Protein AF-0000000078756786 (afdb_homodimer)

Foldseek 3Di:
DCPDPLLPQQAPPVRFGDLVSLLVVLCLLVVLLVPDPVPPPPVSVVLVVLSVVLSVLLVVLVVLLVFDWDDDDHDIDGFRPLLVNLQSLLVNLVSLLLSLQQPPLDPDPLNNVLLVLLVVLLVLLVVLVVCVVPVVVCVVCVVVNVVSVVVNVVSLVVLVPRPVNVPDDPVVNVCSNNSVDRDPDDSLVSCVSLLAHSVVSVVSNVVSVCSNVVNPCVPVVDVPPPRVVSSVSSVVSSRVSSLVSLSSSLSSCVRRVSSVVSDDPVRNVSSVVSNNCNSVDD/DCPDPLLPQQAPPVGFGDLVSLLVVLCLLVVLLVPDPVPPPPCSVVLVVLSVVLSVLLVVLVVLLVFDWDDDDHDIDGFRPLLVNLQSLLVNLVSLLLSLQQPPLDPDPLNNVLLVLLVVLLVLLVVLVVCVVPVVVCVVCVVVNVVSVVVNVVSLVVLVPRPVNVPDDPVVNVCSNNSVDRDPDDSLVSCVSLLAHSVVSVVSNVVSVCSNVVNPCVPVVPVPPPRVVSSVSSVVSSRVSSLVSLSSSLSSCVRRVSSVVSDDPVRNVSSVVSNNCNSVDD

pLDDT: mean 86.13, std 14.26, range [22.69, 98.38]

Organism: Turneriella parva (strain ATCC BAA-1111 / DSM 21527 / NCTC 11395 / H) (NCBI:txid869212)

Radius of gyration: 24.13 Å; Cα contacts (8 Å, |Δi|>4): 749; chains: 2; bounding box: 60×67×63 Å

InterPro domains:
  IPR043733 Family of unknown function DUF5677 [PF18928] (83-221)

Sequence (564 aa):
MCETPYLMSILTNDGNYDPEGVFELFKKFDLGLRGLDPGGKFHVEICSQFYVKYLVQFRTLIDFTRGQKIRLENEEYLIYDSYSSLSISRALLENFLNFAYIYTTPKSEPETVFRFNCWHLKGLIEQVSTVEYRPNMRDNHGKSIAATEAKIANLVAELSADPIFKALPEDRKKRILNGKGWQVMKRTEIAQAAGINASVLKTYFIHASAYAHTDSISLLQNYKAGMKRHKDLADHASTFIAMITVKFLWDLIGLFPTAKMHFPDTELAHIRVSAEQLARVRMCETPYLMSILTNDGNYDPEGVFELFKKFDLGLRGLDPGGKFHVEICSQFYVKYLVQFRTLIDFTRGQKIRLENEEYLIYDSYSSLSISRALLENFLNFAYIYTTPKSEPETVFRFNCWHLKGLIEQVSTVEYRPNMRDNHGKSIAATEAKIANLVAELSADPIFKALPEDRKKRILNGKGWQVMKRTEIAQAAGINASVLKTYFIHASAYAHTDSISLLQNYKAGMKRHKDLADHASTFIAMITVKFLWDLIGLFPTAKMHFPDTELAHIRVSAEQLARVR

Nearest PDB structures (foldseek):
  5xg2-assembly1_A  TM=1.770E-01  e=4.420E-01  Pyrococcus yayanosii CH1
  5nnv-assembly1_A  TM=2.010E-01  e=1.389E+00  Bacillus subtilis subsp. subtilis str. 168
  8d9o-assembly1_A  TM=1.644E-01  e=2.357E+00  synthetic construct
  6xj1-assembly1_B  TM=1.525E-01  e=1.976E+00  Schizosaccharomyces pombe 972h-
  5azd-assembly1_A  TM=3.731E-01  e=1.551E-01  Thermus thermophilus JL-18

Secondary structure (DSSP, 8-state):
----TTGGGTB-TTS-B-HHHHHHHHHTHHHHHHT---TT-TTHHHHHHHHHHHHHHHHHHHHHTT-EEEEETTEEEEE--HHHHHHHHHHHHHHHHHHIIIIIS-SSHHHHHHHHHHHHHHHHHHHHHHHHT-HHHHHHHHHHHHHHHHHHHHHHHHHHH-HHHHTS-HHHHHHHHTTS---SS-HHHHHHHTT--HHHHHHHHHHHHHHHHT-HHHHHHHHTTHHHHHHHHHHHHHHHHHHHHHHHHHHHHHH-HHHHTTS-HHHHHHHHHHHHHHTT--/----TTGGGTB-TTS-B-HHHHHHHHHTHHHHHHT---TT-TTHHHHHHHHHHHHHHHHHHHHHTT-EEEEETTEEEEE--HHHHHHHHHHHHHHHHHHIIIIIS-SSHHHHHHHHHHHHHHHHHHHHHHHHT-HHHHHHHHHHHHHHHHHHHHHHHHHHH-HHHHTS-HHHHHHHHTTS---SS-HHHHHHHTT--HHHHHHHHHHHHHHHHT-HHHHHHHHTTHHHHHHHHHHHHHHHHHHHHHHHHHHHHHH-HHHHTTS-HHHHHHHHHHHHHHTT--

Solvent-accessible surface area (backbone atoms only — not comparable to full-atom values): 29287 Å² total; per-residue (Å²): 132,87,78,54,75,72,61,54,48,34,30,38,97,86,70,40,47,26,41,69,36,37,48,59,58,53,55,50,50,55,64,23,54,76,68,46,61,60,62,84,48,82,55,43,67,58,53,49,38,57,49,50,53,43,54,48,46,49,52,51,36,53,51,42,60,70,40,44,78,45,72,55,88,92,42,79,40,83,41,42,53,27,50,51,28,25,28,49,41,39,29,44,51,40,40,51,49,53,48,32,54,32,69,63,55,46,90,45,69,68,51,24,51,51,42,44,48,32,41,43,45,23,24,50,47,53,56,55,54,38,36,71,49,30,60,70,47,35,73,77,38,39,68,63,47,53,54,49,51,50,50,45,53,51,49,50,52,52,46,68,69,30,68,70,55,63,69,47,58,69,68,57,48,50,31,37,76,68,37,76,40,46,73,94,62,53,68,52,55,46,32,43,65,66,40,32,28,35,44,56,48,50,33,48,45,54,56,20,44,26,34,34,58,56,32,37,53,53,42,64,61,46,71,76,50,52,67,64,47,25,41,51,48,19,43,48,35,30,28,54,46,28,52,52,46,40,34,49,46,46,53,48,36,70,75,34,62,70,29,42,76,76,44,56,70,70,55,48,52,49,35,48,53,54,31,59,45,41,42,65,53,126,132,88,78,54,74,72,61,54,49,34,30,38,97,88,71,41,46,27,40,68,38,35,48,60,59,52,56,51,50,55,64,25,55,76,69,45,62,61,60,86,49,84,54,43,67,58,51,49,39,56,48,52,54,43,53,49,46,50,52,50,38,53,52,41,59,72,40,45,80,45,75,54,87,92,42,78,41,83,40,41,52,29,50,52,28,26,28,48,40,39,28,47,51,40,40,51,50,53,47,32,53,31,70,64,54,44,90,44,68,68,52,24,52,52,42,42,48,32,39,44,44,24,24,50,49,53,56,54,53,38,37,70,51,31,60,70,46,36,73,77,38,39,68,63,47,53,52,47,50,49,51,46,53,51,51,50,53,53,45,68,68,30,69,71,54,61,69,47,57,70,69,58,48,51,32,36,76,68,38,76,40,46,72,92,64,53,68,52,54,46,32,42,64,64,37,32,28,35,43,57,49,50,32,49,44,55,56,20,45,25,34,34,60,56,32,38,52,53,42,62,62,47,71,77,52,53,67,65,48,25,41,51,48,18,45,48,35,31,30,54,47,29,52,53,45,39,34,50,45,47,54,47,35,69,75,35,62,72,29,42,76,75,44,53,70,68,54,48,51,48,36,49,54,54,31,60,45,41,43,63,54,128

Structure (mmCIF, N/CA/C/O backbone):
data_AF-0000000078756786-model_v1
#
loop_
_entity.id
_entity.type
_entity.pdbx_description
1 polymer 'Uncharacterized protein'
#
loop_
_atom_site.group_PDB
_atom_site.id
_atom_site.type_symbol
_atom_site.label_atom_id
_atom_site.label_alt_id
_atom_site.label_comp_id
_atom_site.label_asym_id
_atom_site.label_entity_id
_atom_site.label_seq_id
_atom_site.pdbx_PDB_ins_code
_atom_site.Cartn_x
_atom_site.Cartn_y
_atom_site.Cartn_z
_atom_site.occupancy
_atom_site.B_iso_or_equiv
_atom_site.auth_seq_id
_atom_site.auth_comp_id
_atom_site.auth_asym_id
_atom_site.auth_atom_id
_atom_site.pdbx_PDB_model_num
ATOM 1 N N . MET A 1 1 ? 30.594 19.219 23.969 1 23.14 1 MET A N 1
ATOM 2 C CA . MET A 1 1 ? 29.578 18.844 22.984 1 23.14 1 MET A CA 1
ATOM 3 C C . MET A 1 1 ? 28.328 18.281 23.672 1 23.14 1 MET A C 1
ATOM 5 O O . MET A 1 1 ? 28.438 17.328 24.453 1 23.14 1 MET A O 1
ATOM 9 N N . CYS A 1 2 ? 27.406 19.047 24.141 1 26.73 2 CYS A N 1
ATOM 10 C CA . CYS A 1 2 ? 26.312 18.953 25.094 1 26.73 2 CYS A CA 1
ATOM 11 C C . CYS A 1 2 ? 25.391 17.781 24.797 1 26.73 2 CYS A C 1
ATOM 13 O O . CYS A 1 2 ? 24.688 17.781 23.781 1 26.73 2 CYS A O 1
ATOM 15 N N . GLU A 1 3 ? 25.625 16.562 25.125 1 33.56 3 GLU A N 1
ATOM 16 C CA . GLU A 1 3 ? 25.078 15.211 25.109 1 33.56 3 GLU A CA 1
ATOM 17 C C . GLU A 1 3 ? 23.703 15.172 25.781 1 33.56 3 GLU A C 1
ATOM 19 O O . GLU A 1 3 ? 23.609 15.086 27.016 1 33.56 3 GLU A O 1
ATOM 24 N N . THR A 1 4 ? 22.875 16.062 25.578 1 33.09 4 THR A N 1
ATOM 25 C CA . THR A 1 4 ? 21.688 16.312 26.391 1 33.09 4 THR A CA 1
ATOM 26 C C . THR A 1 4 ? 20.828 15.062 26.5 1 33.09 4 THR A C 1
ATOM 28 O O . THR A 1 4 ? 20.531 14.422 25.5 1 33.09 4 THR A O 1
ATOM 31 N N . PRO A 1 5 ? 20.516 14.594 27.609 1 38 5 PRO A N 1
ATOM 32 C CA . PRO A 1 5 ? 19.812 13.367 28 1 38 5 PRO A CA 1
ATOM 33 C C . PRO A 1 5 ? 18.578 13.102 27.125 1 38 5 PRO A C 1
ATOM 35 O O . PRO A 1 5 ? 18.203 11.945 26.938 1 38 5 PRO A O 1
ATOM 38 N N . TYR A 1 6 ? 17.797 14.109 26.812 1 39.94 6 TYR A N 1
ATOM 39 C CA . TYR A 1 6 ? 16.5 14.016 26.141 1 39.94 6 TYR A CA 1
ATOM 40 C C . TYR A 1 6 ? 16.672 13.578 24.703 1 39.94 6 TYR A C 1
ATOM 42 O O . TYR A 1 6 ? 15.727 13.055 24.094 1 39.94 6 TYR A O 1
ATOM 50 N N . LEU A 1 7 ? 17.766 14.031 23.984 1 48.88 7 LEU A N 1
ATOM 51 C CA . LEU A 1 7 ? 18.078 13.586 22.641 1 48.88 7 LEU A CA 1
ATOM 52 C C . LEU A 1 7 ? 18.062 12.062 22.547 1 48.88 7 LEU A C 1
ATOM 54 O O . LEU A 1 7 ? 17.766 11.5 21.484 1 48.88 7 LEU A O 1
ATOM 58 N N . MET A 1 8 ? 18.422 11.469 23.672 1 48.72 8 MET A N 1
ATOM 59 C CA . MET A 1 8 ? 18.734 10.047 23.812 1 48.72 8 MET A CA 1
ATOM 60 C C . MET A 1 8 ? 17.469 9.203 23.609 1 48.72 8 MET A C 1
ATOM 62 O O . MET A 1 8 ? 17.562 8.023 23.281 1 48.72 8 MET A O 1
ATOM 66 N N . SER A 1 9 ? 16.344 9.984 23.625 1 62.44 9 SER A N 1
ATOM 67 C CA . SER A 1 9 ? 15.18 9.109 23.641 1 62.44 9 SER A CA 1
ATOM 68 C C . SER A 1 9 ? 14.695 8.82 22.219 1 62.44 9 SER A C 1
ATOM 70 O O . SER A 1 9 ? 14.055 7.801 21.984 1 62.44 9 SER A O 1
ATOM 72 N N . ILE A 1 10 ? 15.195 9.711 21.203 1 74.62 10 ILE A N 1
ATOM 73 C CA . ILE A 1 10 ? 14.664 9.43 19.875 1 74.62 10 ILE A CA 1
ATOM 74 C C . ILE A 1 10 ? 15.766 8.859 18.984 1 74.62 10 ILE A C 1
ATOM 76 O O . ILE A 1 10 ? 15.5 8.398 17.875 1 74.62 10 ILE A O 1
ATOM 80 N N . LEU A 1 11 ? 17 8.906 19.562 1 73.12 11 LEU A N 1
ATOM 81 C CA . LEU A 1 11 ? 18.109 8.328 18.812 1 73.12 11 LEU A CA 1
ATOM 82 C C . LEU A 1 11 ? 18.672 7.105 19.531 1 73.12 11 LEU A C 1
ATOM 84 O O . LEU A 1 11 ? 18.719 7.07 20.766 1 73.12 11 LEU A O 1
ATOM 88 N N . THR A 1 12 ? 19 6.125 18.75 1 70.88 12 THR A N 1
ATOM 89 C CA . THR A 1 12 ? 19.734 4.992 19.297 1 70.88 12 THR A CA 1
ATOM 90 C C . THR A 1 12 ? 21.188 5.359 19.547 1 70.88 12 THR A C 1
ATOM 92 O O . THR A 1 12 ? 21.641 6.438 19.156 1 70.88 12 THR A O 1
ATOM 95 N N . ASN A 1 13 ? 21.812 4.418 20.219 1 67.56 13 ASN A N 1
ATOM 96 C CA . ASN A 1 13 ? 23.219 4.609 20.531 1 67.56 13 ASN A CA 1
ATOM 97 C C . ASN A 1 13 ? 24.047 4.762 19.25 1 67.56 13 ASN A C 1
ATOM 99 O O . ASN A 1 13 ? 25.094 5.422 19.266 1 67.56 13 ASN A O 1
ATOM 103 N N . ASP A 1 14 ? 23.625 4.234 18.125 1 70.5 14 ASP A N 1
ATOM 104 C CA . ASP A 1 14 ? 24.375 4.266 16.875 1 70.5 14 ASP A CA 1
ATOM 105 C C . ASP A 1 14 ? 24 5.496 16.047 1 70.5 14 ASP A C 1
ATOM 107 O O . ASP A 1 14 ? 24.453 5.645 14.914 1 70.5 14 ASP A O 1
ATOM 111 N N . GLY A 1 15 ? 23.188 6.355 16.672 1 70 15 GLY A N 1
ATOM 112 C CA . GLY A 1 15 ? 22.859 7.609 16 1 70 15 GLY A CA 1
ATOM 113 C C . GLY A 1 15 ? 21.656 7.5 15.086 1 70 15 GLY A C 1
ATOM 114 O O . GLY A 1 15 ? 21.344 8.438 14.352 1 70 15 GLY A O 1
ATOM 115 N N . ASN A 1 16 ? 21.016 6.301 15.148 1 79.38 16 ASN A N 1
ATOM 116 C CA . ASN A 1 16 ? 19.812 6.133 14.352 1 79.38 16 ASN A CA 1
ATOM 117 C C . ASN A 1 16 ? 18.562 6.488 15.148 1 79.38 16 ASN A C 1
ATOM 119 O O . ASN A 1 16 ? 18.578 6.48 16.375 1 79.38 16 ASN A O 1
ATOM 123 N N . TYR A 1 17 ? 17.578 6.855 14.484 1 85.81 17 TYR A N 1
ATOM 124 C CA . TYR A 1 17 ? 16.328 7.133 15.172 1 85.81 17 TYR A CA 1
ATOM 125 C C . TYR A 1 17 ? 15.734 5.863 15.781 1 85.81 17 TYR A C 1
ATOM 127 O O . TYR A 1 17 ? 15.703 4.816 15.133 1 85.81 17 TYR A O 1
ATOM 135 N N . ASP A 1 18 ? 15.391 5.969 17 1 91.62 18 ASP A N 1
ATOM 136 C CA . ASP A 1 18 ? 14.688 4.895 17.688 1 91.62 18 ASP A CA 1
ATOM 137 C C . ASP A 1 18 ? 13.18 4.992 17.469 1 91.62 18 ASP A C 1
ATOM 139 O O . ASP A 1 18 ? 12.516 5.863 18.047 1 91.62 18 ASP A O 1
ATOM 143 N N . PRO A 1 19 ? 12.648 4.066 16.75 1 94.94 19 PRO A N 1
ATOM 144 C CA . PRO A 1 19 ? 11.227 4.164 16.406 1 94.94 19 PRO A CA 1
ATOM 145 C C . PRO A 1 19 ? 10.328 4.234 17.641 1 94.94 19 PRO A C 1
ATOM 147 O O . PRO A 1 19 ? 9.359 4.992 17.656 1 94.94 19 PRO A O 1
ATOM 150 N N . GLU A 1 20 ? 10.633 3.502 18.703 1 93.94 20 GLU A N 1
ATOM 151 C CA . GLU A 1 20 ? 9.82 3.523 19.906 1 93.94 20 GLU A CA 1
ATOM 152 C C . GLU A 1 20 ? 9.883 4.883 20.594 1 93.94 20 GLU A C 1
ATOM 154 O O . GLU A 1 20 ? 8.867 5.418 21.031 1 93.94 20 GLU A O 1
ATOM 159 N N . GLY A 1 21 ? 11.062 5.398 20.688 1 91.81 21 GLY A N 1
ATOM 160 C CA . GLY A 1 21 ? 11.219 6.723 21.281 1 91.81 21 GLY A CA 1
ATOM 161 C C . GLY A 1 21 ? 10.508 7.809 20.5 1 91.81 21 GLY A C 1
ATOM 162 O O . GLY A 1 21 ? 9.867 8.688 21.078 1 91.81 21 GLY A O 1
ATOM 163 N N . VAL A 1 22 ? 10.617 7.723 19.188 1 93.94 22 VAL A N 1
ATOM 164 C CA . VAL A 1 22 ? 9.969 8.695 18.312 1 93.94 22 VAL A CA 1
ATOM 165 C C . VAL A 1 22 ? 8.453 8.57 18.438 1 93.94 22 VAL A C 1
ATOM 167 O O . VAL A 1 22 ? 7.738 9.578 18.406 1 93.94 22 VAL A O 1
ATOM 170 N N . PHE A 1 23 ? 7.961 7.359 18.594 1 94.75 23 PHE A N 1
ATOM 171 C CA . PHE A 1 23 ? 6.527 7.141 18.75 1 94.75 23 PHE A CA 1
ATOM 172 C C . PHE A 1 23 ? 6.016 7.809 20.016 1 94.75 23 PHE A C 1
ATOM 174 O O . PHE A 1 23 ? 4.965 8.453 20 1 94.75 23 PHE A O 1
ATOM 181 N N . GLU A 1 24 ? 6.719 7.695 21.062 1 91.19 24 GLU A N 1
ATOM 182 C CA . GLU A 1 24 ? 6.32 8.297 22.328 1 91.19 24 GLU A CA 1
ATOM 183 C C . GLU A 1 24 ? 6.285 9.82 22.234 1 91.19 24 GLU A C 1
ATOM 185 O O . GLU A 1 24 ? 5.391 10.469 22.781 1 91.19 24 GLU A O 1
ATOM 190 N N . LEU A 1 25 ? 7.23 10.312 21.531 1 90.38 25 LEU A N 1
ATOM 191 C CA . LEU A 1 25 ? 7.27 11.75 21.312 1 90.38 25 LEU A CA 1
ATOM 192 C C . LEU A 1 25 ?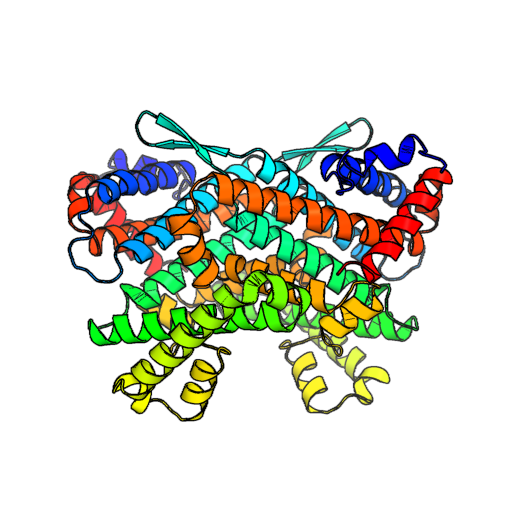 6.105 12.195 20.422 1 90.38 25 LEU A C 1
ATOM 194 O O . LEU A 1 25 ? 5.461 13.211 20.703 1 90.38 25 LEU A O 1
ATOM 198 N N . PHE A 1 26 ? 5.832 11.453 19.391 1 92.81 26 PHE A N 1
ATOM 199 C CA . PHE A 1 26 ? 4.797 11.773 18.406 1 92.81 26 PHE A CA 1
ATOM 200 C C . PHE A 1 26 ? 3.416 11.75 19.062 1 92.81 26 PHE A C 1
ATOM 202 O O . PHE A 1 26 ? 2.576 12.609 18.766 1 92.81 26 PHE A O 1
ATOM 209 N N . LYS A 1 27 ? 3.217 10.836 19.906 1 90.62 27 LYS A N 1
ATOM 210 C CA . LYS A 1 27 ? 1.917 10.656 20.547 1 90.62 27 LYS A CA 1
ATOM 211 C C . LYS A 1 27 ? 1.584 11.836 21.469 1 90.62 27 LYS A C 1
ATOM 213 O O . LYS A 1 27 ? 0.413 12.086 21.75 1 90.62 27 LYS A O 1
ATOM 218 N N . LYS A 1 28 ? 2.547 12.508 21.922 1 87.5 28 LYS A N 1
ATOM 219 C CA . LYS A 1 28 ? 2.318 13.664 22.797 1 87.5 28 LYS A CA 1
ATOM 220 C C . LYS A 1 28 ? 1.489 14.727 22.094 1 87.5 28 LYS A C 1
ATOM 222 O O . LYS A 1 28 ? 0.822 15.539 22.734 1 87.5 28 LYS A O 1
ATOM 227 N N . PHE A 1 29 ? 1.613 14.703 20.797 1 87.56 29 PHE A N 1
ATOM 228 C CA . PHE A 1 29 ? 0.843 15.68 20.031 1 87.56 29 PHE A CA 1
ATOM 229 C C . PHE A 1 29 ? -0.651 15.484 20.25 1 87.56 29 PHE A C 1
ATOM 231 O O . PHE A 1 29 ? -1.431 16.438 20.125 1 87.56 29 PHE A O 1
ATOM 238 N N . ASP A 1 30 ? -1.099 14.297 20.516 1 82.12 30 ASP A N 1
ATOM 239 C CA . ASP A 1 30 ? -2.506 14.016 20.781 1 82.12 30 ASP A CA 1
ATOM 240 C C . ASP A 1 30 ? -3.041 14.914 21.906 1 82.12 30 ASP A C 1
ATOM 242 O O . ASP A 1 30 ? -4.203 15.328 21.875 1 82.12 30 ASP A O 1
ATOM 246 N N . LEU A 1 31 ? -2.227 15.219 22.812 1 70.75 31 LEU A N 1
ATOM 247 C CA . LEU A 1 31 ? -2.596 16.094 23.922 1 70.75 31 LEU A CA 1
ATOM 248 C C . LEU A 1 31 ? -2.936 17.5 23.422 1 70.75 31 LEU A C 1
ATOM 250 O O . LEU A 1 31 ? -3.83 18.156 23.953 1 70.75 31 LEU A O 1
ATOM 254 N N . GLY A 1 32 ? -2.281 17.828 22.469 1 65.06 32 GLY A N 1
ATOM 255 C CA . GLY A 1 32 ? -2.525 19.125 21.891 1 65.06 32 GLY A CA 1
ATOM 256 C C . GLY A 1 32 ? -3.793 19.188 21.062 1 65.06 32 GLY A C 1
ATOM 257 O O . GLY A 1 32 ? -4.406 20.25 20.922 1 65.06 32 GLY A O 1
ATOM 258 N N . LEU A 1 33 ? -4.184 18.047 20.469 1 69.62 33 LEU A N 1
ATOM 259 C CA . LEU A 1 33 ? -5.367 18 19.625 1 69.62 33 LEU A CA 1
ATOM 260 C C . LEU A 1 33 ? -6.641 18.094 20.469 1 69.62 33 LEU A C 1
ATOM 262 O O . LEU A 1 33 ? -7.633 18.672 20.031 1 69.62 33 LEU A O 1
ATOM 266 N N . ARG A 1 34 ? -6.746 17.453 21.609 1 63.47 34 ARG A N 1
ATOM 267 C CA . ARG A 1 34 ? -7.93 17.406 22.453 1 63.47 34 ARG A CA 1
ATOM 268 C C . ARG A 1 34 ? -8.359 18.797 22.875 1 63.47 34 ARG A C 1
ATOM 270 O O . ARG A 1 34 ? -9.547 19.062 23.078 1 63.47 34 ARG A O 1
ATOM 277 N N . GLY A 1 35 ? -7.41 19.578 23.078 1 56.16 35 GLY A N 1
ATOM 278 C CA . GLY A 1 35 ? -7.758 20.922 23.516 1 56.16 35 GLY A CA 1
ATOM 279 C C . GLY A 1 35 ? -7.914 21.891 22.359 1 56.16 35 GLY A C 1
ATOM 280 O O . GLY A 1 35 ? -8.141 23.094 22.562 1 56.16 35 GLY A O 1
ATOM 281 N N . LEU A 1 36 ? -7.629 21.328 21.266 1 56.16 36 LEU A N 1
ATOM 282 C CA . LEU A 1 36 ? -7.613 22.25 20.125 1 56.16 36 LEU A CA 1
ATOM 283 C C . LEU A 1 36 ? -9.031 22.625 19.719 1 56.16 36 LEU A C 1
ATOM 285 O O . LEU A 1 36 ? -9.906 21.766 19.609 1 56.16 36 LEU A O 1
ATOM 289 N N . ASP A 1 37 ? -9.359 23.766 20.203 1 52.41 37 ASP A N 1
ATOM 290 C CA . ASP A 1 37 ? -10.508 24.406 19.578 1 52.41 37 ASP A CA 1
ATOM 291 C C . ASP A 1 37 ? -10.32 24.5 18.062 1 52.41 37 ASP A C 1
ATOM 293 O O . ASP A 1 37 ? -9.336 25.078 17.594 1 52.41 37 ASP A O 1
ATOM 297 N N . PRO A 1 38 ? -10.898 23.422 17.422 1 51.31 38 PRO A N 1
ATOM 298 C CA . PRO A 1 38 ? -10.719 23.594 15.977 1 51.31 38 PRO A CA 1
ATOM 299 C C . PRO A 1 38 ? -10.656 25.062 15.562 1 51.31 38 PRO A C 1
ATOM 301 O O . PRO A 1 38 ? -10.43 25.375 14.391 1 51.31 38 PRO A O 1
ATOM 304 N N . GLY A 1 39 ? -10.336 25.812 16.438 1 44.53 39 GLY A N 1
ATOM 305 C CA . GLY A 1 39 ? -10.242 27.25 16.219 1 44.53 39 GLY A CA 1
ATOM 306 C C . GLY A 1 39 ? -10.125 27.641 14.758 1 44.53 39 GLY A C 1
ATOM 307 O O . GLY A 1 39 ? -9.047 27.531 14.172 1 44.53 39 GLY A O 1
ATOM 308 N N . GLY A 1 40 ? -11.133 27.938 14.172 1 53 40 GLY A N 1
ATOM 309 C CA . GLY A 1 40 ? -11.445 28.609 12.93 1 53 40 GLY A CA 1
ATOM 310 C C . GLY A 1 40 ? -10.625 28.125 11.75 1 53 40 GLY A C 1
ATOM 311 O O . GLY A 1 40 ? -10.805 28.578 10.625 1 53 40 GLY A O 1
ATOM 312 N N . LYS A 1 41 ? -9.383 27.562 12.102 1 55.38 41 LYS A N 1
ATOM 313 C CA . LYS A 1 41 ? -8.664 27.234 10.875 1 55.38 41 LYS A CA 1
ATOM 314 C C . LYS A 1 41 ? -9.352 26.109 10.117 1 55.38 41 LYS A C 1
ATOM 316 O O . LYS A 1 41 ? -9.891 25.188 10.727 1 55.38 41 LYS A O 1
ATOM 321 N N . PHE A 1 42 ? -9.695 26.422 8.992 1 57.34 42 PHE A N 1
ATOM 322 C CA . PHE A 1 42 ? -10.484 25.609 8.07 1 57.34 42 PHE A CA 1
ATOM 323 C C . PHE A 1 42 ? -10.328 24.125 8.383 1 57.34 42 PHE A C 1
ATOM 325 O O . PHE A 1 42 ? -11.328 23.438 8.594 1 57.34 42 PHE A O 1
ATOM 332 N N . HIS A 1 43 ? -9.352 23.484 8.188 1 67.25 43 HIS A N 1
ATOM 333 C CA . HIS A 1 43 ? -9.375 22.031 8.039 1 67.25 43 HIS A CA 1
ATOM 334 C C . HIS A 1 43 ? -8.641 21.344 9.188 1 67.25 43 HIS A C 1
ATOM 336 O O . HIS A 1 43 ? -7.934 20.359 8.969 1 67.25 43 HIS A O 1
ATOM 342 N N . VAL A 1 44 ? -8.859 22.016 10.352 1 71.56 44 VAL A N 1
ATOM 343 C CA . VAL A 1 44 ? -8.188 21.438 11.516 1 71.56 44 VAL A CA 1
ATOM 344 C C . VAL A 1 44 ? -8.625 19.984 11.703 1 71.56 44 VAL A C 1
ATOM 346 O O . VAL A 1 44 ? -7.805 19.109 12 1 71.56 44 VAL A O 1
ATOM 349 N N . GLU A 1 45 ? -9.828 19.828 11.484 1 76.44 45 GLU A N 1
ATOM 350 C CA . GLU A 1 45 ? -10.359 18.484 11.672 1 76.44 45 GLU A CA 1
ATOM 351 C C . GLU A 1 45 ? -9.719 17.5 10.703 1 76.44 45 GLU A C 1
ATOM 353 O O . GLU A 1 45 ? -9.305 16.406 11.102 1 76.44 45 GLU A O 1
ATOM 358 N N . ILE A 1 46 ? -9.578 17.938 9.555 1 82.31 46 ILE A N 1
ATOM 359 C CA . ILE A 1 46 ? -9.023 17.031 8.555 1 82.31 46 ILE A CA 1
ATOM 360 C C . ILE A 1 46 ? -7.531 16.859 8.789 1 82.31 46 ILE A C 1
ATOM 362 O O . ILE A 1 46 ? -7 15.75 8.641 1 82.31 46 ILE A O 1
ATOM 366 N N . CYS A 1 47 ? -6.926 17.891 9.195 1 84.44 47 CYS A N 1
ATOM 367 C CA . CYS A 1 47 ? -5.508 17.812 9.531 1 84.44 47 CYS A CA 1
ATOM 368 C C . CYS A 1 47 ? -5.258 16.797 10.633 1 84.44 47 CYS A C 1
ATOM 370 O O . CYS A 1 47 ? -4.293 16.031 10.562 1 84.44 47 CYS A O 1
ATOM 372 N N . SER A 1 48 ? -6.148 16.781 11.578 1 84.81 48 SER A N 1
ATOM 373 C CA . SER A 1 48 ? -6.012 15.859 12.695 1 84.81 48 SER A CA 1
ATOM 374 C C . SER A 1 48 ? -6.164 14.414 12.234 1 84.81 48 SER A C 1
ATOM 376 O O . SER A 1 48 ? -5.566 13.5 12.82 1 84.81 48 SER A O 1
ATOM 378 N N . GLN A 1 49 ? -6.875 14.242 11.148 1 89.25 49 GLN A N 1
ATOM 379 C CA . GLN A 1 49 ? -7.07 12.883 10.656 1 89.25 49 GLN A CA 1
ATOM 380 C C . GLN A 1 49 ? -5.809 12.352 9.984 1 89.25 49 GLN A C 1
ATOM 382 O O . GLN A 1 49 ? -5.527 11.156 10.039 1 89.25 49 GLN A O 1
ATOM 387 N N . PHE A 1 50 ? -5.039 13.258 9.375 1 93.62 50 PHE A N 1
ATOM 388 C CA . PHE A 1 50 ? -3.732 12.844 8.867 1 93.62 50 PHE A CA 1
ATOM 389 C C . PHE A 1 50 ? -2.857 12.32 10 1 93.62 50 PHE A C 1
ATOM 391 O O . PHE A 1 50 ? -2.178 11.305 9.844 1 93.62 50 PHE A O 1
ATOM 398 N N . TYR A 1 51 ? -2.963 13.031 11.125 1 92.5 51 TYR A N 1
ATOM 399 C CA . TYR A 1 51 ? -2.182 12.656 12.297 1 92.5 51 TYR A CA 1
ATOM 400 C C . TYR A 1 51 ? -2.629 11.305 12.844 1 92.5 51 TYR A C 1
ATOM 402 O O . TYR A 1 51 ? -1.799 10.438 13.117 1 92.5 51 TYR A O 1
ATOM 410 N N . VAL A 1 52 ? -3.881 11.102 12.977 1 90.5 52 VAL A N 1
ATOM 411 C CA . VAL A 1 52 ? -4.414 9.883 13.578 1 90.5 52 VAL A CA 1
ATOM 412 C C . VAL A 1 52 ? -4.047 8.68 12.711 1 90.5 52 VAL A C 1
ATOM 414 O O . VAL A 1 52 ? -3.568 7.664 13.227 1 90.5 52 VAL A O 1
ATOM 417 N N . LYS A 1 53 ? -4.266 8.789 11.438 1 93.81 53 LYS A N 1
ATOM 418 C CA . LYS A 1 53 ? -3.891 7.707 10.539 1 93.81 53 LYS A CA 1
ATOM 419 C C . LYS A 1 53 ? -2.406 7.375 10.656 1 93.81 53 LYS A C 1
ATOM 421 O O . LYS A 1 53 ? -2.031 6.203 10.742 1 93.81 53 LYS A O 1
ATOM 426 N N . TYR A 1 54 ? -1.646 8.445 10.664 1 96.81 54 TYR A N 1
ATOM 427 C CA . TYR A 1 54 ? -0.201 8.266 10.742 1 96.81 54 TYR A CA 1
ATOM 428 C C . TYR A 1 54 ? 0.193 7.586 12.047 1 96.81 54 TYR A C 1
ATOM 430 O O . TYR A 1 54 ? 1.008 6.66 12.047 1 96.81 54 TYR A O 1
ATOM 438 N N . LEU A 1 55 ? -0.394 8.039 13.109 1 95.06 55 LEU A N 1
ATOM 439 C CA . LEU A 1 55 ? -0.082 7.512 14.438 1 95.06 55 LEU A CA 1
ATOM 440 C C . LEU A 1 55 ? -0.37 6.02 14.516 1 95.06 55 LEU A C 1
ATOM 442 O O . LEU A 1 55 ? 0.469 5.242 14.977 1 95.06 55 LEU A O 1
ATOM 446 N N . VAL A 1 56 ? -1.475 5.656 14.023 1 94.19 56 VAL A N 1
ATOM 447 C CA . VAL A 1 56 ? -1.914 4.266 14.109 1 94.19 56 VAL A CA 1
ATOM 448 C C . VAL A 1 56 ? -1.026 3.391 13.227 1 94.19 56 VAL A C 1
ATOM 450 O O . VAL A 1 56 ? -0.549 2.34 13.664 1 94.19 56 VAL A O 1
ATOM 453 N N . GLN A 1 57 ? -0.75 3.801 12.062 1 97.38 57 GLN A N 1
ATOM 454 C CA . GLN A 1 57 ? 0.054 3.008 11.133 1 97.38 57 GLN A CA 1
ATOM 455 C C . GLN A 1 57 ? 1.512 2.955 11.578 1 97.38 57 GLN A C 1
ATOM 457 O O . GLN A 1 57 ? 2.195 1.95 11.367 1 97.38 57 GLN A O 1
ATOM 462 N N . PHE A 1 58 ? 1.956 4.066 12.156 1 97.88 58 PHE A N 1
ATOM 463 C CA . PHE A 1 58 ? 3.328 4.059 12.648 1 97.88 58 PHE A CA 1
ATOM 464 C C . PHE A 1 58 ? 3.492 3.045 13.781 1 97.88 58 PHE A C 1
ATOM 466 O O . PHE A 1 58 ? 4.492 2.328 13.836 1 97.88 58 PHE A O 1
ATOM 473 N N . ARG A 1 59 ? 2.547 2.943 14.633 1 96.19 59 ARG A N 1
ATOM 474 C CA . ARG A 1 59 ? 2.568 1.926 15.68 1 96.19 59 ARG A CA 1
ATOM 475 C C . ARG A 1 59 ? 2.625 0.525 15.078 1 96.19 59 ARG A C 1
ATOM 477 O O . ARG A 1 59 ? 3.408 -0.316 15.531 1 96.19 59 ARG A O 1
ATOM 484 N N . THR A 1 60 ? 1.83 0.36 14.109 1 96.88 60 THR A N 1
ATOM 485 C CA . THR A 1 60 ? 1.81 -0.916 13.398 1 96.88 60 THR A CA 1
ATOM 486 C C . THR A 1 60 ? 3.186 -1.237 12.828 1 96.88 60 THR A C 1
ATOM 488 O O . THR A 1 60 ? 3.676 -2.361 12.961 1 96.88 60 THR A O 1
ATOM 491 N N . LEU A 1 61 ? 3.771 -0.307 12.195 1 97.75 61 LEU A N 1
ATOM 492 C CA . LEU A 1 61 ? 5.082 -0.497 11.578 1 97.75 61 LEU A CA 1
ATOM 493 C C . LEU A 1 61 ? 6.117 -0.903 12.625 1 97.75 61 LEU A C 1
ATOM 495 O O . LEU A 1 61 ? 6.938 -1.79 12.375 1 97.75 61 LEU A O 1
ATOM 499 N N . ILE A 1 62 ? 6.09 -0.262 13.773 1 96.56 62 ILE A N 1
ATOM 500 C CA . ILE A 1 62 ? 7.012 -0.583 14.859 1 96.56 62 ILE A CA 1
ATOM 501 C C . ILE A 1 62 ? 6.777 -2.016 15.328 1 96.56 62 ILE A C 1
ATOM 503 O O . ILE A 1 62 ? 7.73 -2.764 15.57 1 96.56 62 ILE A O 1
ATOM 507 N N . ASP A 1 63 ? 5.566 -2.426 15.367 1 94.75 63 ASP A N 1
ATOM 508 C CA . ASP A 1 63 ? 5.23 -3.771 15.82 1 94.75 63 ASP A CA 1
ATOM 509 C C . ASP A 1 63 ? 5.77 -4.828 14.867 1 94.75 63 ASP A C 1
ATOM 511 O O . ASP A 1 63 ? 6.137 -5.926 15.289 1 94.75 63 ASP A O 1
ATOM 515 N N . PHE A 1 64 ? 5.855 -4.484 13.625 1 95.69 64 PHE A N 1
ATOM 516 C CA . PHE A 1 64 ? 6.367 -5.422 12.633 1 95.69 64 PHE A CA 1
ATOM 517 C C . PHE A 1 64 ? 7.809 -5.805 12.938 1 95.69 64 PHE A C 1
ATOM 519 O O . PHE A 1 64 ? 8.258 -6.895 12.578 1 95.69 64 PHE A O 1
ATOM 526 N N . THR A 1 65 ? 8.562 -4.953 13.578 1 95.56 65 THR A N 1
ATOM 527 C CA . THR A 1 65 ? 9.969 -5.219 13.852 1 95.56 65 THR A CA 1
ATOM 528 C C . THR A 1 65 ? 10.117 -6.312 14.906 1 95.56 65 THR A C 1
ATOM 530 O O . THR A 1 65 ? 11.203 -6.867 15.078 1 95.56 65 THR A O 1
ATOM 533 N N . ARG A 1 66 ? 9.039 -6.645 15.555 1 93.69 66 ARG A N 1
ATOM 534 C CA . ARG A 1 66 ? 9.078 -7.66 16.594 1 93.69 66 ARG A CA 1
ATOM 535 C C . ARG A 1 66 ? 8.859 -9.055 16.016 1 93.69 66 ARG A C 1
ATOM 537 O O . ARG A 1 66 ? 9.094 -10.055 16.688 1 93.69 66 ARG A O 1
ATOM 544 N N . GLY A 1 67 ? 8.438 -9.125 14.797 1 92.81 67 GLY A N 1
ATOM 545 C CA . GLY A 1 67 ? 8.156 -10.406 14.164 1 92.81 67 GLY A CA 1
ATOM 546 C C . GLY A 1 67 ? 6.828 -11 14.586 1 92.81 67 GLY A C 1
ATOM 547 O O . GLY A 1 67 ? 6.156 -10.469 15.469 1 92.81 67 GLY A O 1
ATOM 548 N N . GLN A 1 68 ? 6.414 -11.922 13.898 1 90.44 68 GLN A N 1
ATOM 549 C CA . GLN A 1 68 ? 5.199 -12.672 14.195 1 90.44 68 GLN A CA 1
ATOM 550 C C . GLN A 1 68 ? 5.465 -14.18 14.156 1 90.44 68 GLN A C 1
ATOM 552 O O . GLN A 1 68 ? 6.297 -14.648 13.383 1 90.44 68 GLN A O 1
ATOM 557 N N . LYS A 1 69 ? 4.742 -14.836 14.984 1 89.06 69 LYS A N 1
ATOM 558 C CA . LYS A 1 69 ? 4.902 -16.281 15.031 1 89.06 69 LYS A CA 1
ATOM 559 C C . LYS A 1 69 ? 3.914 -16.984 14.094 1 89.06 69 LYS A C 1
ATOM 561 O O . LYS A 1 69 ? 2.738 -16.609 14.047 1 89.06 69 LYS A O 1
ATOM 566 N N . ILE A 1 70 ? 4.441 -17.859 13.305 1 87.56 70 ILE A N 1
ATOM 567 C CA . ILE A 1 70 ? 3.613 -18.703 12.461 1 87.56 70 ILE A CA 1
ATOM 568 C C . ILE A 1 70 ? 3.936 -20.172 12.727 1 87.56 70 ILE A C 1
ATOM 570 O O . ILE A 1 70 ? 5.105 -20.547 12.836 1 87.56 70 ILE A O 1
ATOM 574 N N . ARG A 1 71 ? 2.953 -20.922 12.906 1 85.25 71 ARG A N 1
ATOM 575 C CA . ARG A 1 71 ? 3.133 -22.359 13.094 1 85.25 71 ARG A CA 1
ATOM 576 C C . ARG A 1 71 ? 2.977 -23.109 11.773 1 85.25 71 ARG A C 1
ATOM 578 O O . ARG A 1 71 ? 1.94 -23 11.117 1 85.25 71 ARG A O 1
ATOM 585 N N . LEU A 1 72 ? 3.988 -23.656 11.352 1 79.62 72 LEU A N 1
ATOM 586 C CA . LEU A 1 72 ? 3.979 -24.547 10.195 1 79.62 72 LEU A CA 1
ATOM 587 C C . LEU A 1 72 ? 4.242 -25.984 10.609 1 79.62 72 LEU A C 1
ATOM 589 O O . LEU A 1 72 ? 5.305 -26.297 11.148 1 79.62 72 LEU A O 1
ATOM 593 N N . GLU A 1 73 ? 3.229 -26.766 10.398 1 77.38 73 GLU A N 1
ATOM 594 C CA . GLU A 1 73 ? 3.271 -28.141 10.875 1 77.38 73 GLU A CA 1
ATOM 595 C C . GLU A 1 73 ? 3.539 -28.203 12.375 1 77.38 73 GLU A C 1
ATOM 597 O O . GLU A 1 73 ? 2.809 -27.594 13.164 1 77.38 73 GLU A O 1
ATOM 602 N N . ASN A 1 74 ? 4.609 -28.672 12.711 1 77.38 74 ASN A N 1
ATOM 603 C CA . ASN A 1 74 ? 4.836 -28.844 14.141 1 77.38 74 ASN A CA 1
ATOM 604 C C . ASN A 1 74 ? 5.934 -27.922 14.664 1 77.38 74 ASN A C 1
ATOM 606 O O . ASN A 1 74 ? 6.461 -28.141 15.758 1 77.38 74 ASN A O 1
ATOM 610 N N . GLU A 1 75 ? 6.215 -26.953 13.859 1 85.88 75 GLU A N 1
ATOM 611 C CA . GLU A 1 75 ? 7.262 -26.016 14.273 1 85.88 75 GLU A CA 1
ATOM 612 C C . GLU A 1 75 ? 6.777 -24.578 14.203 1 85.88 75 GLU A C 1
ATOM 614 O O . GLU A 1 75 ? 6 -24.219 13.312 1 85.88 75 GLU A O 1
ATOM 619 N N . GLU A 1 76 ? 7.184 -23.844 15.211 1 89.06 76 GLU A N 1
ATOM 620 C CA . GLU A 1 76 ? 6.855 -22.422 15.25 1 89.06 76 GLU A CA 1
ATOM 621 C C . GLU A 1 76 ? 8.016 -21.578 14.742 1 89.06 76 GLU A C 1
ATOM 623 O O . GLU A 1 76 ? 9.156 -21.75 15.172 1 89.06 76 GLU A O 1
ATOM 628 N N . TYR A 1 77 ? 7.73 -20.734 13.781 1 86.94 77 TYR A N 1
ATOM 629 C CA . TYR A 1 77 ? 8.742 -19.875 13.195 1 86.94 77 TYR A CA 1
ATOM 630 C C . TYR A 1 77 ? 8.453 -18.406 13.508 1 86.94 77 TYR A C 1
ATOM 632 O O . TYR A 1 77 ? 7.293 -17.984 13.516 1 86.94 77 TYR A O 1
ATOM 640 N N . LEU A 1 78 ? 9.547 -17.734 13.859 1 91.31 78 LEU A N 1
ATOM 641 C CA . LEU A 1 78 ? 9.461 -16.281 13.945 1 91.31 78 LEU A CA 1
ATOM 642 C C . LEU A 1 78 ? 9.734 -15.648 12.586 1 91.31 78 LEU A C 1
ATOM 644 O O . LEU A 1 78 ? 10.828 -15.789 12.039 1 91.31 78 LEU A O 1
ATOM 648 N N . ILE A 1 79 ? 8.711 -15.008 12.078 1 91.56 79 ILE A N 1
ATOM 649 C CA . ILE A 1 79 ? 8.844 -14.43 10.742 1 91.56 79 ILE A CA 1
ATOM 650 C C . ILE A 1 79 ? 8.688 -12.906 10.828 1 91.56 79 ILE A C 1
ATOM 652 O O . ILE A 1 79 ? 7.961 -12.398 11.68 1 91.56 79 ILE A O 1
ATOM 656 N N . TYR A 1 80 ? 9.477 -12.258 9.977 1 94.38 80 TYR A N 1
ATOM 657 C CA . TYR A 1 80 ? 9.352 -10.812 9.836 1 94.38 80 TYR A CA 1
ATOM 658 C C . TYR A 1 80 ? 8.688 -10.445 8.516 1 94.38 80 TYR A C 1
ATOM 660 O O . TYR A 1 80 ? 9.18 -10.797 7.441 1 94.38 80 TYR A O 1
ATOM 668 N N . ASP A 1 81 ? 7.566 -9.82 8.617 1 95.31 81 ASP A N 1
ATOM 669 C CA . ASP A 1 81 ? 6.801 -9.438 7.438 1 95.31 81 ASP A CA 1
ATOM 670 C C . ASP A 1 81 ? 7.336 -8.141 6.832 1 95.31 81 ASP A C 1
ATOM 672 O O . ASP A 1 81 ? 6.68 -7.102 6.895 1 95.31 81 ASP A O 1
ATOM 676 N N . SER A 1 82 ? 8.438 -8.312 6.148 1 95.5 82 SER A N 1
ATOM 677 C CA . SER A 1 82 ? 9.062 -7.156 5.516 1 95.5 82 SER A CA 1
ATOM 678 C C . SER A 1 82 ? 8.203 -6.617 4.375 1 95.5 82 SER A C 1
ATOM 680 O O . SER A 1 82 ? 8.258 -5.43 4.055 1 95.5 82 SER A O 1
ATOM 682 N N . TYR A 1 83 ? 7.352 -7.461 3.793 1 95.88 83 TYR A N 1
ATOM 683 C CA . TYR A 1 83 ? 6.48 -7.047 2.699 1 95.88 83 TYR A CA 1
ATOM 684 C C . TYR A 1 83 ? 5.473 -6.004 3.17 1 95.88 83 TYR A C 1
ATOM 686 O O . TYR A 1 83 ? 5.328 -4.949 2.549 1 95.88 83 TYR A O 1
ATOM 694 N N . SER A 1 84 ? 4.859 -6.277 4.246 1 97.69 84 SER A N 1
ATOM 695 C CA . SER A 1 84 ? 3.887 -5.355 4.82 1 97.69 84 SER A CA 1
ATOM 696 C C . SER A 1 84 ? 4.57 -4.125 5.41 1 97.69 84 SER A C 1
ATOM 698 O O . SER A 1 84 ? 4.039 -3.016 5.332 1 97.69 84 SER A O 1
ATOM 700 N N . SER A 1 85 ? 5.758 -4.371 6.004 1 97.81 85 SER A N 1
ATOM 701 C CA . SER A 1 85 ? 6.488 -3.256 6.594 1 97.81 85 SER A CA 1
ATOM 702 C C . SER A 1 85 ? 6.781 -2.176 5.555 1 97.81 85 SER A C 1
ATOM 704 O O . SER A 1 85 ? 6.52 -0.994 5.793 1 97.81 85 SER A O 1
ATOM 706 N N . LEU A 1 86 ? 7.273 -2.619 4.441 1 97.62 86 LEU A N 1
ATOM 707 C CA . LEU A 1 86 ? 7.629 -1.665 3.396 1 97.62 86 LEU A CA 1
ATOM 708 C C . LEU A 1 86 ? 6.379 -1.065 2.758 1 97.62 86 LEU A C 1
ATOM 710 O O . LEU A 1 86 ? 6.359 0.12 2.418 1 97.62 86 LEU A O 1
ATOM 714 N N . SER A 1 87 ? 5.344 -1.83 2.627 1 98 87 SER A N 1
ATOM 715 C CA . SER A 1 87 ? 4.086 -1.321 2.092 1 98 87 SER A CA 1
ATOM 716 C C . SER A 1 87 ? 3.502 -0.235 2.988 1 98 87 SER A C 1
ATOM 718 O O . SER A 1 87 ? 3.086 0.819 2.504 1 98 87 SER A O 1
ATOM 720 N N . ILE A 1 88 ? 3.467 -0.479 4.266 1 98.31 88 ILE A N 1
ATOM 721 C CA . ILE A 1 88 ? 2.906 0.468 5.223 1 98.31 88 ILE A CA 1
ATOM 722 C C . ILE A 1 88 ? 3.809 1.696 5.32 1 98.31 88 ILE A C 1
ATOM 724 O O . ILE A 1 88 ? 3.32 2.822 5.453 1 98.31 88 ILE A O 1
ATOM 728 N N . SER A 1 89 ? 5.109 1.453 5.281 1 98.38 89 SER A N 1
ATOM 729 C CA . SER A 1 89 ? 6.035 2.582 5.312 1 98.38 89 SER A CA 1
ATOM 730 C C . SER A 1 89 ? 5.797 3.521 4.133 1 98.38 89 SER A C 1
ATOM 732 O O . SER A 1 89 ? 5.887 4.742 4.277 1 98.38 89 SER A O 1
ATOM 734 N N . ARG A 1 90 ? 5.555 2.943 2.99 1 97.81 90 ARG A N 1
ATOM 735 C CA . ARG A 1 90 ? 5.219 3.752 1.824 1 97.81 90 ARG A CA 1
ATOM 736 C C . ARG A 1 90 ? 3.959 4.574 2.07 1 97.81 90 ARG A C 1
ATOM 738 O O . ARG A 1 90 ? 3.898 5.75 1.712 1 97.81 90 ARG A O 1
ATOM 745 N N . ALA A 1 91 ? 2.936 3.936 2.629 1 98 91 ALA A N 1
ATOM 746 C CA . ALA A 1 91 ? 1.677 4.613 2.926 1 98 91 ALA A CA 1
ATOM 747 C C . ALA A 1 91 ? 1.891 5.762 3.906 1 98 91 ALA A C 1
ATOM 749 O O . ALA A 1 91 ? 1.289 6.832 3.764 1 98 91 ALA A O 1
ATOM 750 N N . LEU A 1 92 ? 2.74 5.562 4.883 1 98.31 92 LEU A N 1
ATOM 751 C CA . LEU A 1 92 ? 3.07 6.594 5.859 1 98.31 92 LEU A CA 1
ATOM 752 C C . LEU A 1 92 ? 3.779 7.77 5.191 1 98.31 92 LEU A C 1
ATOM 754 O O . LEU A 1 92 ? 3.465 8.93 5.469 1 98.31 92 LEU A O 1
ATOM 758 N N . LEU A 1 93 ? 4.691 7.422 4.348 1 97.06 93 LEU A N 1
ATOM 759 C CA . LEU A 1 93 ? 5.41 8.461 3.619 1 97.06 93 LEU A CA 1
ATOM 760 C C . LEU A 1 93 ? 4.457 9.281 2.756 1 97.06 93 LEU A C 1
ATOM 762 O O . LEU A 1 93 ? 4.551 10.508 2.715 1 97.06 93 LEU A O 1
ATOM 766 N N . GLU A 1 94 ? 3.566 8.578 2.133 1 96.94 94 GLU A N 1
ATOM 767 C CA . GLU A 1 94 ? 2.588 9.258 1.288 1 96.94 94 GLU A CA 1
ATOM 768 C C . GLU A 1 94 ? 1.643 10.117 2.121 1 96.94 94 GLU A C 1
ATOM 770 O O . GLU A 1 94 ? 1.253 11.211 1.698 1 96.94 94 GLU A O 1
ATOM 775 N N . ASN A 1 95 ? 1.219 9.602 3.197 1 97.75 95 ASN A N 1
ATOM 776 C CA . ASN A 1 95 ? 0.403 10.391 4.117 1 97.75 95 ASN A CA 1
ATOM 777 C C . ASN A 1 95 ? 1.081 11.703 4.484 1 97.75 95 ASN A C 1
ATOM 779 O O . ASN A 1 95 ? 0.468 12.766 4.395 1 97.75 95 ASN A O 1
ATOM 783 N N . PHE A 1 96 ? 2.354 11.625 4.867 1 97.44 96 PHE A N 1
ATOM 784 C CA . PHE A 1 96 ? 3.117 12.812 5.227 1 97.44 96 PHE A CA 1
ATOM 785 C C . PHE A 1 96 ? 3.213 13.773 4.047 1 97.44 96 PHE A C 1
ATOM 787 O O . PHE A 1 96 ? 2.998 14.977 4.199 1 97.44 96 PHE A O 1
ATOM 794 N N . LEU A 1 97 ? 3.494 13.242 2.873 1 97.25 97 LEU A N 1
ATOM 795 C CA . LEU A 1 97 ? 3.676 14.094 1.699 1 97.25 97 LEU A CA 1
ATOM 796 C C . LEU A 1 97 ? 2.365 14.773 1.312 1 97.25 97 LEU A C 1
ATOM 798 O O . LEU A 1 97 ? 2.359 15.938 0.912 1 97.25 97 LEU A O 1
ATOM 802 N N . ASN A 1 98 ? 1.287 14.008 1.406 1 96.94 98 ASN A N 1
ATOM 803 C CA . ASN A 1 98 ? -0.014 14.609 1.143 1 96.94 98 ASN A CA 1
ATOM 804 C C . ASN A 1 98 ? -0.331 15.719 2.143 1 96.94 98 ASN A C 1
ATOM 806 O O . ASN A 1 98 ? -0.824 16.781 1.76 1 96.94 98 ASN A O 1
ATOM 810 N N . PHE A 1 99 ? -0.035 15.453 3.385 1 96.31 99 PHE A N 1
ATOM 811 C CA . PHE A 1 99 ? -0.21 16.469 4.422 1 96.31 99 PHE A CA 1
ATOM 812 C C . PHE A 1 99 ? 0.626 17.703 4.117 1 96.31 99 PHE A C 1
ATOM 814 O O . PHE A 1 99 ? 0.121 18.828 4.156 1 96.31 99 PHE A O 1
ATOM 821 N N . ALA A 1 100 ? 1.877 17.469 3.824 1 95.94 100 ALA A N 1
ATOM 822 C CA . ALA A 1 100 ? 2.787 18.578 3.539 1 95.94 100 ALA A CA 1
ATOM 823 C C . ALA A 1 100 ? 2.316 19.375 2.326 1 95.94 100 ALA A C 1
ATOM 825 O O . ALA A 1 100 ? 2.352 20.594 2.336 1 95.94 100 ALA A O 1
ATOM 826 N N . TYR A 1 101 ? 1.861 18.719 1.353 1 97.19 101 TYR A N 1
ATOM 827 C CA . TYR A 1 101 ? 1.385 19.359 0.133 1 97.19 101 TYR A CA 1
ATOM 828 C C . TYR A 1 101 ? 0.199 20.266 0.425 1 97.19 101 TYR A C 1
ATOM 830 O O . TYR A 1 101 ? 0.123 21.375 -0.096 1 97.19 101 TYR A O 1
ATOM 838 N N . ILE A 1 102 ? -0.655 19.844 1.248 1 96.06 102 ILE A N 1
ATOM 839 C CA . ILE A 1 102 ? -1.915 20.547 1.464 1 96.06 102 ILE A CA 1
ATOM 840 C C . ILE A 1 102 ? -1.725 21.641 2.516 1 96.06 102 ILE A C 1
ATOM 842 O O . ILE A 1 102 ? -2.26 22.75 2.381 1 96.06 102 ILE A O 1
ATOM 846 N N . TYR A 1 103 ? -0.886 21.406 3.465 1 93.5 103 TYR A N 1
ATOM 847 C CA . TYR A 1 103 ? -1.029 22.266 4.641 1 93.5 103 TYR A CA 1
ATOM 848 C C . TYR A 1 103 ? 0.263 23.016 4.926 1 93.5 103 TYR A C 1
ATOM 850 O O . TYR A 1 103 ? 0.243 24.078 5.555 1 93.5 103 TYR A O 1
ATOM 858 N N . THR A 1 104 ? 1.371 22.469 4.527 1 93.5 104 THR A N 1
ATOM 859 C CA . THR A 1 104 ? 2.566 23.109 5.062 1 93.5 104 THR A CA 1
ATOM 860 C C . THR A 1 104 ? 3.379 23.766 3.947 1 93.5 104 THR A C 1
ATOM 862 O O . THR A 1 104 ? 4.145 24.688 4.195 1 93.5 104 THR A O 1
ATOM 865 N N . THR A 1 105 ? 3.215 23.328 2.742 1 94.88 105 THR A N 1
ATOM 866 C CA . THR A 1 105 ? 4.078 23.844 1.686 1 94.88 105 THR A CA 1
ATOM 867 C C . THR A 1 105 ? 3.385 24.969 0.915 1 94.88 105 THR A C 1
ATOM 869 O O . THR A 1 105 ? 4.031 25.719 0.193 1 94.88 105 THR A O 1
ATOM 872 N N . PRO A 1 106 ? 2.031 25.094 1.026 1 94.75 106 PRO A N 1
ATOM 873 C CA . PRO A 1 106 ? 1.403 26.234 0.356 1 94.75 106 PRO A CA 1
ATOM 874 C C . PRO A 1 106 ? 1.912 27.578 0.875 1 94.75 106 PRO A C 1
ATOM 876 O O . PRO A 1 106 ? 2.256 27.688 2.055 1 94.75 106 PRO A O 1
ATOM 879 N N . LYS A 1 107 ? 1.823 28.562 0.009 1 93.19 107 LYS A N 1
ATOM 880 C CA . LYS A 1 107 ? 2.334 29.891 0.347 1 93.19 107 LYS A CA 1
ATOM 881 C C . LYS A 1 107 ? 1.213 30.797 0.84 1 93.19 107 LYS A C 1
ATOM 883 O O . LYS A 1 107 ? 1.475 31.875 1.379 1 93.19 107 LYS A O 1
ATOM 888 N N . SER A 1 108 ? -0.005 30.453 0.641 1 93.19 108 SER A N 1
ATOM 889 C CA . SER A 1 108 ? -1.152 31.266 1.029 1 93.19 108 SER A CA 1
ATOM 890 C C . SER A 1 108 ? -2.348 30.406 1.396 1 93.19 108 SER A C 1
ATOM 892 O O . SER A 1 108 ? -2.396 29.219 1.04 1 93.19 108 SER A O 1
ATOM 894 N N . GLU A 1 109 ? -3.27 30.953 2.08 1 90.75 109 GLU A N 1
ATOM 895 C CA . GLU A 1 109 ? -4.477 30.25 2.486 1 90.75 109 GLU A CA 1
ATOM 896 C C . GLU A 1 109 ? -5.312 29.844 1.276 1 90.75 109 GLU A C 1
ATOM 898 O O . GLU A 1 109 ? -5.797 28.703 1.201 1 90.75 109 GLU A O 1
ATOM 903 N N . PRO A 1 110 ? -5.441 30.719 0.283 1 93.75 110 PRO A N 1
ATOM 904 C CA . PRO A 1 110 ? -6.184 30.297 -0.909 1 93.75 110 PRO A CA 1
ATOM 905 C C . PRO A 1 110 ? -5.566 29.078 -1.594 1 93.75 110 PRO A C 1
ATOM 907 O O . PRO A 1 110 ? -6.285 28.219 -2.092 1 93.75 110 PRO A O 1
ATOM 910 N N . GLU A 1 111 ? -4.27 29.031 -1.581 1 95.69 111 GLU A N 1
ATOM 911 C CA . GLU A 1 111 ? -3.602 27.875 -2.168 1 95.69 111 GLU A CA 1
ATOM 912 C C . GLU A 1 111 ? -3.896 26.609 -1.375 1 95.69 111 GLU A C 1
ATOM 914 O O . GLU A 1 111 ? -4.086 25.531 -1.957 1 95.69 111 GLU A O 1
ATOM 919 N N . THR A 1 112 ? -3.9 26.719 -0.099 1 94.31 112 THR A N 1
ATOM 920 C CA . THR A 1 112 ? -4.246 25.594 0.757 1 94.31 112 THR A CA 1
ATOM 921 C C . THR A 1 112 ? -5.645 25.078 0.437 1 94.31 112 THR A C 1
ATOM 923 O O . THR A 1 112 ? -5.848 23.875 0.279 1 94.31 112 THR A O 1
ATOM 926 N N . VAL A 1 113 ? -6.57 25.969 0.312 1 93.81 113 VAL A N 1
ATOM 927 C CA . VAL A 1 113 ? -7.961 25.625 0.028 1 93.81 113 VAL A CA 1
ATOM 928 C C . VAL A 1 113 ? -8.055 24.969 -1.349 1 93.81 113 VAL A C 1
ATOM 930 O O . VAL A 1 113 ? -8.742 23.969 -1.517 1 93.81 113 VAL A O 1
ATOM 933 N N . PHE A 1 114 ? -7.395 25.5 -2.283 1 96.69 114 PHE A N 1
ATOM 934 C CA . PHE A 1 114 ? -7.371 24.953 -3.635 1 96.69 114 PHE A CA 1
ATOM 935 C C . PHE A 1 114 ? -6.859 23.516 -3.631 1 96.69 114 PHE A C 1
ATOM 937 O O . PHE A 1 114 ? -7.496 22.625 -4.188 1 96.69 114 PHE A O 1
ATOM 944 N N . ARG A 1 115 ? -5.672 23.328 -2.969 1 96.31 115 ARG A N 1
ATOM 945 C CA . ARG A 1 115 ? -5.055 22.016 -2.936 1 96.31 115 ARG A CA 1
ATOM 946 C C . ARG A 1 115 ? -5.941 21.016 -2.199 1 96.31 115 ARG A C 1
ATOM 948 O O . ARG A 1 115 ? -6.094 19.875 -2.637 1 96.31 115 ARG A O 1
ATOM 955 N N . PHE A 1 116 ? -6.562 21.438 -1.172 1 95.56 116 PHE A N 1
ATOM 956 C CA . PHE A 1 116 ? -7.492 20.609 -0.426 1 95.56 116 PHE A CA 1
ATOM 957 C C . PHE A 1 116 ? -8.68 20.203 -1.293 1 95.56 116 PHE A C 1
ATOM 959 O O . PHE A 1 116 ? -9.078 19.047 -1.31 1 95.56 116 PHE A O 1
ATOM 966 N N . ASN A 1 117 ? -9.188 21.172 -1.977 1 95.75 117 ASN A N 1
ATOM 967 C CA . ASN A 1 117 ? -10.367 20.922 -2.801 1 95.75 117 ASN A CA 1
ATOM 968 C C . ASN A 1 117 ? -10.07 19.922 -3.916 1 95.75 117 ASN A C 1
ATOM 970 O O . ASN A 1 117 ? -10.906 19.078 -4.234 1 95.75 117 ASN A O 1
ATOM 974 N N . CYS A 1 118 ? -8.93 20.016 -4.504 1 97.56 118 CYS A N 1
ATOM 975 C CA . CYS A 1 118 ? -8.531 19.062 -5.527 1 97.56 118 CYS A CA 1
ATOM 976 C C . CYS A 1 118 ? -8.438 17.656 -4.949 1 97.56 118 CYS A C 1
ATOM 978 O O . CYS A 1 118 ? -8.93 16.688 -5.551 1 97.56 118 CYS A O 1
ATOM 980 N N . TRP A 1 119 ? -7.832 17.562 -3.797 1 96.81 119 TRP A N 1
ATOM 981 C CA . TRP A 1 119 ? -7.672 16.281 -3.1 1 96.81 119 TRP A CA 1
ATOM 982 C C . TRP A 1 119 ? -9.031 15.695 -2.734 1 96.81 119 TRP A C 1
ATOM 984 O O . TRP A 1 119 ? -9.266 14.5 -2.938 1 96.81 119 TRP A O 1
ATOM 994 N N . HIS A 1 120 ? -9.883 16.516 -2.23 1 94.88 120 HIS A N 1
ATOM 995 C CA . HIS A 1 120 ? -11.211 16.109 -1.816 1 94.88 120 HIS A CA 1
ATOM 996 C C . HIS A 1 120 ? -12.055 15.672 -3.014 1 94.88 120 HIS A C 1
ATOM 998 O O . HIS A 1 120 ? -12.758 14.664 -2.949 1 94.88 120 HIS A O 1
ATOM 1004 N N . LEU A 1 121 ? -11.961 16.391 -4.109 1 96.69 121 LEU A N 1
ATOM 1005 C CA . LEU A 1 121 ? -12.703 16.062 -5.324 1 96.69 121 LEU A CA 1
ATOM 1006 C C . LEU A 1 121 ? -12.328 14.68 -5.84 1 96.69 121 LEU A C 1
ATOM 1008 O O . LEU A 1 121 ? -13.203 13.883 -6.184 1 96.69 121 LEU A O 1
ATOM 1012 N N . LYS A 1 122 ? -11.086 14.43 -5.902 1 96.75 122 LYS A N 1
ATOM 1013 C CA . LYS A 1 122 ? -10.641 13.117 -6.371 1 96.75 122 LYS A CA 1
ATOM 1014 C C . LYS A 1 122 ? -11.273 12 -5.547 1 96.75 122 LYS A C 1
ATOM 1016 O O . LYS A 1 122 ? -11.742 11 -6.098 1 96.75 122 LYS A O 1
ATOM 1021 N N . GLY A 1 123 ? -11.219 12.188 -4.227 1 93.75 123 GLY A N 1
ATOM 1022 C CA . GLY A 1 123 ? -11.805 11.18 -3.348 1 93.75 123 GLY A CA 1
ATOM 1023 C C . GLY A 1 123 ? -13.281 10.961 -3.598 1 93.75 123 GLY A C 1
ATOM 1024 O O . GLY A 1 123 ? -13.75 9.82 -3.607 1 93.75 123 GLY A O 1
ATOM 1025 N N . LEU A 1 124 ? -14 11.984 -3.824 1 93.31 124 LEU A N 1
ATOM 1026 C CA . LEU A 1 124 ? -15.43 11.891 -4.055 1 93.31 124 LEU A CA 1
ATOM 1027 C C . LEU A 1 124 ? -15.727 11.195 -5.383 1 93.31 124 LEU A C 1
ATOM 1029 O O . LEU A 1 124 ? -16.656 10.391 -5.477 1 93.31 124 LEU A O 1
ATOM 1033 N N . ILE A 1 125 ? -14.984 11.531 -6.379 1 94.25 125 ILE A N 1
ATOM 1034 C CA . ILE A 1 125 ? -15.156 10.906 -7.688 1 94.25 125 ILE A CA 1
ATOM 1035 C C . ILE A 1 125 ? -14.906 9.406 -7.582 1 94.25 125 ILE A C 1
ATOM 1037 O O . ILE A 1 125 ? -15.672 8.602 -8.133 1 94.25 125 ILE A O 1
ATOM 1041 N N . GLU A 1 126 ? -13.891 9.062 -6.895 1 90.56 126 GLU A N 1
ATOM 1042 C CA . GLU A 1 126 ? -13.594 7.648 -6.688 1 90.56 126 GLU A CA 1
ATOM 1043 C C . GLU A 1 126 ? -14.727 6.953 -5.934 1 90.56 126 GLU A C 1
ATOM 1045 O O . GLU A 1 126 ? -15.07 5.809 -6.242 1 90.56 126 GLU A O 1
ATOM 1050 N N . GLN A 1 127 ? -15.266 7.598 -4.98 1 88.12 127 GLN A N 1
ATOM 1051 C CA . GLN A 1 127 ? -16.359 7.027 -4.203 1 88.12 127 GLN A CA 1
ATOM 1052 C C . GLN A 1 127 ? -17.562 6.719 -5.098 1 88.12 127 GLN A C 1
ATOM 1054 O O . GLN A 1 127 ? -18.156 5.641 -5 1 88.12 127 GLN A O 1
ATOM 1059 N N . VAL A 1 128 ? -17.875 7.621 -5.945 1 88.56 128 VAL A N 1
ATOM 1060 C CA . VAL A 1 128 ? -19.016 7.445 -6.836 1 88.56 128 VAL A CA 1
ATOM 1061 C C . VAL A 1 128 ? -18.719 6.344 -7.852 1 88.56 128 VAL A C 1
ATOM 1063 O O . VAL A 1 128 ? -19.609 5.586 -8.242 1 88.56 128 VAL A O 1
ATOM 1066 N N . SER A 1 129 ? -17.5 6.273 -8.25 1 85.56 129 SER A N 1
ATOM 1067 C CA . SER A 1 129 ? -17.125 5.281 -9.25 1 85.56 129 SER A CA 1
ATOM 1068 C C . SER A 1 129 ? -17.281 3.863 -8.711 1 85.56 129 SER A C 1
ATOM 1070 O O . SER A 1 129 ? -17.484 2.922 -9.484 1 85.56 129 SER A O 1
ATOM 1072 N N . THR A 1 130 ? -17.188 3.646 -7.406 1 81.75 130 THR A N 1
ATOM 1073 C CA . THR A 1 130 ? -17.344 2.322 -6.812 1 81.75 130 THR A CA 1
ATOM 1074 C C . THR A 1 130 ? -18.781 1.833 -6.922 1 81.75 130 THR A C 1
ATOM 1076 O O . THR A 1 130 ? -19.031 0.627 -6.965 1 81.75 130 THR A O 1
ATOM 1079 N N . VAL A 1 131 ? -19.688 2.686 -6.941 1 72.75 131 VAL A N 1
ATOM 1080 C CA . VAL A 1 131 ? -21.094 2.334 -7 1 72.75 131 VAL A CA 1
ATOM 1081 C C . VAL A 1 131 ? -21.5 2.021 -8.438 1 72.75 131 VAL A C 1
ATOM 1083 O O . VAL A 1 131 ? -22.422 1.251 -8.68 1 72.75 131 VAL A O 1
ATOM 1086 N N . GLU A 1 132 ? -20.844 2.652 -9.273 1 67.38 132 GLU A N 1
ATOM 1087 C CA . GLU A 1 132 ? -21.141 2.402 -10.68 1 67.38 132 GLU A CA 1
ATOM 1088 C C . GLU A 1 132 ? -20.844 0.955 -11.055 1 67.38 132 GLU A C 1
ATOM 1090 O O . GLU A 1 132 ? -21.484 0.39 -11.945 1 67.38 132 GLU A O 1
ATOM 1095 N N . TYR A 1 133 ? -20.062 0.405 -10.258 1 62.44 133 TYR A N 1
ATOM 1096 C CA . TYR A 1 133 ? -19.641 -0.946 -10.594 1 62.44 133 TYR A CA 1
ATOM 1097 C C . TYR A 1 133 ? -20.453 -1.986 -9.852 1 62.44 133 TYR A C 1
ATOM 1099 O O . TYR A 1 133 ? -20.359 -3.186 -10.117 1 62.44 133 TYR A O 1
ATOM 1107 N N . ARG A 1 134 ? -21.203 -1.482 -8.953 1 64.44 134 ARG A N 1
ATOM 1108 C CA . ARG A 1 134 ? -22.109 -2.373 -8.234 1 64.44 134 ARG A CA 1
ATOM 1109 C C . ARG A 1 134 ? -23.547 -1.834 -8.242 1 64.44 134 ARG A C 1
ATOM 1111 O O . ARG A 1 134 ? -23.984 -1.235 -7.262 1 64.44 134 ARG A O 1
ATOM 1118 N N . PRO A 1 135 ? -24.156 -2.096 -9.297 1 57.8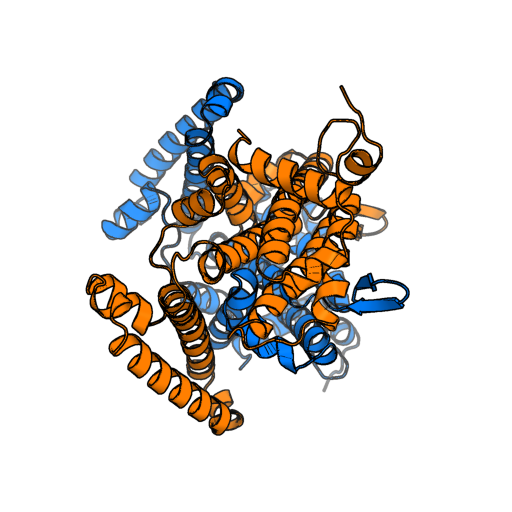1 135 PRO A N 1
ATOM 1119 C CA . PRO A 1 135 ? -25.484 -1.51 -9.461 1 57.81 135 PRO A CA 1
ATOM 1120 C C . PRO A 1 135 ? -26.422 -1.812 -8.281 1 57.81 135 PRO A C 1
ATOM 1122 O O . PRO A 1 135 ? -27.234 -0.973 -7.906 1 57.81 135 PRO A O 1
ATOM 1125 N N . ASN A 1 136 ? -26.156 -2.869 -7.754 1 58 136 ASN A N 1
ATOM 1126 C CA . ASN A 1 136 ? -27.031 -3.203 -6.629 1 58 136 ASN A CA 1
ATOM 1127 C C . ASN A 1 136 ? -26.797 -2.264 -5.449 1 58 136 ASN A C 1
ATOM 1129 O O . ASN A 1 136 ? -27.703 -2.055 -4.637 1 58 136 ASN A O 1
ATOM 1133 N N . MET A 1 137 ? -25.688 -1.771 -5.441 1 59.81 137 MET A N 1
ATOM 1134 C CA . MET A 1 137 ? -25.391 -0.844 -4.355 1 59.81 137 MET A CA 1
ATOM 1135 C C . MET A 1 137 ? -26.109 0.491 -4.57 1 59.81 137 MET A C 1
ATOM 1137 O O . MET A 1 137 ? -26.438 1.185 -3.605 1 59.81 137 MET A O 1
ATOM 1141 N N . ARG A 1 138 ? -26.266 0.781 -5.773 1 57.16 138 ARG A N 1
ATOM 1142 C CA . ARG A 1 138 ? -26.953 2.029 -6.059 1 57.16 138 ARG A CA 1
ATOM 1143 C C . ARG A 1 138 ? -28.391 1.981 -5.543 1 57.16 138 ARG A C 1
ATOM 1145 O O . ARG A 1 138 ? -28.922 2.98 -5.039 1 57.16 138 ARG A O 1
ATOM 1152 N N . ASP A 1 139 ? -28.844 0.913 -5.715 1 58.44 139 ASP A N 1
ATOM 1153 C CA . ASP A 1 139 ? -30.234 0.776 -5.285 1 58.44 139 ASP A CA 1
ATOM 1154 C C . ASP A 1 139 ? -30.359 0.95 -3.773 1 58.44 139 ASP A C 1
ATOM 1156 O O . ASP A 1 139 ? -31.297 1.595 -3.293 1 58.44 139 ASP A O 1
ATOM 1160 N N . ASN A 1 140 ? -29.359 0.507 -3.133 1 59.84 140 ASN A N 1
ATOM 1161 C CA . ASN A 1 140 ? -29.438 0.516 -1.677 1 59.84 140 ASN A CA 1
ATOM 1162 C C . ASN A 1 140 ? -28.812 1.782 -1.09 1 59.84 140 ASN A C 1
ATOM 1164 O O . ASN A 1 140 ? -29.156 2.184 0.025 1 59.84 140 ASN A O 1
ATOM 1168 N N . HIS A 1 141 ? -28 2.387 -1.979 1 66.69 141 HIS A N 1
ATOM 1169 C CA . HIS A 1 141 ? -27.281 3.539 -1.451 1 66.69 141 HIS A CA 1
ATOM 1170 C C . HIS A 1 141 ? -27.516 4.773 -2.316 1 66.69 141 HIS A C 1
ATOM 1172 O O . HIS A 1 141 ? -26.656 5.664 -2.373 1 66.69 141 HIS A O 1
ATOM 1178 N N . GLY A 1 142 ? -28.625 4.715 -2.951 1 66.38 142 GLY A N 1
ATOM 1179 C CA . GLY A 1 142 ? -28.953 5.758 -3.914 1 66.38 142 GLY A CA 1
ATOM 1180 C C . GLY A 1 142 ? -28.859 7.156 -3.334 1 66.38 142 GLY A C 1
ATOM 1181 O O . GLY A 1 142 ? -28.266 8.047 -3.945 1 66.38 142 GLY A O 1
ATOM 1182 N N . LYS A 1 143 ? -29.406 7.34 -2.227 1 70.94 143 LYS A N 1
ATOM 1183 C CA . LYS A 1 143 ? -29.406 8.664 -1.607 1 70.94 143 LYS A CA 1
ATOM 1184 C C . LYS A 1 143 ? -27.984 9.109 -1.292 1 70.94 143 LYS A C 1
ATOM 1186 O O . LYS A 1 143 ? -27.625 10.273 -1.51 1 70.94 143 LYS A O 1
ATOM 1191 N N . SER A 1 144 ? -27.234 8.258 -0.803 1 79.88 144 SER A N 1
ATOM 1192 C CA . SER A 1 144 ? -25.844 8.578 -0.471 1 79.88 144 SER A CA 1
ATOM 1193 C C . SER A 1 144 ? -25.047 8.922 -1.721 1 79.88 144 SER A C 1
ATOM 1195 O O . SER A 1 144 ? -24.234 9.852 -1.706 1 79.88 144 SER A O 1
ATOM 1197 N N . ILE A 1 145 ? -25.406 8.352 -2.756 1 84.69 145 ILE A N 1
ATOM 1198 C CA . ILE A 1 145 ? -24.703 8.602 -4.012 1 84.69 145 ILE A CA 1
ATOM 1199 C C . ILE A 1 145 ? -25.109 9.961 -4.566 1 84.69 145 ILE A C 1
ATOM 1201 O O . ILE A 1 145 ? -24.25 10.727 -5.035 1 84.69 145 ILE A O 1
ATOM 1205 N N . ALA A 1 146 ? -26.359 10.188 -4.492 1 86.88 146 ALA A N 1
ATOM 1206 C CA . ALA A 1 146 ? -26.859 11.477 -4.961 1 86.88 146 ALA A CA 1
ATOM 1207 C C . ALA A 1 146 ? -26.234 12.625 -4.172 1 86.88 146 ALA A C 1
ATOM 1209 O O . ALA A 1 146 ? -25.891 13.672 -4.738 1 86.88 146 ALA A O 1
ATOM 1210 N N . ALA A 1 147 ? -26.109 12.445 -2.951 1 89.88 147 ALA A N 1
ATOM 1211 C CA . ALA A 1 147 ? -25.484 13.461 -2.109 1 89.88 147 ALA A CA 1
ATOM 1212 C C . ALA A 1 147 ? -24.016 13.68 -2.488 1 89.88 147 ALA A C 1
ATOM 1214 O O . ALA A 1 147 ? -23.531 14.812 -2.506 1 89.88 147 ALA A O 1
ATOM 1215 N N . THR A 1 148 ? -23.344 12.594 -2.758 1 90.94 148 THR A N 1
ATOM 1216 C CA . THR A 1 148 ? -21.953 12.68 -3.16 1 90.94 148 THR A CA 1
ATOM 1217 C C . THR A 1 148 ? -21.812 13.375 -4.516 1 90.94 148 THR A C 1
ATOM 1219 O O . THR A 1 148 ? -20.906 14.18 -4.723 1 90.94 148 THR A O 1
ATOM 1222 N N . GLU A 1 149 ? -22.719 13.086 -5.34 1 92.5 149 GLU A N 1
ATOM 1223 C CA . GLU A 1 149 ? -22.703 13.711 -6.66 1 92.5 149 GLU A CA 1
ATOM 1224 C C . GLU A 1 149 ? -22.953 15.211 -6.559 1 92.5 149 GLU A C 1
ATOM 1226 O O . GLU A 1 149 ? -22.359 16 -7.297 1 92.5 149 GLU A O 1
ATOM 1231 N N . ALA A 1 150 ? -23.797 15.562 -5.699 1 95.19 150 ALA A N 1
ATOM 1232 C CA . ALA A 1 150 ? -24.047 16.984 -5.473 1 95.19 150 ALA A CA 1
ATOM 1233 C C . ALA A 1 150 ? -22.797 17.672 -4.93 1 95.19 150 ALA A C 1
ATOM 1235 O O . ALA A 1 150 ? -22.484 18.812 -5.316 1 95.19 150 ALA A O 1
ATOM 1236 N N . LYS A 1 151 ? -22.125 17.016 -4.008 1 94.12 151 LYS A N 1
ATOM 1237 C CA . LYS A 1 151 ? -20.875 17.562 -3.477 1 94.12 151 LYS A CA 1
ATOM 1238 C C . LYS A 1 151 ? -19.828 17.734 -4.578 1 94.12 151 LYS A C 1
ATOM 1240 O O . LYS A 1 151 ? -19.094 18.719 -4.598 1 94.12 151 LYS A O 1
ATOM 1245 N N . ILE A 1 152 ? -19.766 16.781 -5.438 1 96.5 152 ILE A N 1
ATOM 1246 C CA . ILE A 1 152 ? -18.844 16.828 -6.566 1 96.5 152 ILE A CA 1
ATOM 1247 C C . ILE A 1 152 ? -19.156 18.047 -7.438 1 96.5 152 ILE A C 1
ATOM 1249 O O . ILE A 1 152 ? -18.266 18.828 -7.785 1 96.5 152 ILE A O 1
ATOM 1253 N N . ALA A 1 153 ? -20.453 18.172 -7.746 1 96.88 153 ALA A N 1
ATOM 1254 C CA . ALA A 1 153 ? -20.875 19.297 -8.586 1 96.88 153 ALA A CA 1
ATOM 1255 C C . ALA A 1 153 ? -20.5 20.625 -7.953 1 96.88 153 ALA A C 1
ATOM 1257 O O . ALA A 1 153 ? -20.031 21.531 -8.641 1 96.88 153 ALA A O 1
ATOM 1258 N N . ASN A 1 154 ? -20.719 20.719 -6.711 1 97.06 154 ASN A N 1
ATOM 1259 C CA . ASN A 1 154 ? -20.391 21.953 -5.992 1 97.06 154 ASN A CA 1
ATOM 1260 C C . ASN A 1 154 ? -18.891 22.219 -6.008 1 97.06 154 ASN A C 1
ATOM 1262 O O . ASN A 1 154 ? -18.453 23.359 -6.219 1 97.06 154 ASN A O 1
ATOM 1266 N N . LEU A 1 155 ? -18.078 21.203 -5.754 1 96.69 155 LEU A N 1
ATOM 1267 C CA . LEU A 1 155 ? -16.641 21.359 -5.719 1 96.69 155 LEU A CA 1
ATOM 1268 C C . LEU A 1 155 ? -16.094 21.703 -7.098 1 96.69 155 LEU A C 1
ATOM 1270 O O . LEU A 1 155 ? -15.141 22.484 -7.215 1 96.69 155 LEU A O 1
ATOM 1274 N N . VAL A 1 156 ? -16.688 21.109 -8.078 1 97.56 156 VAL A N 1
ATOM 1275 C CA . VAL A 1 156 ? -16.281 21.406 -9.445 1 97.56 156 VAL A CA 1
ATOM 1276 C C . VAL A 1 156 ? -16.562 22.875 -9.758 1 97.56 156 VAL A C 1
ATOM 1278 O O . VAL A 1 156 ? -15.734 23.562 -10.367 1 97.56 156 VAL A O 1
ATOM 1281 N N . ALA A 1 157 ? -17.719 23.344 -9.328 1 97.25 157 ALA A N 1
ATOM 1282 C CA . ALA A 1 157 ? -18.078 24.75 -9.523 1 97.25 157 ALA A CA 1
ATOM 1283 C C . ALA A 1 157 ? -17.109 25.656 -8.789 1 97.25 157 ALA A C 1
ATOM 1285 O O . ALA A 1 157 ? -16.656 26.672 -9.328 1 97.25 157 ALA A O 1
ATOM 1286 N N . GLU A 1 158 ? -16.781 25.312 -7.617 1 97.06 158 GLU A N 1
ATOM 1287 C CA . GLU A 1 158 ? -15.852 26.109 -6.816 1 97.06 158 GLU A CA 1
ATOM 1288 C C . GLU A 1 158 ? -14.469 26.141 -7.457 1 97.06 158 GLU A C 1
ATOM 1290 O O . GLU A 1 158 ? -13.852 27.203 -7.539 1 97.06 158 GLU A O 1
ATOM 1295 N N . LEU A 1 159 ? -13.984 25 -7.895 1 97.38 159 LEU A N 1
ATOM 1296 C CA . LEU A 1 159 ? -12.672 24.922 -8.523 1 97.38 159 LEU A CA 1
ATOM 1297 C C . LEU A 1 159 ? -12.648 25.703 -9.836 1 97.38 159 LEU A C 1
ATOM 1299 O O . LEU A 1 159 ? -11.672 26.391 -10.133 1 97.38 159 LEU A O 1
ATOM 1303 N N . SER A 1 160 ? -13.766 25.625 -10.531 1 96.44 160 SER A N 1
ATOM 1304 C CA . SER A 1 160 ? -13.828 26.297 -11.82 1 96.44 160 SER A CA 1
ATOM 1305 C C . SER A 1 160 ? -13.773 27.812 -11.656 1 96.44 160 SER A C 1
ATOM 1307 O O . SER A 1 160 ? -13.367 28.531 -12.57 1 96.44 160 SER A O 1
ATOM 1309 N N . ALA A 1 161 ? -14.172 28.266 -10.508 1 96.94 161 ALA A N 1
ATOM 1310 C CA . ALA A 1 161 ? -14.156 29.703 -10.219 1 96.94 161 ALA A CA 1
ATOM 1311 C C . ALA A 1 161 ? -12.844 30.109 -9.555 1 96.94 161 ALA A C 1
ATOM 1313 O O . ALA A 1 161 ? -12.555 31.297 -9.43 1 96.94 161 ALA A O 1
ATOM 1314 N N . ASP A 1 162 ? -12.016 29.172 -9.18 1 97.31 162 ASP A N 1
ATOM 1315 C CA . ASP A 1 162 ? -10.773 29.422 -8.461 1 97.31 162 ASP A CA 1
ATOM 1316 C C . ASP A 1 162 ? -9.695 29.969 -9.398 1 97.31 162 ASP A C 1
ATOM 1318 O O . ASP A 1 162 ? -9.383 29.344 -10.414 1 97.31 162 ASP A O 1
ATOM 1322 N N . PRO A 1 163 ? -9.133 31.109 -9.062 1 97.44 163 PRO A N 1
ATOM 1323 C CA . PRO A 1 163 ? -8.117 31.703 -9.938 1 97.44 163 PRO A CA 1
ATOM 1324 C C . PRO A 1 163 ? -6.906 30.797 -10.148 1 97.44 163 PRO A C 1
ATOM 1326 O O . PRO A 1 163 ? -6.301 30.812 -11.219 1 97.44 163 PRO A O 1
ATOM 1329 N N . ILE A 1 164 ? -6.504 30.078 -9.164 1 97.62 164 ILE A N 1
ATOM 1330 C CA . ILE A 1 164 ? -5.367 29.172 -9.289 1 97.62 164 ILE A CA 1
ATOM 1331 C C . ILE A 1 164 ? -5.684 28.078 -10.312 1 97.62 164 ILE A C 1
ATOM 1333 O O . ILE A 1 164 ? -4.859 27.766 -11.18 1 97.62 164 ILE A O 1
ATOM 1337 N N . PHE A 1 165 ? -6.828 27.531 -10.234 1 97.88 165 PHE A N 1
ATOM 1338 C CA . PHE A 1 165 ? -7.277 26.5 -11.164 1 97.88 165 PHE A CA 1
ATOM 1339 C C . PHE A 1 165 ? -7.344 27.047 -12.586 1 97.88 165 PHE A C 1
ATOM 1341 O O . PHE A 1 165 ? -6.898 26.391 -13.523 1 97.88 165 PHE A O 1
ATOM 1348 N N . LYS A 1 166 ? -7.875 28.188 -12.703 1 97.56 166 LYS A N 1
ATOM 1349 C CA . LYS A 1 166 ? -8.031 28.812 -14.016 1 97.56 166 LYS A CA 1
ATOM 1350 C C . LYS A 1 166 ? -6.68 29.016 -14.688 1 97.56 166 LYS A C 1
ATOM 1352 O O . LYS A 1 166 ? -6.582 28.984 -15.922 1 97.56 166 LYS A O 1
ATOM 1357 N N . ALA A 1 167 ? -5.707 29.172 -13.945 1 97.31 167 ALA A N 1
ATOM 1358 C CA . ALA A 1 167 ? -4.383 29.484 -14.477 1 97.31 167 ALA A CA 1
ATOM 1359 C C . ALA A 1 167 ? -3.646 28.203 -14.891 1 97.31 167 ALA A C 1
ATOM 1361 O O . ALA A 1 167 ? -2.613 28.266 -15.555 1 97.31 167 ALA A O 1
ATOM 1362 N N . LEU A 1 168 ? -4.145 27.047 -14.555 1 97.19 168 LEU A N 1
ATOM 1363 C CA . LEU A 1 168 ? -3.484 25.797 -14.875 1 97.19 168 LEU A CA 1
ATOM 1364 C C . LEU A 1 168 ? -3.621 25.469 -16.359 1 97.19 168 LEU A C 1
ATOM 1366 O O . LEU A 1 168 ? -4.574 25.891 -17 1 97.19 168 LEU A O 1
ATOM 1370 N N . PRO A 1 169 ? -2.662 24.688 -16.828 1 96.88 169 PRO A N 1
ATOM 1371 C CA . PRO A 1 169 ? -2.83 24.156 -18.188 1 96.88 169 PRO A CA 1
ATOM 1372 C C . PRO A 1 169 ? -4.074 23.281 -18.328 1 96.88 169 PRO A C 1
ATOM 1374 O O . PRO A 1 169 ? -4.461 22.594 -17.375 1 96.88 169 PRO A O 1
ATOM 1377 N N . GLU A 1 170 ? -4.664 23.172 -19.547 1 96.81 170 GLU A N 1
ATOM 1378 C CA . GLU A 1 170 ? -5.93 22.5 -19.812 1 96.81 170 GLU A CA 1
ATOM 1379 C C . GLU A 1 170 ? -5.844 21.016 -19.469 1 96.81 170 GLU A C 1
ATOM 1381 O O . GLU A 1 170 ? -6.809 20.438 -18.969 1 96.81 170 GLU A O 1
ATOM 1386 N N . ASP A 1 171 ? -4.773 20.422 -19.766 1 95.06 171 ASP A N 1
ATOM 1387 C CA . ASP A 1 171 ? -4.609 19 -19.484 1 95.06 171 ASP A CA 1
ATOM 1388 C C . ASP A 1 171 ? -4.664 18.734 -17.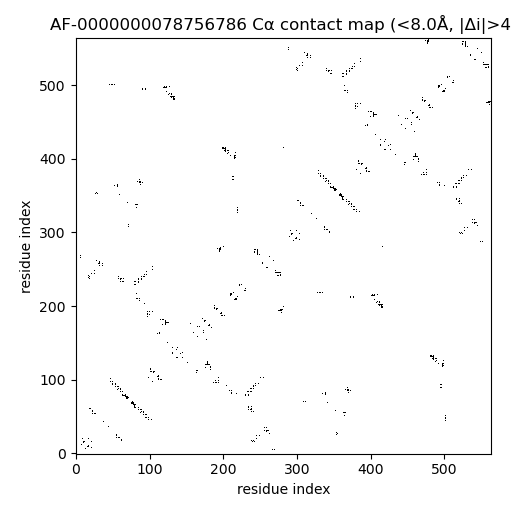984 1 95.06 171 ASP A C 1
ATOM 1390 O O . ASP A 1 171 ? -5.234 17.734 -17.547 1 95.06 171 ASP A O 1
ATOM 1394 N N . ARG A 1 172 ? -4.102 19.578 -17.219 1 95.94 172 ARG A N 1
ATOM 1395 C CA . ARG A 1 172 ? -4.121 19.438 -15.766 1 95.94 172 ARG A CA 1
ATOM 1396 C C . ARG A 1 172 ? -5.523 19.672 -15.219 1 95.94 172 ARG A C 1
ATOM 1398 O O . ARG A 1 172 ? -5.953 18.969 -14.297 1 95.94 172 ARG A O 1
ATOM 1405 N N . LYS A 1 173 ? -6.184 20.625 -15.781 1 97.38 173 LYS A N 1
ATOM 1406 C CA . LYS A 1 173 ? -7.562 20.891 -15.375 1 97.38 173 LYS A CA 1
ATOM 1407 C C . LYS A 1 173 ? -8.438 19.656 -15.602 1 97.38 173 LYS A C 1
ATOM 1409 O O . LYS A 1 173 ? -9.195 19.266 -14.719 1 97.38 173 LYS A O 1
ATOM 1414 N N . LYS A 1 174 ? -8.273 19.109 -16.719 1 96.56 174 LYS A N 1
ATOM 1415 C CA . LYS A 1 174 ? -9.062 17.938 -17.062 1 96.56 174 LYS A CA 1
ATOM 1416 C C . LYS A 1 174 ? -8.758 16.766 -16.125 1 96.56 174 LYS A C 1
ATOM 1418 O O . LYS A 1 174 ? -9.664 16.062 -15.695 1 96.56 174 LYS A O 1
ATOM 1423 N N . ARG A 1 175 ? -7.539 16.578 -15.828 1 96.25 175 ARG A N 1
ATOM 1424 C CA . ARG A 1 175 ? -7.109 15.492 -14.938 1 96.25 175 ARG A CA 1
ATOM 1425 C C . ARG A 1 175 ? -7.707 15.664 -13.547 1 96.25 175 ARG A C 1
ATOM 1427 O O . ARG A 1 175 ? -8.141 14.688 -12.93 1 96.25 175 ARG A O 1
ATOM 1434 N N . ILE A 1 176 ? -7.707 16.859 -13.094 1 97.5 176 ILE A N 1
ATOM 1435 C CA . ILE A 1 176 ? -8.25 17.156 -11.773 1 97.5 176 ILE A CA 1
ATOM 1436 C C . ILE A 1 176 ? -9.766 16.953 -11.773 1 97.5 176 ILE A C 1
ATOM 1438 O O . ILE A 1 176 ? -10.312 16.281 -10.891 1 97.5 176 ILE A O 1
ATOM 1442 N N . LEU A 1 177 ? -10.438 17.422 -12.805 1 96.88 177 LEU A N 1
ATOM 1443 C CA . LEU A 1 177 ? -11.898 17.391 -12.859 1 96.88 177 LEU A CA 1
ATOM 1444 C C . LEU A 1 177 ? -12.414 15.977 -13.078 1 96.88 177 LEU A C 1
ATOM 1446 O O . LEU A 1 177 ? -13.531 15.656 -12.68 1 96.88 177 LEU A O 1
ATOM 1450 N N . ASN A 1 178 ? -11.562 15.164 -13.633 1 93.31 178 ASN A N 1
ATOM 1451 C CA . ASN A 1 178 ? -11.992 13.789 -13.867 1 93.31 178 ASN A CA 1
ATOM 1452 C C . ASN A 1 178 ? -11.492 12.852 -12.773 1 93.31 178 ASN A C 1
ATOM 1454 O O . ASN A 1 178 ? -11.688 11.641 -12.852 1 93.31 178 ASN A O 1
ATOM 1458 N N . GLY A 1 179 ? -10.836 13.32 -11.844 1 92.62 179 GLY A N 1
ATOM 1459 C CA . GLY A 1 179 ? -10.398 12.523 -10.711 1 92.62 179 GLY A CA 1
ATOM 1460 C C . GLY A 1 179 ? -9.18 11.672 -11.016 1 92.62 179 GLY A C 1
ATOM 1461 O O . GLY A 1 179 ? -8.906 10.695 -10.312 1 92.62 179 GLY A O 1
ATOM 1462 N N . LYS A 1 180 ? -8.461 11.914 -12 1 92 180 LYS A N 1
ATOM 1463 C CA . LYS A 1 180 ? -7.301 11.125 -12.398 1 92 180 LYS A CA 1
ATOM 1464 C C . LYS A 1 180 ? -6.023 11.656 -11.75 1 92 180 LYS A C 1
ATOM 1466 O O . LYS A 1 180 ? -4.965 11.031 -11.844 1 92 180 LYS A O 1
ATOM 1471 N N . GLY A 1 181 ? -6.133 12.75 -11.102 1 93.31 181 GLY A N 1
ATOM 1472 C CA . GLY A 1 181 ? -5.047 13.391 -10.383 1 93.31 181 GLY A CA 1
ATOM 1473 C C . GLY A 1 181 ? -5.492 14.617 -9.602 1 93.31 181 GLY A C 1
ATOM 1474 O O . GLY A 1 181 ? -6.566 15.164 -9.859 1 93.31 181 GLY A O 1
ATOM 1475 N N . TRP A 1 182 ? -4.676 15.055 -8.664 1 96.5 182 TRP A N 1
ATOM 1476 C CA . TRP A 1 182 ? -5.109 16.203 -7.875 1 96.5 182 TRP A CA 1
ATOM 1477 C C . TRP A 1 182 ? -3.92 17.078 -7.484 1 96.5 182 TRP A C 1
ATOM 1479 O O . TRP A 1 182 ? -4.09 18.234 -7.098 1 96.5 182 TRP A O 1
ATOM 1489 N N . GLN A 1 183 ? -2.76 16.578 -7.605 1 95.62 183 GLN A N 1
ATOM 1490 C CA . GLN A 1 183 ? -1.564 17.359 -7.281 1 95.62 183 GLN A CA 1
ATOM 1491 C C . GLN A 1 183 ? -1.035 18.094 -8.508 1 95.62 183 GLN A C 1
ATOM 1493 O O . GLN A 1 183 ? -1.039 17.547 -9.609 1 95.62 183 GLN A O 1
ATOM 1498 N N . VAL A 1 184 ? -0.608 19.328 -8.281 1 93.88 184 VAL A N 1
ATOM 1499 C CA . VAL A 1 184 ? -0.062 20.109 -9.391 1 93.88 184 VAL A CA 1
ATOM 1500 C C . VAL A 1 184 ? 1.46 20.172 -9.281 1 93.88 184 VAL A C 1
ATOM 1502 O O . VAL A 1 184 ? 2.119 20.859 -10.062 1 93.88 184 VAL A O 1
ATOM 1505 N N . MET A 1 185 ? 2.037 19.531 -8.289 1 93.38 185 MET A N 1
ATOM 1506 C CA . MET A 1 185 ? 3.473 19.375 -8.078 1 93.38 185 MET A CA 1
ATOM 1507 C C . MET A 1 185 ? 3.869 17.906 -8.102 1 93.38 185 MET A C 1
ATOM 1509 O O . MET A 1 185 ? 3.082 17.031 -7.719 1 93.38 185 MET A O 1
ATOM 1513 N N . LYS A 1 186 ? 5.102 17.734 -8.531 1 92.75 186 LYS A N 1
ATOM 1514 C CA . LYS A 1 186 ? 5.625 16.375 -8.461 1 92.75 186 LYS A CA 1
ATOM 1515 C C . LYS A 1 186 ? 5.984 16 -7.027 1 92.75 186 LYS A C 1
ATOM 1517 O O . LYS A 1 186 ? 6.258 16.875 -6.203 1 92.75 186 LYS A O 1
ATOM 1522 N N . ARG A 1 187 ? 5.949 14.75 -6.785 1 92.81 187 ARG A N 1
ATOM 1523 C CA . ARG A 1 187 ? 6.242 14.234 -5.457 1 92.81 187 ARG A CA 1
ATOM 1524 C C . ARG A 1 187 ? 7.617 14.695 -4.977 1 92.81 187 ARG A C 1
ATOM 1526 O O . ARG A 1 187 ? 7.785 15.039 -3.807 1 92.81 187 ARG A O 1
ATOM 1533 N N . THR A 1 188 ? 8.602 14.656 -5.863 1 91.62 188 THR A N 1
ATOM 1534 C CA . THR A 1 188 ? 9.961 15.062 -5.496 1 91.62 188 THR A CA 1
ATOM 1535 C C . THR A 1 188 ? 10.008 16.547 -5.156 1 91.62 188 THR A C 1
ATOM 1537 O O . THR A 1 188 ? 10.75 16.969 -4.27 1 91.62 188 THR A O 1
ATOM 1540 N N . GLU A 1 189 ? 9.195 17.312 -5.801 1 94.94 189 GLU A N 1
ATOM 1541 C CA . GLU A 1 189 ? 9.102 18.734 -5.492 1 94.94 189 GLU A CA 1
ATOM 1542 C C . GLU A 1 189 ? 8.445 18.969 -4.137 1 94.94 189 GLU A C 1
ATOM 1544 O O . GLU A 1 189 ? 8.875 19.828 -3.373 1 94.94 189 GLU A O 1
ATOM 1549 N N . ILE A 1 190 ? 7.418 18.203 -3.896 1 95.94 190 ILE A N 1
ATOM 1550 C CA . ILE A 1 190 ? 6.742 18.281 -2.607 1 95.94 190 ILE A CA 1
ATOM 1551 C C . ILE A 1 190 ? 7.715 17.922 -1.487 1 95.94 190 ILE A C 1
ATOM 1553 O O . ILE A 1 190 ? 7.773 18.609 -0.464 1 95.94 190 ILE A O 1
ATOM 1557 N N . ALA A 1 191 ? 8.477 16.859 -1.725 1 93.69 191 ALA A N 1
ATOM 1558 C CA . ALA A 1 191 ? 9.461 16.422 -0.736 1 93.69 191 ALA A CA 1
ATOM 1559 C C . ALA A 1 191 ? 10.477 17.516 -0.45 1 93.69 191 ALA A C 1
ATOM 1561 O O . ALA A 1 191 ? 10.75 17.844 0.71 1 93.69 191 ALA A O 1
ATOM 1562 N N . GLN A 1 192 ? 10.953 18.078 -1.488 1 92.5 192 GLN A N 1
ATOM 1563 C CA . GLN A 1 192 ? 11.93 19.156 -1.338 1 92.5 192 GLN A CA 1
ATOM 1564 C C . GLN A 1 192 ? 11.336 20.344 -0.59 1 92.5 192 GLN A C 1
ATOM 1566 O O . GLN A 1 192 ? 11.977 20.906 0.298 1 92.5 192 GLN A O 1
ATOM 1571 N N . ALA A 1 193 ? 10.164 20.688 -0.958 1 94.31 193 ALA A N 1
ATOM 1572 C CA . ALA A 1 193 ? 9.492 21.812 -0.3 1 94.31 193 ALA A CA 1
ATOM 1573 C C . ALA A 1 193 ? 9.234 21.5 1.173 1 94.31 193 ALA A C 1
ATOM 1575 O O . ALA A 1 193 ? 9.219 22.406 2.006 1 94.31 193 ALA A O 1
ATOM 1576 N N . ALA A 1 194 ? 9.023 20.25 1.456 1 94.06 194 ALA A N 1
ATOM 1577 C CA . ALA A 1 194 ? 8.75 19.812 2.826 1 94.06 194 ALA A CA 1
ATOM 1578 C C . ALA A 1 194 ? 10.047 19.656 3.619 1 94.06 194 ALA A C 1
ATOM 1580 O O . ALA A 1 194 ? 10.016 19.312 4.805 1 94.06 194 ALA A O 1
ATOM 1581 N N . GLY A 1 195 ? 11.156 19.844 2.943 1 90.81 195 GLY A N 1
ATOM 1582 C CA . GLY A 1 195 ? 12.43 19.797 3.641 1 90.81 195 GLY A CA 1
ATOM 1583 C C . GLY A 1 195 ? 13.047 18.406 3.686 1 90.81 195 GLY A C 1
ATOM 1584 O O . GLY A 1 195 ? 13.789 18.078 4.613 1 90.81 195 GLY A O 1
ATOM 1585 N N . ILE A 1 196 ? 12.641 17.562 2.824 1 91 196 ILE A N 1
ATOM 1586 C CA . ILE A 1 196 ? 13.211 16.234 2.721 1 91 196 ILE A CA 1
ATOM 1587 C C . ILE A 1 196 ? 14.039 16.125 1.445 1 91 196 ILE A C 1
ATOM 1589 O O . ILE A 1 196 ? 13.664 16.656 0.399 1 91 196 ILE A O 1
ATOM 1593 N N . ASN A 1 197 ? 15.164 15.484 1.566 1 88.44 197 ASN A N 1
ATOM 1594 C CA . ASN A 1 197 ? 15.977 15.234 0.378 1 88.44 197 ASN A CA 1
ATOM 1595 C C . ASN A 1 197 ? 15.195 14.461 -0.681 1 88.44 197 ASN A C 1
ATOM 1597 O O . ASN A 1 197 ? 14.781 13.328 -0.444 1 88.44 197 ASN A O 1
ATOM 1601 N N . ALA A 1 198 ? 15.141 14.984 -1.811 1 87.69 198 ALA A N 1
ATOM 1602 C CA . ALA A 1 198 ? 14.281 14.445 -2.863 1 87.69 198 ALA A CA 1
ATOM 1603 C C . ALA A 1 198 ? 14.805 13.102 -3.365 1 87.69 198 ALA A C 1
ATOM 1605 O O . ALA A 1 198 ? 14.016 12.195 -3.643 1 87.69 198 ALA A O 1
ATOM 1606 N N . SER A 1 199 ? 16.078 12.961 -3.465 1 85.5 199 SER A N 1
ATOM 1607 C CA . SER A 1 199 ? 16.672 11.734 -3.984 1 85.5 199 SER A CA 1
ATOM 1608 C C . SER A 1 199 ? 16.469 10.57 -3.023 1 85.5 199 SER A C 1
ATOM 1610 O O . SER A 1 199 ? 16.172 9.453 -3.451 1 85.5 199 SER A O 1
ATOM 1612 N N . VAL A 1 200 ? 16.594 10.852 -1.767 1 85.88 200 VAL A N 1
ATOM 1613 C CA . VAL A 1 200 ? 16.391 9.828 -0.747 1 85.88 200 VAL A CA 1
ATOM 1614 C C . VAL A 1 200 ? 14.938 9.383 -0.734 1 85.88 200 VAL A C 1
ATOM 1616 O O . VAL A 1 200 ? 14.648 8.18 -0.69 1 85.88 200 VAL A O 1
ATOM 1619 N N . LEU A 1 201 ? 14.133 10.352 -0.823 1 90.06 201 LEU A N 1
ATOM 1620 C CA . LEU A 1 201 ? 12.711 10.047 -0.811 1 90.06 201 LEU A CA 1
ATOM 1621 C C . LEU A 1 201 ? 12.32 9.234 -2.041 1 90.06 201 LEU A C 1
ATOM 1623 O O . LEU A 1 201 ? 11.586 8.25 -1.933 1 90.06 201 LEU A O 1
ATOM 1627 N N . LYS A 1 202 ? 12.805 9.664 -3.121 1 91.12 202 LYS A N 1
ATOM 1628 C CA . LYS A 1 202 ? 12.477 8.984 -4.371 1 91.12 202 LYS A CA 1
ATOM 1629 C C . LYS A 1 202 ? 12.945 7.535 -4.352 1 91.12 202 LYS A C 1
ATOM 1631 O O . LYS A 1 202 ? 12.195 6.629 -4.715 1 91.12 202 LYS A O 1
ATOM 1636 N N . THR A 1 203 ? 14.148 7.309 -3.928 1 90.69 203 THR A N 1
ATOM 1637 C CA . THR A 1 203 ? 14.719 5.969 -3.875 1 90.69 203 THR A CA 1
ATOM 1638 C C . THR A 1 203 ? 13.945 5.086 -2.9 1 90.69 203 THR A C 1
ATOM 1640 O O . THR A 1 203 ? 13.633 3.934 -3.211 1 90.69 203 THR A O 1
ATOM 1643 N N . TYR A 1 204 ? 13.672 5.637 -1.807 1 92.81 204 TYR A N 1
ATOM 1644 C CA . TYR A 1 204 ? 12.922 4.867 -0.819 1 92.81 204 TYR A CA 1
ATOM 1645 C C . TYR A 1 204 ? 11.523 4.535 -1.331 1 92.81 204 TYR A C 1
ATOM 1647 O O . TYR A 1 204 ? 11.039 3.412 -1.153 1 92.81 204 TYR A O 1
ATOM 1655 N N . PHE A 1 205 ? 10.961 5.496 -1.956 1 93.75 205 PHE A N 1
ATOM 1656 C CA . PHE A 1 205 ? 9.594 5.32 -2.432 1 93.75 205 PHE A CA 1
ATOM 1657 C C . PHE A 1 205 ? 9.531 4.242 -3.506 1 93.75 205 PHE A C 1
ATOM 1659 O O . PHE A 1 205 ? 8.609 3.418 -3.51 1 93.75 205 PHE A O 1
ATOM 1666 N N . ILE A 1 206 ? 10.469 4.238 -4.379 1 92.94 206 ILE A N 1
ATOM 1667 C CA . ILE A 1 206 ? 10.531 3.213 -5.418 1 92.94 206 ILE A CA 1
ATOM 1668 C C . ILE A 1 206 ? 10.68 1.836 -4.773 1 92.94 206 ILE A C 1
ATOM 1670 O O . ILE A 1 206 ? 9.945 0.903 -5.117 1 92.94 206 ILE A O 1
ATOM 1674 N N . HIS A 1 207 ? 11.555 1.763 -3.848 1 93.19 207 HIS A N 1
ATOM 1675 C CA . HIS A 1 207 ? 11.805 0.5 -3.164 1 93.19 207 HIS A CA 1
ATOM 1676 C C . HIS A 1 207 ? 10.562 0.013 -2.424 1 93.19 207 HIS A C 1
ATOM 1678 O O . HIS A 1 207 ? 10.148 -1.136 -2.59 1 93.19 207 HIS A O 1
ATOM 1684 N N . ALA A 1 208 ? 9.984 0.849 -1.621 1 95.94 208 ALA A N 1
ATOM 1685 C CA . ALA A 1 208 ? 8.805 0.482 -0.84 1 95.94 208 ALA A CA 1
ATOM 1686 C C . ALA A 1 208 ? 7.621 0.169 -1.749 1 95.94 208 ALA A C 1
ATOM 1688 O O . ALA A 1 208 ? 6.816 -0.715 -1.448 1 95.94 208 ALA A O 1
ATOM 1689 N N . SER A 1 209 ? 7.516 0.861 -2.877 1 96.06 209 SER A N 1
ATOM 1690 C CA . SER A 1 209 ? 6.438 0.621 -3.832 1 96.06 209 SER A CA 1
ATOM 1691 C C . SER A 1 209 ? 6.555 -0.765 -4.457 1 96.06 209 SER A C 1
ATOM 1693 O O . SER A 1 209 ? 5.543 -1.403 -4.754 1 96.06 209 SER A O 1
ATOM 1695 N N . ALA A 1 210 ? 7.777 -1.217 -4.645 1 94.19 210 ALA A N 1
ATOM 1696 C CA . ALA A 1 210 ? 7.988 -2.551 -5.203 1 94.19 210 ALA A CA 1
ATOM 1697 C C . ALA A 1 210 ? 7.383 -3.623 -4.301 1 94.19 210 ALA A C 1
ATOM 1699 O O . ALA A 1 210 ? 6.867 -4.633 -4.789 1 94.19 210 ALA A O 1
ATOM 1700 N N . TYR A 1 211 ? 7.414 -3.391 -3.072 1 94.44 211 TYR A N 1
ATOM 1701 C CA . TYR A 1 211 ? 6.848 -4.336 -2.115 1 94.44 211 TYR A CA 1
ATOM 1702 C C . TYR A 1 211 ? 5.332 -4.211 -2.053 1 94.44 211 TYR A C 1
ATOM 1704 O O . TYR A 1 211 ? 4.625 -5.211 -1.911 1 94.44 211 TYR A O 1
ATOM 1712 N N . ALA A 1 212 ? 4.852 -2.99 -2.197 1 95.5 212 ALA A N 1
ATOM 1713 C CA . ALA A 1 212 ? 3.41 -2.76 -2.166 1 95.5 212 ALA A CA 1
ATOM 1714 C C . ALA A 1 212 ? 2.736 -3.332 -3.41 1 95.5 212 ALA A C 1
ATOM 1716 O O . ALA A 1 212 ? 1.605 -3.816 -3.342 1 95.5 212 ALA A O 1
ATOM 1717 N N . HIS A 1 213 ? 3.428 -3.307 -4.531 1 94.5 213 HIS A N 1
ATOM 1718 C CA . HIS A 1 213 ? 2.834 -3.699 -5.805 1 94.5 213 HIS A CA 1
ATOM 1719 C C . HIS A 1 213 ? 3.291 -5.094 -6.219 1 94.5 213 HIS A C 1
ATOM 1721 O O . HIS A 1 213 ? 2.895 -5.594 -7.273 1 94.5 213 HIS A O 1
ATOM 1727 N N . THR A 1 214 ? 4.039 -5.75 -5.504 1 94.38 214 THR A N 1
ATOM 1728 C CA . THR A 1 214 ? 4.578 -7.074 -5.781 1 94.38 214 THR A CA 1
ATOM 1729 C C . THR A 1 214 ? 5.383 -7.07 -7.082 1 94.38 214 THR A C 1
ATOM 1731 O O . THR A 1 214 ? 5.188 -7.93 -7.941 1 94.38 214 THR A O 1
ATOM 1734 N N . ASP A 1 215 ? 6.246 -6.137 -7.137 1 93.12 215 ASP A N 1
ATOM 1735 C CA . ASP A 1 215 ? 7.195 -6.133 -8.25 1 93.12 215 ASP A CA 1
ATOM 1736 C C . ASP A 1 215 ? 8.273 -7.199 -8.055 1 93.12 215 ASP A C 1
ATOM 1738 O O . ASP A 1 215 ? 8.453 -7.707 -6.945 1 93.12 215 ASP A O 1
ATOM 1742 N N . SER A 1 216 ? 8.961 -7.512 -9.102 1 91.38 216 SER A N 1
ATOM 1743 C CA . SER A 1 216 ? 9.867 -8.656 -9.086 1 91.38 216 SER A CA 1
ATOM 1744 C C . SER A 1 216 ? 10.984 -8.477 -8.07 1 91.38 216 SER A C 1
ATOM 1746 O O . SER A 1 216 ? 11.43 -9.445 -7.453 1 91.38 216 SER A O 1
ATOM 1748 N N . ILE A 1 217 ? 11.367 -7.316 -7.883 1 85.88 217 ILE A N 1
ATOM 1749 C CA . ILE A 1 217 ? 12.477 -7.074 -6.969 1 85.88 217 ILE A CA 1
ATOM 1750 C C . ILE A 1 217 ? 12.062 -7.449 -5.547 1 85.88 217 ILE A C 1
ATOM 1752 O O . ILE A 1 217 ? 12.883 -7.922 -4.758 1 85.88 217 ILE A O 1
ATOM 1756 N N . SER A 1 218 ? 10.844 -7.215 -5.164 1 89.94 218 SER A N 1
ATOM 1757 C CA . SER A 1 218 ? 10.367 -7.523 -3.82 1 89.94 218 SER A CA 1
ATOM 1758 C C . SER A 1 218 ? 10.359 -9.023 -3.568 1 89.94 218 SER A C 1
ATOM 1760 O O . SER A 1 218 ? 10.391 -9.469 -2.418 1 89.94 218 SER A O 1
ATOM 1762 N N . LEU A 1 219 ? 10.258 -9.797 -4.625 1 88.62 219 LEU A N 1
ATOM 1763 C CA . LEU A 1 219 ? 10.203 -11.242 -4.461 1 88.62 219 LEU A CA 1
ATOM 1764 C C . LEU A 1 219 ? 11.57 -11.875 -4.707 1 88.62 219 LEU A C 1
ATOM 1766 O O . LEU A 1 219 ? 12.016 -12.719 -3.922 1 88.62 219 LEU A O 1
ATOM 1770 N N . LEU A 1 220 ? 12.195 -11.477 -5.715 1 80.62 220 LEU A N 1
ATOM 1771 C CA . LEU A 1 220 ? 13.398 -12.172 -6.172 1 80.62 220 LEU A CA 1
ATOM 1772 C C . LEU A 1 220 ? 14.586 -11.852 -5.273 1 80.62 220 LEU A C 1
ATOM 1774 O O . LEU A 1 220 ? 15.453 -12.703 -5.062 1 80.62 220 LEU A O 1
ATOM 1778 N N . GLN A 1 221 ? 14.656 -10.734 -4.727 1 74.62 221 GLN A N 1
ATOM 1779 C CA . GLN A 1 221 ? 15.758 -10.375 -3.846 1 74.62 221 GLN A CA 1
ATOM 1780 C C . GLN A 1 221 ? 15.617 -11.047 -2.482 1 74.62 221 GLN A C 1
ATOM 1782 O O . GLN A 1 221 ? 16.609 -11.281 -1.791 1 74.62 221 GLN A O 1
ATOM 1787 N N . ASN A 1 222 ? 14.414 -11.344 -2.098 1 73.81 222 ASN A N 1
ATOM 1788 C CA . ASN A 1 222 ? 14.148 -11.914 -0.78 1 73.81 222 ASN A CA 1
ATOM 1789 C C . ASN A 1 222 ? 14.32 -13.43 -0.781 1 73.81 222 ASN A C 1
ATOM 1791 O O . ASN A 1 222 ? 14.586 -14.031 0.262 1 73.81 222 ASN A O 1
ATOM 1795 N N . TYR A 1 223 ? 14.078 -14.008 -1.814 1 67.69 223 TYR A N 1
ATOM 1796 C CA . TYR A 1 223 ? 14.141 -15.453 -1.954 1 67.69 223 TYR A CA 1
ATOM 1797 C C . TYR A 1 223 ? 15.484 -15.992 -1.462 1 67.69 223 TYR A C 1
ATOM 1799 O O . TYR A 1 223 ? 15.531 -16.953 -0.701 1 67.69 223 TYR A O 1
ATOM 1807 N N . LYS A 1 224 ? 16.516 -15.32 -1.591 1 65.25 224 LYS A N 1
ATOM 1808 C CA . LYS A 1 224 ? 17.844 -15.852 -1.296 1 65.25 224 LYS A CA 1
ATOM 1809 C C . LYS A 1 224 ? 18.344 -15.352 0.056 1 65.25 224 LYS A C 1
ATOM 1811 O O . LYS A 1 224 ? 19.234 -15.969 0.662 1 65.25 224 LYS A O 1
ATOM 1816 N N . ALA A 1 225 ? 17.75 -14.461 0.552 1 68.88 225 ALA A N 1
ATOM 1817 C CA . ALA A 1 225 ? 18.391 -13.727 1.64 1 68.88 225 ALA A CA 1
ATOM 1818 C C . ALA A 1 225 ? 17.938 -14.258 2.998 1 68.88 225 ALA A C 1
ATOM 1820 O O . ALA A 1 225 ? 18.609 -14.031 4.012 1 68.88 225 ALA A O 1
ATOM 1821 N N . GLY A 1 226 ? 16.953 -15.039 3.129 1 75.44 226 GLY A N 1
ATOM 1822 C CA . GLY A 1 226 ? 16.547 -15.648 4.387 1 75.44 226 GLY A CA 1
ATOM 1823 C C . GLY A 1 226 ? 15.844 -14.68 5.316 1 75.44 226 GLY A C 1
ATOM 1824 O O . GLY A 1 226 ? 15.492 -13.57 4.91 1 75.44 226 GLY A O 1
ATOM 1825 N N . MET A 1 227 ? 15.734 -15.031 6.613 1 82.81 227 MET A N 1
ATOM 1826 C CA . MET A 1 227 ? 14.914 -14.32 7.586 1 82.81 227 MET A CA 1
ATOM 1827 C C . MET A 1 227 ? 15.625 -13.078 8.094 1 82.81 227 MET A C 1
ATOM 1829 O O . MET A 1 227 ? 14.984 -12.078 8.422 1 82.81 227 MET A O 1
ATOM 1833 N N . LYS A 1 228 ? 16.906 -13.125 8.141 1 86.19 228 LYS A N 1
ATOM 1834 C CA . LYS A 1 228 ? 17.656 -11.969 8.602 1 86.19 228 LYS A CA 1
ATOM 1835 C C . LYS A 1 228 ? 17.422 -10.758 7.703 1 86.19 228 LYS A C 1
ATOM 1837 O O . LYS A 1 228 ? 17.281 -9.633 8.188 1 86.19 228 LYS A O 1
ATOM 1842 N N . ARG A 1 229 ? 17.391 -10.977 6.457 1 89.62 229 ARG A N 1
ATOM 1843 C CA . ARG A 1 229 ? 17.156 -9.891 5.512 1 89.62 229 ARG A CA 1
ATOM 1844 C C . ARG A 1 229 ? 15.781 -9.266 5.734 1 89.62 229 ARG A C 1
ATOM 1846 O O . ARG A 1 229 ? 15.633 -8.047 5.684 1 89.62 229 ARG A O 1
ATOM 1853 N N . HIS A 1 230 ? 14.844 -10.102 6.016 1 93.06 230 HIS A N 1
ATOM 1854 C CA . HIS A 1 230 ? 13.492 -9.602 6.258 1 93.06 230 HIS A CA 1
ATOM 1855 C C . HIS A 1 230 ? 13.438 -8.75 7.523 1 93.06 230 HIS A C 1
ATOM 1857 O O . HIS A 1 230 ? 12.75 -7.73 7.559 1 93.06 230 HIS A O 1
ATOM 1863 N N . LYS A 1 231 ? 14.141 -9.203 8.508 1 94.12 231 LYS A N 1
ATOM 1864 C CA . LYS A 1 231 ? 14.211 -8.398 9.727 1 94.12 231 LYS A CA 1
ATOM 1865 C C . LYS A 1 231 ? 14.883 -7.051 9.461 1 94.12 231 LYS A C 1
ATOM 1867 O O . LYS A 1 231 ? 14.398 -6.012 9.914 1 94.12 231 LYS A O 1
ATOM 1872 N N . ASP A 1 232 ? 15.977 -7.102 8.727 1 93.38 232 ASP A N 1
ATOM 1873 C CA . ASP A 1 232 ? 16.719 -5.883 8.406 1 93.38 232 ASP A CA 1
ATOM 1874 C C . ASP A 1 232 ? 15.828 -4.895 7.648 1 93.38 232 ASP A C 1
ATOM 1876 O O . ASP A 1 232 ? 15.883 -3.688 7.906 1 93.38 232 ASP A O 1
ATOM 1880 N N . LEU A 1 233 ? 15.078 -5.402 6.766 1 94.19 233 LEU A N 1
ATOM 1881 C CA . LEU A 1 233 ? 14.188 -4.562 5.969 1 94.19 233 LEU A CA 1
ATOM 1882 C C . LEU A 1 233 ? 13.109 -3.928 6.84 1 94.19 233 LEU A C 1
ATOM 1884 O O . LEU A 1 233 ? 12.805 -2.742 6.699 1 94.19 233 LEU A O 1
ATOM 1888 N N . ALA A 1 234 ? 12.547 -4.719 7.727 1 96.12 234 ALA A N 1
ATOM 1889 C CA . ALA A 1 234 ? 11.531 -4.195 8.641 1 96.12 234 ALA A CA 1
ATOM 1890 C C . ALA A 1 234 ? 12.109 -3.107 9.539 1 96.12 234 ALA A C 1
ATOM 1892 O O . ALA A 1 234 ? 11.492 -2.061 9.734 1 96.12 234 ALA A O 1
ATOM 1893 N N . ASP A 1 235 ? 13.289 -3.357 10 1 95.25 235 ASP A N 1
ATOM 1894 C CA . ASP A 1 235 ? 13.961 -2.383 10.852 1 95.25 235 ASP A CA 1
ATOM 1895 C C . ASP A 1 235 ? 14.273 -1.102 10.078 1 95.25 235 ASP A C 1
ATOM 1897 O O . ASP A 1 235 ? 14.102 0.001 10.602 1 95.25 235 ASP A O 1
ATOM 1901 N N . HIS A 1 236 ? 14.727 -1.306 8.922 1 94.06 236 HIS A N 1
ATOM 1902 C CA . HIS A 1 236 ? 15.055 -0.159 8.078 1 94.06 236 HIS A CA 1
ATOM 1903 C C . HIS A 1 236 ? 13.82 0.698 7.812 1 94.06 236 HIS A C 1
ATOM 1905 O O . HIS A 1 236 ? 13.883 1.927 7.895 1 94.06 236 HIS A O 1
ATOM 1911 N N . ALA A 1 237 ? 12.742 0.078 7.5 1 96.81 237 ALA A N 1
ATOM 1912 C CA . ALA A 1 237 ? 11.5 0.793 7.246 1 96.81 237 ALA A CA 1
ATOM 1913 C C . ALA A 1 237 ? 11.07 1.599 8.469 1 96.81 237 ALA A C 1
ATOM 1915 O O . ALA A 1 237 ? 10.727 2.779 8.352 1 96.81 237 ALA A O 1
ATOM 1916 N N . SER A 1 238 ? 11.133 0.988 9.617 1 97.19 238 SER A N 1
ATOM 1917 C CA . SER A 1 238 ? 10.703 1.637 10.852 1 97.19 238 SER A CA 1
ATOM 1918 C C . SER A 1 238 ? 11.609 2.814 11.195 1 97.19 238 SER A C 1
ATOM 1920 O O . SER A 1 238 ? 11.125 3.869 11.617 1 97.19 238 SER A O 1
ATOM 1922 N N . THR A 1 239 ? 12.875 2.615 10.977 1 94.5 239 THR A N 1
ATOM 1923 C CA . THR A 1 239 ? 13.836 3.664 11.297 1 94.5 239 THR A CA 1
ATOM 1924 C C . THR A 1 239 ? 13.68 4.852 10.352 1 94.5 239 THR A C 1
ATOM 1926 O O . THR A 1 239 ? 13.711 6.004 10.781 1 94.5 239 THR A O 1
ATOM 1929 N N . PHE A 1 240 ? 13.539 4.543 9.109 1 93.56 240 PHE A N 1
ATOM 1930 C CA . PHE A 1 240 ? 13.359 5.609 8.133 1 93.56 240 PHE A CA 1
ATOM 1931 C C . PHE A 1 240 ? 12.102 6.41 8.43 1 93.56 240 PHE A C 1
ATOM 1933 O O . PHE A 1 240 ? 12.117 7.641 8.422 1 93.56 240 PHE A O 1
ATOM 1940 N N . ILE A 1 241 ? 11.008 5.75 8.711 1 97.06 241 ILE A N 1
ATOM 1941 C CA . ILE A 1 241 ? 9.742 6.418 8.969 1 97.06 241 ILE A CA 1
ATOM 1942 C C . ILE A 1 241 ? 9.812 7.18 10.289 1 97.06 241 ILE A C 1
ATOM 1944 O O . ILE A 1 241 ? 9.188 8.227 10.438 1 97.06 241 ILE A O 1
ATOM 1948 N N . ALA A 1 242 ? 10.586 6.641 11.227 1 95.62 242 ALA A N 1
ATOM 1949 C CA . ALA A 1 242 ? 10.805 7.391 12.461 1 95.62 242 ALA A CA 1
ATOM 1950 C C . ALA A 1 242 ? 11.406 8.766 12.172 1 95.62 242 ALA A C 1
ATOM 1952 O O . ALA A 1 242 ? 10.992 9.766 12.758 1 95.62 242 ALA A O 1
ATOM 1953 N N . MET A 1 243 ? 12.281 8.766 11.281 1 92.69 243 MET A N 1
ATOM 1954 C CA . MET A 1 243 ? 12.883 10.031 10.883 1 92.69 243 MET A CA 1
ATOM 1955 C C . MET A 1 243 ? 11.844 10.961 10.266 1 92.69 243 MET A C 1
ATOM 1957 O O . MET A 1 243 ? 11.781 12.141 10.617 1 92.69 243 MET A O 1
ATOM 1961 N N . ILE A 1 244 ? 11.047 10.461 9.391 1 95.12 244 ILE A N 1
ATOM 1962 C CA . ILE A 1 244 ? 9.984 11.234 8.75 1 95.12 244 ILE A CA 1
ATOM 1963 C C . ILE A 1 244 ? 8.984 11.719 9.805 1 95.12 244 ILE A C 1
ATOM 1965 O O . ILE A 1 244 ? 8.445 12.82 9.695 1 95.12 244 ILE A O 1
ATOM 1969 N N . THR A 1 245 ? 8.766 10.875 10.797 1 96.25 245 THR A N 1
ATOM 1970 C CA . THR A 1 245 ? 7.805 11.172 11.852 1 96.25 245 THR A CA 1
ATOM 1971 C C . THR A 1 245 ? 8.227 12.406 12.641 1 96.25 245 THR A C 1
ATOM 1973 O O . THR A 1 245 ? 7.383 13.227 13.016 1 96.25 245 THR A O 1
ATOM 1976 N N . VAL A 1 246 ? 9.469 12.539 12.867 1 93.25 246 VAL A N 1
ATOM 1977 C CA . VAL A 1 246 ? 9.953 13.711 13.586 1 93.25 246 VAL A CA 1
ATOM 1978 C C . VAL A 1 246 ? 9.664 14.969 12.773 1 93.25 246 VAL A C 1
ATOM 1980 O O . VAL A 1 246 ? 9.219 15.984 13.32 1 93.25 246 VAL A O 1
ATOM 1983 N N . LYS A 1 247 ? 9.938 14.891 11.531 1 93.94 247 LYS A N 1
ATOM 1984 C CA . LYS A 1 247 ? 9.625 16.016 10.648 1 93.94 247 LYS A CA 1
ATOM 1985 C C . LYS A 1 247 ? 8.133 16.312 10.648 1 93.94 247 LYS A C 1
ATOM 1987 O O . LYS A 1 247 ? 7.727 17.484 10.68 1 93.94 247 LYS A O 1
ATOM 1992 N N . PHE A 1 248 ? 7.328 15.297 10.578 1 95.69 248 PHE A N 1
ATOM 1993 C CA . PHE A 1 248 ? 5.879 15.453 10.602 1 95.69 248 PHE A CA 1
ATOM 1994 C C . PHE A 1 248 ? 5.434 16.125 11.891 1 95.69 248 PHE A C 1
ATOM 1996 O O . PHE A 1 248 ? 4.602 17.047 11.867 1 95.69 248 PHE A O 1
ATOM 2003 N N . LEU A 1 249 ? 6.012 15.703 12.953 1 93.25 249 LEU A N 1
ATOM 2004 C CA . LEU A 1 249 ? 5.688 16.281 14.258 1 93.25 249 LEU A CA 1
ATOM 2005 C C . LEU A 1 249 ? 6.027 17.766 14.281 1 93.25 249 LEU A C 1
ATOM 2007 O O . LEU A 1 249 ? 5.238 18.578 14.773 1 93.25 249 LEU A O 1
ATOM 2011 N N . TRP A 1 250 ? 7.16 18.078 13.766 1 92.31 250 TRP A N 1
ATOM 2012 C CA . TRP A 1 250 ? 7.574 19.469 13.695 1 92.31 250 TRP A CA 1
ATOM 2013 C C . TRP A 1 250 ? 6.562 20.312 12.914 1 92.31 250 TRP A C 1
ATOM 2015 O O . TRP A 1 250 ? 6.188 21.406 13.336 1 92.31 250 TRP A O 1
ATOM 2025 N N . ASP A 1 251 ? 6.137 19.812 11.797 1 91.88 251 ASP A N 1
ATOM 2026 C CA . ASP A 1 251 ? 5.164 20.5 10.953 1 91.88 251 ASP A CA 1
ATOM 2027 C C . ASP A 1 251 ? 3.826 20.656 11.672 1 91.88 251 ASP A C 1
ATOM 2029 O O . ASP A 1 251 ? 3.18 21.703 11.578 1 91.88 251 ASP A O 1
ATOM 2033 N N . LEU A 1 252 ? 3.428 19.609 12.352 1 91 252 LEU A N 1
ATOM 2034 C CA . LEU A 1 252 ? 2.166 19.625 13.086 1 91 252 LEU A CA 1
ATOM 2035 C C . LEU A 1 252 ? 2.195 20.688 14.188 1 91 252 LEU A C 1
ATOM 2037 O O . LEU A 1 252 ? 1.24 21.453 14.352 1 91 252 LEU A O 1
ATOM 2041 N N . ILE A 1 253 ? 3.236 20.688 14.898 1 88.5 253 ILE A N 1
ATOM 2042 C CA . ILE A 1 253 ? 3.375 21.656 15.984 1 88.5 253 ILE A CA 1
ATOM 2043 C C . ILE A 1 253 ? 3.322 23.078 15.422 1 88.5 253 ILE A C 1
ATOM 2045 O O . ILE A 1 253 ? 2.75 23.969 16.047 1 88.5 253 ILE A O 1
ATOM 2049 N N . GLY A 1 254 ? 3.914 23.25 14.25 1 86.38 254 GLY A N 1
ATOM 2050 C CA . GLY A 1 254 ? 3.867 24.547 13.602 1 86.38 254 GLY A CA 1
ATOM 2051 C C . GLY A 1 254 ? 2.463 24.969 13.203 1 86.38 254 GLY A C 1
ATOM 2052 O O . GLY A 1 254 ? 2.133 26.156 13.234 1 86.38 254 GLY A O 1
ATOM 2053 N N . LEU A 1 255 ? 1.663 24.047 12.906 1 85.25 255 LEU A N 1
ATOM 2054 C CA . LEU A 1 255 ? 0.303 24.328 12.453 1 85.25 255 LEU A CA 1
ATOM 2055 C C . LEU A 1 255 ? -0.641 24.484 13.641 1 85.25 255 LEU A C 1
ATOM 2057 O O . LEU A 1 255 ? -1.674 25.156 13.531 1 85.25 255 LEU A O 1
ATOM 2061 N N . PHE A 1 256 ? -0.262 23.844 14.695 1 83.06 256 PHE A N 1
ATOM 2062 C CA . PHE A 1 256 ? -1.091 23.891 15.898 1 83.06 256 PHE A CA 1
ATOM 2063 C C . PHE A 1 256 ? -0.307 24.438 17.078 1 83.06 256 PHE A C 1
ATOM 2065 O O . PHE A 1 256 ? 0.123 23.688 17.953 1 83.06 256 PHE A O 1
ATOM 2072 N N . PRO A 1 257 ? -0.309 25.703 17.188 1 75.62 257 PRO A N 1
ATOM 2073 C CA . PRO A 1 257 ? 0.539 26.312 18.203 1 75.62 257 PRO A CA 1
ATOM 2074 C C . PRO A 1 257 ? 0.14 25.922 19.625 1 75.62 257 PRO A C 1
ATOM 2076 O O . PRO A 1 257 ? 0.983 25.906 20.516 1 75.62 257 PRO A O 1
ATOM 2079 N N . THR A 1 258 ? -1.092 25.516 19.781 1 76.25 258 THR A N 1
ATOM 2080 C CA . THR A 1 258 ? -1.536 25.109 21.109 1 76.25 258 THR A CA 1
ATOM 2081 C C . THR A 1 258 ? -0.864 23.797 21.516 1 76.25 258 THR A C 1
ATOM 2083 O O . THR A 1 258 ? -0.759 23.5 22.703 1 76.25 258 THR A O 1
ATOM 2086 N N . ALA A 1 259 ? -0.436 23.125 20.531 1 80.31 259 ALA A N 1
ATOM 2087 C CA . ALA A 1 259 ? 0.243 21.859 20.812 1 80.31 259 ALA A CA 1
ATOM 2088 C C . ALA A 1 259 ? 1.644 22.109 21.375 1 80.31 259 ALA A C 1
ATOM 2090 O O . ALA A 1 259 ? 2.191 21.266 22.078 1 80.31 259 ALA A O 1
ATOM 2091 N N . LYS A 1 260 ? 2.143 23.266 21.109 1 81.44 260 LYS A N 1
ATOM 2092 C CA . LYS A 1 260 ? 3.504 23.609 21.516 1 81.44 260 LYS A CA 1
ATOM 2093 C C . LYS A 1 260 ? 3.648 23.562 23.031 1 81.44 260 LYS A C 1
ATOM 2095 O O . LYS A 1 260 ? 4.723 23.25 23.547 1 81.44 260 LYS A O 1
ATOM 2100 N N . MET A 1 261 ? 2.605 23.844 23.625 1 81.19 261 MET A N 1
ATOM 2101 C CA . MET A 1 261 ? 2.635 23.953 25.078 1 81.19 261 MET A CA 1
ATOM 2102 C C . MET A 1 261 ? 2.898 22.609 25.734 1 81.19 261 MET A C 1
ATOM 2104 O O . MET A 1 261 ? 3.334 22.531 26.875 1 81.19 261 MET A O 1
ATOM 2108 N N . HIS A 1 262 ? 2.738 21.609 24.984 1 82.12 262 HIS A N 1
ATOM 2109 C CA 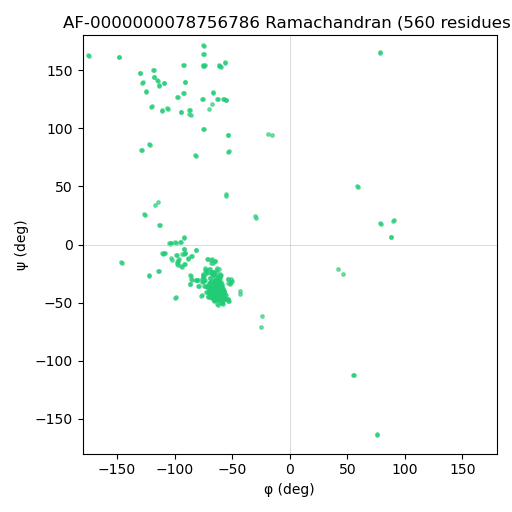. HIS A 1 262 ? 2.885 20.266 25.562 1 82.12 262 HIS A CA 1
ATOM 2110 C C . HIS A 1 262 ? 4.297 19.734 25.344 1 82.12 262 HIS A C 1
ATOM 2112 O O . HIS A 1 262 ? 4.613 18.625 25.781 1 82.12 262 HIS A O 1
ATOM 2118 N N . PHE A 1 263 ? 5.102 20.578 24.734 1 86.88 263 PHE A N 1
ATOM 2119 C CA . PHE A 1 263 ? 6.488 20.203 24.5 1 86.88 263 PHE A CA 1
ATOM 2120 C C . PHE A 1 263 ? 7.445 21.172 25.172 1 86.88 263 PHE A C 1
ATOM 2122 O O . PHE A 1 263 ? 7.438 22.359 24.875 1 86.88 263 PHE A O 1
ATOM 2129 N N . PRO A 1 264 ? 8.227 20.578 26.109 1 86.81 264 PRO A N 1
ATOM 2130 C CA . PRO A 1 264 ? 9.273 21.438 26.688 1 86.81 264 PRO A CA 1
ATOM 2131 C C . PRO A 1 264 ? 10.195 22.031 25.625 1 86.81 264 PRO A C 1
ATOM 2133 O O . PRO A 1 264 ? 10.398 21.422 24.562 1 86.81 264 PRO A O 1
ATOM 2136 N N . ASP A 1 265 ? 10.828 23.125 25.953 1 87.44 265 ASP A N 1
ATOM 2137 C CA . ASP A 1 265 ? 11.68 23.828 25.016 1 87.44 265 ASP A CA 1
ATOM 2138 C C . ASP A 1 265 ? 12.828 22.953 24.531 1 87.44 265 ASP A C 1
ATOM 2140 O O . ASP A 1 265 ? 13.219 23.016 23.359 1 87.44 265 ASP A O 1
ATOM 2144 N N . THR A 1 266 ? 13.273 22.172 25.391 1 84 266 THR A N 1
ATOM 2145 C CA . THR A 1 266 ? 14.383 21.297 25.031 1 84 266 THR A CA 1
ATOM 2146 C C . THR A 1 266 ? 13.938 20.266 23.984 1 84 266 THR A C 1
ATOM 2148 O O . THR A 1 266 ? 14.68 19.984 23.047 1 84 266 THR A O 1
ATOM 2151 N N . GLU A 1 267 ? 12.75 19.781 24.156 1 85.62 267 GLU A N 1
ATOM 2152 C CA . GLU A 1 267 ? 12.195 18.812 23.203 1 85.62 267 GLU A CA 1
ATOM 2153 C C . GLU A 1 267 ? 11.922 19.469 21.859 1 85.62 267 GLU A C 1
ATOM 2155 O O . GLU A 1 267 ? 12.219 18.891 20.812 1 85.62 267 GLU A O 1
ATOM 2160 N N . LEU A 1 268 ? 11.469 20.625 21.953 1 87.62 268 LEU A N 1
ATOM 2161 C CA . LEU A 1 268 ? 11.172 21.359 20.734 1 87.62 268 LEU A CA 1
ATOM 2162 C C . LEU A 1 268 ? 12.445 21.625 19.938 1 87.62 268 LEU A C 1
ATOM 2164 O O . LEU A 1 268 ? 12.445 21.531 18.703 1 87.62 268 LEU A O 1
ATOM 2168 N N . ALA A 1 269 ? 13.469 21.969 20.641 1 86.75 269 ALA A N 1
ATOM 2169 C CA . ALA A 1 269 ? 14.75 22.234 19.984 1 86.75 269 ALA A CA 1
ATOM 2170 C C . ALA A 1 269 ? 15.273 20.969 19.297 1 86.75 269 ALA A C 1
ATOM 2172 O O . ALA A 1 269 ? 15.797 21.047 18.188 1 86.75 269 ALA A O 1
ATOM 2173 N N . HIS A 1 270 ? 15.055 19.891 19.906 1 83.25 270 HIS A N 1
ATOM 2174 C CA . HIS A 1 270 ? 15.508 18.625 19.328 1 83.25 270 HIS A CA 1
ATOM 2175 C C . HIS A 1 270 ? 14.688 18.25 18.109 1 83.25 270 HIS A C 1
ATOM 2177 O O . HIS A 1 270 ? 15.234 17.75 17.109 1 83.25 270 HIS A O 1
ATOM 2183 N N . ILE A 1 271 ? 13.422 18.422 18.266 1 87.62 271 ILE A N 1
ATOM 2184 C CA . ILE A 1 271 ? 12.531 18.141 17.156 1 87.62 271 ILE A CA 1
ATOM 2185 C C . ILE A 1 271 ? 12.922 19 15.953 1 87.62 271 ILE A C 1
ATOM 2187 O O . ILE A 1 271 ? 13.039 18.5 14.828 1 87.62 271 ILE A O 1
ATOM 2191 N N . ARG A 1 272 ? 13.242 20.219 16.266 1 87.44 272 ARG A N 1
ATOM 2192 C CA . ARG A 1 272 ? 13.617 21.156 15.203 1 87.44 272 ARG A CA 1
ATOM 2193 C C . ARG A 1 272 ? 14.914 20.734 14.523 1 87.44 272 ARG A C 1
ATOM 2195 O O . ARG A 1 272 ? 14.977 20.656 13.297 1 87.44 272 ARG A O 1
ATOM 2202 N N . VAL A 1 273 ? 15.883 20.422 15.266 1 84.56 273 VAL A N 1
ATOM 2203 C CA . VAL A 1 273 ? 17.188 20.062 14.734 1 84.56 273 VAL A CA 1
ATOM 2204 C C . VAL A 1 273 ? 17.078 18.781 13.914 1 84.56 273 VAL A C 1
ATOM 2206 O O . VAL A 1 273 ? 17.656 18.688 12.828 1 84.56 273 VAL A O 1
ATOM 2209 N N . SER A 1 274 ? 16.344 17.875 14.422 1 82.06 274 SER A N 1
ATOM 2210 C CA . SER A 1 274 ? 16.141 16.609 13.727 1 82.06 274 SER A CA 1
ATOM 2211 C C . SER A 1 274 ? 15.414 16.797 12.406 1 82.06 274 SER A C 1
ATOM 2213 O O . SER A 1 274 ? 15.766 16.188 11.391 1 82.06 274 SER A O 1
ATOM 2215 N N . ALA A 1 275 ? 14.414 17.609 12.43 1 84.06 275 ALA A N 1
ATOM 2216 C CA . ALA A 1 275 ? 13.641 17.906 11.227 1 84.06 275 ALA A CA 1
ATOM 2217 C C . ALA A 1 275 ? 14.508 18.578 10.164 1 84.06 275 ALA A C 1
ATOM 2219 O O . ALA A 1 275 ? 14.383 18.281 8.977 1 84.06 275 ALA A O 1
ATOM 2220 N N . GLU A 1 276 ? 15.406 19.406 10.617 1 83 276 GLU A N 1
ATOM 2221 C CA . GLU A 1 276 ? 16.266 20.125 9.688 1 83 276 GLU A CA 1
ATOM 2222 C C . GLU A 1 276 ? 17.328 19.219 9.094 1 83 276 GLU A C 1
ATOM 2224 O O . GLU A 1 276 ? 17.797 19.453 7.977 1 83 276 GLU A O 1
ATOM 2229 N N . GLN A 1 277 ? 17.688 18.219 9.812 1 78.75 277 GLN A N 1
ATOM 2230 C CA . GLN A 1 277 ? 18.703 17.297 9.359 1 78.75 277 GLN A CA 1
ATOM 2231 C C . GLN A 1 277 ? 18.188 16.406 8.234 1 78.75 277 GLN A C 1
ATOM 2233 O O . GLN A 1 277 ? 18.969 15.875 7.438 1 78.75 277 GLN A O 1
ATOM 2238 N N . LEU A 1 278 ? 16.922 16.234 8.195 1 77.38 278 LEU A N 1
ATOM 2239 C CA . LEU A 1 278 ? 16.328 15.375 7.18 1 77.38 278 LEU A CA 1
ATOM 2240 C C . LEU A 1 278 ? 16.625 15.891 5.781 1 77.38 278 LEU A C 1
ATOM 2242 O O . LEU A 1 278 ? 16.812 15.109 4.852 1 77.38 278 LEU A O 1
ATOM 2246 N N . ALA A 1 279 ? 16.672 17.172 5.668 1 72.38 279 ALA A N 1
ATOM 2247 C CA . ALA A 1 279 ? 16.984 17.781 4.379 1 72.38 279 ALA A CA 1
ATOM 2248 C C . ALA A 1 279 ? 18.406 17.453 3.945 1 72.38 279 ALA A C 1
ATOM 2250 O O . ALA A 1 279 ? 18.75 17.562 2.764 1 72.38 279 ALA A O 1
ATOM 2251 N N . ARG A 1 280 ? 19.203 16.938 4.91 1 71.62 280 ARG A N 1
ATOM 2252 C CA . ARG A 1 280 ? 20.625 16.734 4.637 1 71.62 280 ARG A CA 1
ATOM 2253 C C . ARG A 1 280 ? 20.953 15.242 4.523 1 71.62 280 ARG A C 1
ATOM 2255 O O . ARG A 1 280 ? 22.078 14.867 4.188 1 71.62 280 ARG A O 1
ATOM 2262 N N . VAL A 1 281 ? 19.922 14.5 4.844 1 68.38 281 VAL A N 1
ATOM 2263 C CA . VAL A 1 281 ? 20.156 13.062 4.754 1 68.38 281 VAL A CA 1
ATOM 2264 C C . VAL A 1 281 ? 20.469 12.68 3.312 1 68.38 281 VAL A C 1
ATOM 2266 O O . VAL A 1 281 ? 19.828 13.156 2.377 1 68.38 281 VAL A O 1
ATOM 2269 N N . ARG A 1 282 ? 21.766 11.945 3.154 1 63.88 282 ARG A N 1
ATOM 2270 C CA . ARG A 1 282 ? 22.188 11.461 1.845 1 63.88 282 ARG A CA 1
ATOM 2271 C C . ARG A 1 282 ? 22.125 9.945 1.766 1 63.88 282 ARG A C 1
ATOM 2273 O O . ARG A 1 282 ? 22.328 9.25 2.768 1 63.88 282 ARG A O 1
ATOM 2280 N N . MET B 1 1 ? -29.125 -31.812 2.262 1 22.69 1 MET B N 1
ATOM 2281 C CA . MET B 1 1 ? -28.188 -30.75 1.935 1 22.69 1 MET B CA 1
ATOM 2282 C C . MET B 1 1 ? -26.875 -30.922 2.711 1 22.69 1 MET B C 1
ATOM 2284 O O . MET B 1 1 ? -26.891 -31 3.941 1 22.69 1 MET B O 1
ATOM 2288 N N . CYS B 1 2 ? -25.969 -31.75 2.342 1 26.69 2 CYS B N 1
ATOM 2289 C CA . CYS B 1 2 ? -24.828 -32.438 2.938 1 26.69 2 CYS B CA 1
ATOM 2290 C C . CYS B 1 2 ? -23.875 -31.453 3.602 1 26.69 2 CYS B C 1
ATOM 2292 O O . CYS B 1 2 ? -23.219 -30.672 2.918 1 26.69 2 CYS B O 1
ATOM 2294 N N . GLU B 1 3 ? -24.078 -30.953 4.766 1 34.19 3 GLU B N 1
ATOM 2295 C CA . GLU B 1 3 ? -23.453 -30.078 5.746 1 34.19 3 GLU B CA 1
ATOM 2296 C C . GLU B 1 3 ? -22.047 -30.562 6.113 1 34.19 3 GLU B C 1
ATOM 2298 O O . GLU B 1 3 ? -21.906 -31.453 6.938 1 34.19 3 GLU B O 1
ATOM 2303 N N . THR B 1 4 ? -21.281 -30.938 5.234 1 33.91 4 THR B N 1
ATOM 2304 C CA . THR B 1 4 ? -20.062 -31.688 5.496 1 33.91 4 THR B CA 1
ATOM 2305 C C . THR B 1 4 ? -19.172 -30.953 6.48 1 33.91 4 THR B C 1
ATOM 2307 O O . THR B 1 4 ? -18.938 -29.75 6.324 1 33.91 4 THR B O 1
ATOM 2310 N N . PRO B 1 5 ? -18.781 -31.5 7.543 1 38.75 5 PRO B N 1
ATOM 2311 C CA . PRO B 1 5 ? -18.031 -30.984 8.688 1 38.75 5 PRO B CA 1
ATOM 2312 C C . PRO B 1 5 ? -16.859 -30.094 8.273 1 38.75 5 PRO B C 1
ATOM 2314 O O . PRO B 1 5 ? -16.469 -29.188 9.016 1 38.75 5 PRO B O 1
ATOM 2317 N N . TYR B 1 6 ? -16.141 -30.453 7.234 1 40.12 6 TYR B N 1
ATOM 2318 C CA . TYR B 1 6 ? -14.898 -29.844 6.801 1 40.12 6 TYR B CA 1
ATOM 2319 C C . TYR B 1 6 ? -15.141 -28.453 6.234 1 40.12 6 TYR B C 1
ATOM 2321 O O . TYR B 1 6 ? -14.242 -27.609 6.234 1 40.12 6 TYR B O 1
ATOM 2329 N N . LEU B 1 7 ? -16.328 -28.234 5.5 1 49.06 7 LEU B N 1
ATOM 2330 C CA . LEU B 1 7 ? -16.688 -26.906 5.02 1 49.06 7 LEU B CA 1
ATOM 2331 C C . LEU B 1 7 ? -16.625 -25.875 6.145 1 49.06 7 LEU B C 1
ATOM 2333 O O . LEU B 1 7 ? -16.312 -24.703 5.906 1 49.06 7 LEU B O 1
ATOM 2337 N N . MET B 1 8 ? -16.891 -26.391 7.348 1 49.47 8 MET B N 1
ATOM 2338 C CA . MET B 1 8 ? -17.125 -25.609 8.555 1 49.47 8 MET B CA 1
ATOM 2339 C C . MET B 1 8 ? -15.859 -24.906 9.008 1 49.47 8 MET B C 1
ATOM 2341 O O . MET B 1 8 ? -15.922 -23.875 9.695 1 49.47 8 MET B O 1
ATOM 2345 N N . SER B 1 9 ? -14.766 -25.406 8.359 1 63.12 9 SER B N 1
ATOM 2346 C CA . SER B 1 9 ? -13.57 -24.828 8.961 1 63.12 9 SER B CA 1
ATOM 2347 C C . SER B 1 9 ? -13.156 -23.547 8.242 1 63.12 9 SER B C 1
ATOM 2349 O O . SER B 1 9 ? -12.484 -22.688 8.82 1 63.12 9 SER B O 1
ATOM 2351 N N . ILE B 1 10 ? -13.742 -23.344 6.941 1 75.31 10 ILE B N 1
ATOM 2352 C CA . ILE B 1 10 ? -13.281 -22.125 6.266 1 75.31 10 ILE B CA 1
ATOM 2353 C C . ILE B 1 10 ? -14.414 -21.109 6.191 1 75.31 10 ILE B C 1
ATOM 2355 O O . ILE B 1 10 ? -14.211 -19.969 5.797 1 75.31 10 ILE B O 1
ATOM 2359 N N . LEU B 1 11 ? -15.617 -21.609 6.609 1 73.94 11 LEU B N 1
ATOM 2360 C CA . LEU B 1 11 ? -16.75 -20.688 6.625 1 73.94 11 LEU B CA 1
ATOM 2361 C C . LEU B 1 11 ? -17.234 -20.469 8.055 1 73.94 11 LEU B C 1
ATOM 2363 O O . LEU B 1 11 ? -17.203 -21.375 8.875 1 73.94 11 LEU B O 1
ATOM 2367 N N . THR B 1 12 ? -17.594 -19.266 8.312 1 71.62 12 THR B N 1
ATOM 2368 C CA . THR B 1 12 ? -18.266 -18.969 9.57 1 71.62 12 THR B CA 1
ATOM 2369 C C . THR B 1 12 ? -19.719 -19.438 9.539 1 71.62 12 THR B C 1
ATOM 2371 O O . THR B 1 12 ? -20.219 -19.844 8.484 1 71.62 12 THR B O 1
ATOM 2374 N N . ASN B 1 13 ? -20.281 -19.344 10.727 1 68.62 13 ASN B N 1
ATOM 2375 C CA . ASN B 1 13 ? -21.688 -19.75 10.859 1 68.62 13 ASN B CA 1
ATOM 2376 C C . ASN B 1 13 ? -22.594 -18.906 9.969 1 68.62 13 ASN B C 1
ATOM 2378 O O . ASN B 1 13 ? -23.641 -19.375 9.531 1 68.62 13 ASN B O 1
ATOM 2382 N N . ASP B 1 14 ? -22.219 -17.688 9.617 1 71.19 14 ASP B N 1
ATOM 2383 C CA . ASP B 1 14 ? -23.047 -16.781 8.82 1 71.19 14 ASP B CA 1
ATOM 2384 C C . ASP B 1 14 ? -22.75 -16.938 7.332 1 71.19 14 ASP B C 1
ATOM 2386 O O . ASP B 1 14 ? -23.25 -16.172 6.508 1 71.19 14 ASP B O 1
ATOM 2390 N N . GLY B 1 15 ? -21.906 -17.938 7.027 1 70.44 15 GLY B N 1
ATOM 2391 C CA . GLY B 1 15 ? -21.641 -18.219 5.629 1 70.44 15 GLY B CA 1
ATOM 2392 C C . GLY B 1 15 ? -20.5 -17.422 5.051 1 70.44 15 GLY B C 1
ATOM 2393 O O . GLY B 1 15 ? -20.25 -17.453 3.844 1 70.44 15 GLY B O 1
ATOM 2394 N N . ASN B 1 16 ? -19.828 -16.672 5.965 1 80.06 16 ASN B N 1
ATOM 2395 C CA . ASN B 1 16 ? -18.672 -15.914 5.516 1 80.06 16 ASN B CA 1
ATOM 2396 C C . ASN B 1 16 ? -17.375 -16.719 5.68 1 80.06 16 ASN B C 1
ATOM 2398 O O . ASN B 1 16 ? -17.328 -17.656 6.477 1 80.06 16 ASN B O 1
ATOM 2402 N N . TYR B 1 17 ? -16.453 -16.422 4.922 1 86.19 17 TYR B N 1
ATOM 2403 C CA . TYR B 1 17 ? -15.172 -17.094 5.082 1 86.19 17 TYR B CA 1
ATOM 2404 C C . TYR B 1 17 ? -14.516 -16.703 6.406 1 86.19 17 TYR B C 1
ATOM 2406 O O . TYR B 1 17 ? -14.5 -15.531 6.781 1 86.19 17 TYR B O 1
ATOM 2414 N N . ASP B 1 18 ? -14.094 -17.703 7.082 1 91.69 18 ASP B N 1
ATOM 2415 C CA . ASP B 1 18 ? -13.32 -17.5 8.305 1 91.69 18 ASP B CA 1
ATOM 2416 C C . ASP B 1 18 ? -11.836 -17.359 8 1 91.69 18 ASP B C 1
ATOM 2418 O O . ASP B 1 18 ? -11.164 -18.344 7.668 1 91.69 18 ASP B O 1
ATOM 2422 N N . PRO B 1 19 ? -11.328 -16.188 8.211 1 95 19 PRO B N 1
ATOM 2423 C CA . PRO B 1 19 ? -9.93 -15.961 7.832 1 95 19 PRO B CA 1
ATOM 2424 C C . PRO B 1 19 ? -8.961 -16.922 8.516 1 95 19 PRO B C 1
ATOM 2426 O O . PRO B 1 19 ? -8.008 -17.391 7.895 1 95 19 PRO B O 1
ATOM 2429 N N . GLU B 1 20 ? -9.18 -17.25 9.766 1 93.94 20 GLU B N 1
ATOM 2430 C CA . GLU B 1 20 ? -8.297 -18.172 10.484 1 93.94 20 GLU B CA 1
ATOM 2431 C C . GLU B 1 20 ? -8.359 -19.578 9.898 1 93.94 20 GLU B C 1
ATOM 2433 O O . GLU B 1 20 ? -7.332 -20.219 9.711 1 93.94 20 GLU B O 1
ATOM 2438 N N . GLY B 1 21 ? -9.539 -20.016 9.641 1 91.75 21 GLY B N 1
ATOM 2439 C CA . GLY B 1 21 ? -9.703 -21.312 9.016 1 91.75 21 GLY B CA 1
ATOM 2440 C C . GLY B 1 21 ? -9.07 -21.406 7.645 1 91.75 21 GLY B C 1
ATOM 2441 O O . GLY B 1 21 ? -8.422 -22.406 7.312 1 91.75 21 GLY B O 1
ATOM 2442 N N . VAL B 1 22 ? -9.25 -20.359 6.871 1 93.88 22 VAL B N 1
ATOM 2443 C CA . VAL B 1 22 ? -8.688 -20.312 5.527 1 93.88 22 VAL B CA 1
ATOM 2444 C C . VAL B 1 22 ? -7.16 -20.281 5.605 1 93.88 22 VAL B C 1
ATOM 2446 O O . VAL B 1 22 ? -6.477 -20.891 4.785 1 93.88 22 VAL B O 1
ATOM 2449 N N . PHE B 1 23 ? -6.629 -19.594 6.602 1 94.56 23 PHE B N 1
ATOM 2450 C CA . PHE B 1 23 ? -5.184 -19.547 6.785 1 94.56 23 PHE B CA 1
ATOM 2451 C C . PHE B 1 23 ? -4.613 -20.922 7.062 1 94.56 23 PHE B C 1
ATOM 2453 O O . PHE B 1 23 ? -3.582 -21.297 6.5 1 94.56 23 PHE B O 1
ATOM 2460 N N . GLU B 1 24 ? -5.254 -21.672 7.863 1 91.12 24 GLU B N 1
ATOM 2461 C CA . GLU B 1 24 ? -4.801 -23.016 8.195 1 91.12 24 GLU B CA 1
ATOM 2462 C C . GLU B 1 24 ? -4.812 -23.922 6.961 1 91.12 24 GLU B C 1
ATOM 2464 O O . GLU B 1 24 ? -3.9 -24.734 6.77 1 91.12 24 GLU B O 1
ATOM 2469 N N . LEU B 1 25 ? -5.809 -23.719 6.203 1 90.19 25 LEU B N 1
ATOM 2470 C CA . LEU B 1 25 ? -5.902 -24.484 4.961 1 90.19 25 LEU B CA 1
ATOM 2471 C C . LEU B 1 25 ? -4.805 -24.062 3.984 1 90.19 25 LEU B C 1
ATOM 2473 O O . LEU B 1 25 ? -4.172 -24.922 3.354 1 90.19 25 LEU B O 1
ATOM 2477 N N . PHE B 1 26 ? -4.57 -22.797 3.865 1 92.62 26 PHE B N 1
ATOM 2478 C CA . PHE B 1 26 ? -3.604 -22.234 2.934 1 92.62 26 PHE B CA 1
ATOM 2479 C C . PHE B 1 26 ? -2.189 -22.672 3.285 1 92.62 26 PHE B C 1
ATOM 2481 O O . PHE B 1 26 ? -1.391 -22.984 2.398 1 92.62 26 PHE B O 1
ATOM 2488 N N . LYS B 1 27 ? -1.905 -22.719 4.527 1 90.38 27 LYS B N 1
ATOM 2489 C CA . LYS B 1 27 ? -0.568 -23.062 5.004 1 90.38 27 LYS B CA 1
ATOM 2490 C C . LYS B 1 27 ? -0.22 -24.516 4.664 1 90.38 27 LYS B C 1
ATOM 2492 O O . LYS B 1 27 ? 0.957 -24.875 4.59 1 90.38 27 LYS B O 1
ATOM 2497 N N . LYS B 1 28 ? -1.188 -25.328 4.492 1 87.12 28 LYS B N 1
ATOM 2498 C CA . LYS B 1 28 ? -0.945 -26.719 4.156 1 87.12 28 LYS B CA 1
ATOM 2499 C C . LYS B 1 28 ? -0.19 -26.844 2.834 1 87.12 28 LYS B C 1
ATOM 2501 O O . LYS B 1 28 ? 0.49 -27.844 2.594 1 87.12 28 LYS B O 1
ATOM 2506 N N . PHE B 1 29 ? -0.392 -25.859 2.029 1 87.12 29 PHE B N 1
ATOM 2507 C CA . PHE B 1 29 ? 0.308 -25.875 0.751 1 87.12 29 PHE B CA 1
ATOM 2508 C C . PHE B 1 29 ? 1.817 -25.891 0.959 1 87.12 29 PHE B C 1
ATOM 2510 O O . PHE B 1 29 ? 2.564 -26.375 0.114 1 87.12 29 PHE B O 1
ATOM 2517 N N . ASP B 1 30 ? 2.314 -25.281 1.99 1 81.5 30 ASP B N 1
ATOM 2518 C CA . ASP B 1 30 ? 3.742 -25.266 2.295 1 81.5 30 ASP B CA 1
ATOM 2519 C C . ASP B 1 30 ? 4.316 -26.672 2.311 1 81.5 30 ASP B C 1
ATOM 2521 O O . ASP B 1 30 ? 5.457 -26.891 1.901 1 81.5 30 ASP B O 1
ATOM 2525 N N . LEU B 1 31 ? 3.549 -27.594 2.729 1 70.12 31 LEU B N 1
ATOM 2526 C CA . LEU B 1 31 ? 3.959 -29 2.77 1 70.12 31 LEU B CA 1
ATOM 2527 C C . LEU B 1 31 ? 4.223 -29.531 1.365 1 70.12 31 LEU B C 1
ATOM 2529 O O . LEU B 1 31 ? 5.133 -30.328 1.162 1 70.12 31 LEU B O 1
ATOM 2533 N N . GLY B 1 32 ? 3.496 -29.047 0.545 1 64.94 32 GLY B N 1
ATOM 2534 C CA . GLY B 1 32 ? 3.66 -29.469 -0.84 1 64.94 32 GLY B CA 1
ATOM 2535 C C . GLY B 1 32 ? 4.871 -28.844 -1.51 1 64.94 32 GLY B C 1
ATOM 2536 O O . GLY B 1 32 ? 5.453 -29.438 -2.422 1 64.94 32 GLY B O 1
ATOM 2537 N N . LEU B 1 33 ? 5.246 -27.641 -1.087 1 69.31 33 LEU B N 1
ATOM 2538 C CA . LEU B 1 33 ? 6.371 -26.938 -1.687 1 69.31 33 LEU B CA 1
ATOM 2539 C C . LEU B 1 33 ? 7.691 -27.594 -1.301 1 69.31 33 LEU B C 1
ATOM 2541 O O . LEU B 1 33 ? 8.633 -27.625 -2.1 1 69.31 33 LEU B O 1
ATOM 2545 N N . ARG B 1 34 ? 7.891 -28.031 -0.08 1 63.22 34 ARG B N 1
ATOM 2546 C CA . ARG B 1 34 ? 9.133 -28.594 0.429 1 63.22 34 ARG B CA 1
ATOM 2547 C C . ARG B 1 34 ? 9.539 -29.828 -0.378 1 63.22 34 ARG B C 1
ATOM 2549 O O . ARG B 1 34 ? 10.727 -30.109 -0.527 1 63.22 34 ARG B O 1
ATOM 2556 N N . GLY B 1 35 ? 8.578 -30.5 -0.782 1 56.34 35 GLY B N 1
ATOM 2557 C CA . GLY B 1 35 ? 8.906 -31.688 -1.555 1 56.34 35 GLY B CA 1
ATOM 2558 C C . GLY B 1 35 ? 8.969 -31.422 -3.049 1 56.34 35 GLY B C 1
ATOM 2559 O O . GLY B 1 35 ? 9.172 -32.344 -3.836 1 56.34 35 GLY B O 1
ATOM 2560 N N . LEU B 1 36 ? 8.641 -30.219 -3.297 1 56.19 36 LEU B N 1
ATOM 2561 C CA . LEU B 1 36 ? 8.547 -29.953 -4.727 1 56.19 36 LEU B CA 1
ATOM 2562 C C . LEU B 1 36 ? 9.93 -29.828 -5.352 1 56.19 36 LEU B C 1
ATOM 2564 O O . LEU B 1 36 ? 10.812 -29.172 -4.805 1 56.19 36 LEU B O 1
ATOM 2568 N N . ASP B 1 37 ? 10.266 -30.922 -5.934 1 52.16 37 ASP B N 1
ATOM 2569 C CA . ASP B 1 37 ? 11.367 -30.812 -6.891 1 52.16 37 ASP B CA 1
ATOM 2570 C C . ASP B 1 37 ? 11.086 -29.719 -7.922 1 52.16 37 ASP B C 1
ATOM 2572 O O . ASP B 1 37 ? 10.055 -29.75 -8.602 1 52.16 37 ASP B O 1
ATOM 2576 N N . PRO B 1 38 ? 11.648 -28.5 -7.559 1 51.12 38 PRO B N 1
ATOM 2577 C CA . PRO B 1 38 ? 11.367 -27.516 -8.594 1 51.12 38 PRO B CA 1
ATOM 2578 C C . PRO B 1 38 ? 11.25 -28.125 -9.984 1 51.12 38 PRO B C 1
ATOM 2580 O O . PRO B 1 38 ? 10.906 -27.438 -10.945 1 51.12 38 PRO B O 1
ATOM 2583 N N . GLY B 1 39 ? 10.945 -29.297 -9.984 1 45.06 39 GLY B N 1
ATOM 2584 C CA . GLY B 1 39 ? 10.789 -30.047 -11.227 1 45.06 39 GLY B CA 1
ATOM 2585 C C . GLY B 1 39 ? 10.68 -29.141 -12.445 1 45.06 39 GLY B C 1
ATOM 2586 O O . GLY B 1 39 ? 9.664 -28.469 -12.633 1 45.06 39 GLY B O 1
ATOM 2587 N N . GLY B 1 40 ? 11.68 -28.906 -13.047 1 53.25 40 GLY B N 1
ATOM 2588 C CA . GLY B 1 40 ? 11.969 -28.344 -14.367 1 53.25 40 GLY B CA 1
ATOM 2589 C C . GLY B 1 40 ? 11.094 -27.156 -14.719 1 53.25 40 GLY B C 1
ATOM 2590 O O . GLY B 1 40 ? 11.242 -26.562 -15.789 1 53.25 40 GLY B O 1
ATOM 2591 N N . LYS B 1 41 ? 9.914 -27.078 -13.992 1 55.56 41 LYS B N 1
ATOM 2592 C CA . LYS B 1 41 ? 9.125 -25.969 -14.492 1 55.56 41 LYS B CA 1
ATOM 2593 C C . LYS B 1 41 ? 9.773 -24.625 -14.125 1 55.56 41 LYS B C 1
ATOM 2595 O O . LYS B 1 41 ? 10.312 -24.469 -13.031 1 55.56 41 LYS B O 1
ATOM 2600 N N . PHE B 1 42 ? 10.133 -23.953 -15.094 1 56.53 42 PHE B N 1
ATOM 2601 C CA . PHE B 1 42 ? 10.891 -22.719 -15.102 1 56.53 42 PHE B CA 1
ATOM 2602 C C . PHE B 1 42 ? 10.742 -21.969 -13.781 1 56.53 42 PHE B C 1
ATOM 2604 O O . PHE B 1 42 ? 11.734 -21.625 -13.141 1 56.53 42 PHE B O 1
ATOM 2611 N N . HIS B 1 43 ? 9.672 -21.578 -13.391 1 66.62 43 HIS B N 1
ATOM 2612 C CA . HIS B 1 43 ? 9.617 -20.5 -12.422 1 66.62 43 HIS B CA 1
ATOM 2613 C C . HIS B 1 43 ? 8.977 -20.969 -11.117 1 66.62 43 HIS B C 1
ATOM 2615 O O . HIS B 1 43 ? 8.258 -20.203 -10.469 1 66.62 43 HIS B O 1
ATOM 2621 N N . VAL B 1 44 ? 9.297 -22.25 -10.875 1 71.5 44 VAL B N 1
ATOM 2622 C CA . VAL B 1 44 ? 8.703 -22.797 -9.656 1 71.5 44 VAL B CA 1
ATOM 2623 C C . VAL B 1 44 ? 9.188 -22 -8.445 1 71.5 44 VAL B C 1
ATOM 2625 O O . VAL B 1 44 ? 8.406 -21.688 -7.543 1 71.5 44 VAL B O 1
ATOM 2628 N N . GLU B 1 45 ? 10.391 -21.703 -8.539 1 76.44 45 GLU B N 1
ATOM 2629 C CA . GLU B 1 45 ? 10.961 -20.969 -7.414 1 76.44 45 GLU B CA 1
ATOM 2630 C C . GLU B 1 45 ? 10.281 -19.609 -7.246 1 76.44 45 GLU B C 1
ATOM 2632 O O . GLU B 1 45 ? 9.93 -19.219 -6.129 1 76.44 45 GLU B O 1
ATOM 2637 N N . ILE B 1 46 ? 10.07 -19.016 -8.312 1 82.31 46 ILE B N 1
ATOM 2638 C CA . ILE B 1 46 ? 9.477 -17.688 -8.227 1 82.31 46 ILE B CA 1
ATOM 2639 C C . ILE B 1 46 ? 8 -17.797 -7.855 1 82.31 46 ILE B C 1
ATOM 2641 O O . ILE B 1 46 ? 7.488 -17 -7.082 1 82.31 46 ILE B O 1
ATOM 2645 N N . CYS B 1 47 ? 7.398 -18.797 -8.352 1 84.31 47 CYS B N 1
ATOM 2646 C CA . CYS B 1 47 ? 6.004 -19.047 -8 1 84.31 47 CYS B CA 1
ATOM 2647 C C . CYS B 1 47 ? 5.844 -19.234 -6.5 1 84.31 47 CYS B C 1
ATOM 2649 O O . CYS B 1 47 ? 4.895 -18.719 -5.902 1 84.31 47 CYS B O 1
ATOM 2651 N N . SER B 1 48 ? 6.797 -19.922 -5.945 1 84.69 48 SER B N 1
ATOM 2652 C CA . SER B 1 48 ? 6.75 -20.188 -4.508 1 84.69 48 SER B CA 1
ATOM 2653 C C . SER B 1 48 ? 6.91 -18.891 -3.709 1 84.69 48 SER B C 1
ATOM 2655 O O . SER B 1 48 ? 6.379 -18.766 -2.604 1 84.69 48 SER B O 1
ATOM 2657 N N . GLN B 1 49 ? 7.559 -17.938 -4.324 1 89.38 49 GLN B N 1
ATOM 2658 C CA . GLN B 1 49 ? 7.762 -16.672 -3.615 1 89.38 49 GLN B CA 1
ATOM 2659 C C . GLN B 1 49 ? 6.473 -15.859 -3.568 1 89.38 49 GLN B C 1
ATOM 2661 O O . GLN B 1 49 ? 6.227 -15.133 -2.604 1 89.38 49 GLN B O 1
ATOM 2666 N N . PHE B 1 50 ? 5.633 -16 -4.598 1 93.69 50 PHE B N 1
ATOM 2667 C CA . PHE B 1 50 ? 4.312 -15.391 -4.531 1 93.69 50 PHE B CA 1
ATOM 2668 C C . PHE B 1 50 ? 3.518 -15.945 -3.354 1 93.69 50 PHE B C 1
ATOM 2670 O O . PHE B 1 50 ? 2.852 -15.188 -2.639 1 93.69 50 PHE B O 1
ATOM 2677 N N . TYR B 1 51 ? 3.674 -17.25 -3.178 1 92.5 51 TYR B N 1
ATOM 2678 C CA . TYR B 1 51 ? 2.975 -17.938 -2.094 1 92.5 51 TYR B CA 1
ATOM 2679 C C . TYR B 1 51 ? 3.488 -17.469 -0.737 1 92.5 51 TYR B C 1
ATOM 2681 O O . TYR B 1 51 ? 2.699 -17.141 0.154 1 92.5 51 TYR B O 1
ATOM 2689 N N . VAL B 1 52 ? 4.75 -17.406 -0.57 1 90.56 52 VAL B N 1
ATOM 2690 C CA . VAL B 1 52 ? 5.352 -17.062 0.713 1 90.56 52 VAL B CA 1
ATOM 2691 C C . VAL B 1 52 ? 4.965 -15.633 1.1 1 90.56 52 VAL B C 1
ATOM 2693 O O . VAL B 1 52 ? 4.547 -15.375 2.232 1 90.56 52 VAL B O 1
ATOM 2696 N N . LYS B 1 53 ? 5.098 -14.719 0.174 1 93.88 53 LYS B N 1
ATOM 2697 C CA . LYS B 1 53 ? 4.699 -13.344 0.442 1 93.88 53 LYS B CA 1
ATOM 2698 C C . LYS B 1 53 ? 3.234 -13.266 0.864 1 93.88 53 LYS B C 1
ATOM 2700 O O . LYS B 1 53 ? 2.898 -12.586 1.836 1 93.88 53 LYS B O 1
ATOM 2705 N N . TYR B 1 54 ? 2.449 -13.977 0.106 1 96.81 54 TYR B N 1
ATOM 2706 C CA . TYR B 1 54 ? 1.017 -13.961 0.381 1 96.81 54 TYR B CA 1
ATOM 2707 C C . TYR B 1 54 ? 0.723 -14.531 1.764 1 96.81 54 TYR B C 1
ATOM 2709 O O . TYR B 1 54 ? -0.067 -13.961 2.521 1 96.81 54 TYR B O 1
ATOM 2717 N N . LEU B 1 55 ? 1.365 -15.617 2.064 1 95.06 55 LEU B N 1
ATOM 2718 C CA . LEU B 1 55 ? 1.15 -16.312 3.334 1 95.06 55 LEU B CA 1
ATOM 2719 C C . LEU B 1 55 ? 1.483 -15.391 4.508 1 95.06 55 LEU B C 1
ATOM 2721 O O . LEU B 1 55 ? 0.696 -15.273 5.449 1 95.06 55 LEU B O 1
ATOM 2725 N N . VAL B 1 56 ? 2.562 -14.75 4.406 1 94.25 56 VAL B N 1
ATOM 2726 C CA . VAL B 1 56 ? 3.041 -13.898 5.492 1 94.25 56 VAL B CA 1
ATOM 2727 C C . VAL B 1 56 ? 2.125 -12.688 5.645 1 94.25 56 VAL B C 1
ATOM 2729 O O . VAL B 1 56 ? 1.699 -12.359 6.754 1 94.25 56 VAL B O 1
ATOM 2732 N N . GLN B 1 57 ? 1.769 -12.07 4.598 1 97.38 57 GLN B N 1
ATOM 2733 C CA . GLN B 1 57 ? 0.932 -10.875 4.652 1 97.38 57 GLN B CA 1
ATOM 2734 C C . GLN B 1 57 ? -0.494 -11.227 5.07 1 97.38 57 GLN B C 1
ATOM 2736 O O . GLN B 1 57 ? -1.161 -10.43 5.738 1 97.38 57 GLN B O 1
ATOM 2741 N N . PHE B 1 58 ? -0.929 -12.391 4.617 1 97.81 58 PHE B N 1
ATOM 2742 C CA . PHE B 1 58 ? -2.268 -12.805 5.027 1 97.81 58 PHE B CA 1
ATOM 2743 C C . PHE B 1 58 ? -2.334 -13.016 6.535 1 97.81 58 PHE B C 1
ATOM 2745 O O . PHE B 1 58 ? -3.311 -12.625 7.176 1 97.81 58 PHE B O 1
ATOM 2752 N N . ARG B 1 59 ? -1.334 -13.57 7.109 1 96.12 59 ARG B N 1
ATOM 2753 C CA . ARG B 1 59 ? -1.266 -13.711 8.562 1 96.12 59 ARG B CA 1
ATOM 2754 C C . ARG B 1 59 ? -1.32 -12.344 9.242 1 96.12 59 ARG B C 1
ATOM 2756 O O . ARG B 1 59 ? -2.051 -12.164 10.219 1 96.12 59 ARG B O 1
ATOM 2763 N N . THR B 1 60 ? -0.574 -11.469 8.688 1 96.88 60 THR B N 1
ATOM 2764 C CA . THR B 1 60 ? -0.561 -10.109 9.195 1 96.88 60 THR B CA 1
ATOM 2765 C C . THR B 1 60 ? -1.96 -9.5 9.156 1 96.88 60 THR B C 1
ATOM 2767 O O . THR B 1 60 ? -2.408 -8.891 10.125 1 96.88 60 THR B O 1
ATOM 2770 N N . LEU B 1 61 ? -2.611 -9.641 8.078 1 97.75 61 LEU B N 1
ATOM 2771 C CA . LEU B 1 61 ? -3.951 -9.086 7.902 1 97.75 61 LEU B CA 1
ATOM 2772 C C . LEU B 1 61 ? -4.91 -9.648 8.945 1 97.75 61 LEU B C 1
ATOM 2774 O O . LEU B 1 61 ? -5.723 -8.914 9.508 1 97.75 61 LEU B O 1
ATOM 2778 N N . ILE B 1 62 ? -4.828 -10.945 9.203 1 96.56 62 ILE B N 1
ATOM 2779 C CA . ILE B 1 62 ? -5.676 -11.586 10.195 1 96.56 62 ILE B CA 1
ATOM 2780 C C . ILE B 1 62 ? -5.371 -11.016 11.578 1 96.56 62 ILE B C 1
ATOM 2782 O O . ILE B 1 62 ? -6.289 -10.742 12.359 1 96.56 62 ILE B O 1
ATOM 2786 N N . ASP B 1 63 ? -4.152 -10.742 11.852 1 94.75 63 ASP B N 1
ATOM 2787 C CA . ASP B 1 63 ? -3.75 -10.211 13.148 1 94.75 63 ASP B CA 1
ATOM 2788 C C . ASP B 1 63 ? -4.32 -8.812 13.375 1 94.75 63 ASP B C 1
ATOM 2790 O O . ASP B 1 63 ? -4.629 -8.445 14.508 1 94.75 63 ASP B O 1
ATOM 2794 N N . PHE B 1 64 ? -4.492 -8.086 12.312 1 95.75 64 PHE B N 1
ATOM 2795 C CA . PHE B 1 64 ? -5.039 -6.742 12.422 1 95.75 64 PHE B CA 1
ATOM 2796 C C . PHE B 1 64 ? -6.449 -6.77 13 1 95.75 64 PHE B C 1
ATOM 2798 O O . PHE B 1 64 ? -6.887 -5.805 13.625 1 95.75 64 PHE B O 1
ATOM 2805 N N . THR B 1 65 ? -7.188 -7.832 12.812 1 95.5 65 THR B N 1
ATOM 2806 C CA . THR B 1 65 ? -8.57 -7.906 13.273 1 95.5 65 THR B CA 1
ATOM 2807 C C . THR B 1 65 ? -8.625 -8.016 14.797 1 95.5 65 THR B C 1
ATOM 2809 O O . THR B 1 65 ? -9.68 -7.824 15.398 1 95.5 65 THR B O 1
ATOM 2812 N N . ARG B 1 66 ? -7.484 -8.273 15.398 1 93.62 66 ARG B N 1
ATOM 2813 C CA . ARG B 1 66 ? -7.438 -8.422 16.844 1 93.62 66 ARG B CA 1
ATOM 2814 C C . ARG B 1 66 ? -7.223 -7.07 17.531 1 93.62 66 ARG B C 1
ATOM 2816 O O . ARG B 1 66 ? -7.391 -6.949 18.75 1 93.62 66 ARG B O 1
ATOM 2823 N N . GLY B 1 67 ? -6.879 -6.066 16.781 1 92.62 67 GLY B N 1
ATOM 2824 C CA . GLY B 1 67 ? -6.602 -4.754 17.344 1 92.62 67 GLY B CA 1
ATOM 2825 C C . GLY B 1 67 ? -5.23 -4.652 17.984 1 92.62 67 GLY B C 1
ATOM 2826 O O . GLY B 1 67 ? -4.527 -5.656 18.109 1 92.62 67 GLY B O 1
ATOM 2827 N N . GLN B 1 68 ? -4.824 -3.531 18.219 1 90.44 68 GLN B N 1
ATOM 2828 C CA . GLN B 1 68 ? -3.576 -3.24 18.922 1 90.44 68 GLN B CA 1
ATOM 2829 C C . GLN B 1 68 ? -3.797 -2.234 20.047 1 90.44 68 GLN B C 1
ATOM 2831 O O . GLN B 1 68 ? -4.656 -1.356 19.953 1 90.44 68 GLN B O 1
ATOM 2836 N N . LYS B 1 69 ? -3.033 -2.406 21.031 1 89.12 69 LYS B N 1
ATOM 2837 C CA . LYS B 1 69 ? -3.15 -1.502 22.172 1 89.12 69 LYS B CA 1
ATOM 2838 C C . LYS B 1 69 ? -2.197 -0.318 22.047 1 89.12 69 LYS B C 1
ATOM 2840 O O . LYS B 1 69 ? -1.039 -0.489 21.656 1 89.12 69 LYS B O 1
ATOM 2845 N N . ILE B 1 70 ? -2.736 0.833 22.234 1 87.94 70 ILE B N 1
ATOM 2846 C CA . ILE B 1 70 ? -1.936 2.051 22.281 1 87.94 70 ILE B CA 1
ATOM 2847 C C . ILE B 1 70 ? -2.205 2.799 23.578 1 87.94 70 ILE B C 1
ATOM 2849 O O . ILE B 1 70 ? -3.357 2.934 24 1 87.94 70 ILE B O 1
ATOM 2853 N N . ARG B 1 71 ? -1.193 3.166 24.219 1 85.56 71 ARG B N 1
ATOM 2854 C CA . ARG B 1 71 ? -1.325 3.951 25.438 1 85.56 71 ARG B CA 1
ATOM 2855 C C . ARG B 1 71 ? -1.224 5.445 25.141 1 85.56 71 ARG B C 1
ATOM 2857 O O . ARG B 1 71 ? -0.228 5.906 24.578 1 85.56 71 ARG B O 1
ATOM 2864 N N . LEU B 1 72 ? -2.25 6.094 25.344 1 79.81 72 LEU B N 1
ATOM 2865 C CA . LEU B 1 72 ? -2.277 7.551 25.266 1 79.81 72 LEU B CA 1
ATOM 2866 C C . LEU B 1 72 ? -2.469 8.164 26.641 1 79.81 72 LEU B C 1
ATOM 2868 O O . LEU B 1 72 ? -3.488 7.93 27.297 1 79.81 72 LEU B O 1
ATOM 2872 N N . GLU B 1 73 ? -1.451 8.867 27.031 1 77.56 73 GLU B N 1
ATOM 2873 C CA . GLU B 1 73 ? -1.426 9.391 28.391 1 77.56 73 GLU B CA 1
ATOM 2874 C C . GLU B 1 73 ? -1.606 8.281 29.422 1 77.56 73 GLU B C 1
ATOM 2876 O O . GLU B 1 73 ? -0.848 7.305 29.422 1 77.56 73 GLU B O 1
ATOM 2881 N N . ASN B 1 74 ? -2.643 8.305 30.047 1 77.19 74 ASN B N 1
ATOM 2882 C CA . ASN B 1 74 ? -2.773 7.336 31.125 1 77.19 74 ASN B CA 1
ATOM 2883 C C . ASN B 1 74 ? -3.865 6.312 30.828 1 77.19 74 ASN B C 1
ATOM 2885 O O . ASN B 1 74 ? -4.316 5.602 31.734 1 77.19 74 ASN B O 1
ATOM 2889 N N . GLU B 1 75 ? -4.219 6.266 29.594 1 86.19 75 GLU B N 1
ATOM 2890 C CA . GLU B 1 75 ? -5.262 5.316 29.219 1 86.19 75 GLU B CA 1
ATOM 2891 C C . GLU B 1 75 ? -4.824 4.441 28.047 1 86.19 75 GLU B C 1
ATOM 2893 O O . GLU B 1 75 ? -4.117 4.906 27.156 1 86.19 75 GLU B O 1
ATOM 2898 N N . GLU B 1 76 ? -5.176 3.195 28.172 1 89.06 76 GLU B N 1
ATOM 2899 C CA . GLU B 1 76 ? -4.887 2.25 27.094 1 89.06 76 GLU B CA 1
ATOM 2900 C C . GLU B 1 76 ? -6.102 2.061 26.188 1 89.06 76 GLU B C 1
ATOM 2902 O O . GLU B 1 76 ? -7.207 1.811 26.672 1 89.06 76 GLU B O 1
ATOM 2907 N N . TYR B 1 77 ? -5.887 2.246 24.922 1 87 77 TYR B N 1
ATOM 2908 C CA . TYR B 1 77 ? -6.953 2.102 23.938 1 87 77 TYR B CA 1
ATOM 2909 C C . TYR B 1 77 ? -6.688 0.918 23.016 1 87 77 TYR B C 1
ATOM 2911 O O . TYR B 1 77 ? -5.543 0.668 22.625 1 87 77 TYR B O 1
ATOM 2919 N N . LEU B 1 78 ? -7.785 0.199 22.797 1 91.31 78 LEU B N 1
ATOM 2920 C CA . LEU B 1 78 ? -7.734 -0.805 21.734 1 91.31 78 LEU B CA 1
ATOM 2921 C C . LEU B 1 78 ? -8.102 -0.196 20.391 1 91.31 78 LEU B C 1
ATOM 2923 O O . LEU B 1 78 ? -9.227 0.287 20.203 1 91.31 78 LEU B O 1
ATOM 2927 N N . ILE B 1 79 ? -7.145 -0.192 19.516 1 91.38 79 ILE B N 1
ATOM 2928 C CA . ILE B 1 79 ? -7.375 0.439 18.219 1 91.38 79 ILE B CA 1
ATOM 2929 C C . ILE B 1 79 ? -7.258 -0.603 17.109 1 91.38 79 ILE B C 1
ATOM 2931 O O . ILE B 1 79 ? -6.484 -1.556 17.219 1 91.38 79 ILE B O 1
ATOM 2935 N N . TYR B 1 80 ? -8.109 -0.408 16.109 1 94.31 80 TYR B N 1
ATOM 2936 C CA . TYR B 1 80 ? -8.039 -1.23 14.914 1 94.31 80 TYR B CA 1
ATOM 2937 C C . TYR B 1 80 ? -7.449 -0.443 13.75 1 94.31 80 TYR B C 1
ATOM 2939 O O . TYR B 1 80 ? -8 0.585 13.344 1 94.31 80 TYR B O 1
ATOM 2947 N N . ASP B 1 81 ? -6.344 -0.879 13.281 1 95.31 81 ASP B N 1
ATOM 2948 C CA . ASP B 1 81 ? -5.656 -0.205 12.18 1 95.31 81 ASP B CA 1
ATOM 2949 C C . ASP B 1 81 ? -6.262 -0.594 10.836 1 95.31 81 ASP B C 1
ATOM 2951 O O . ASP B 1 81 ? -5.625 -1.286 10.039 1 95.31 81 ASP B O 1
ATOM 2955 N N . SER B 1 82 ? -7.406 -0.005 10.594 1 95.44 82 SER B N 1
ATOM 2956 C CA . SER B 1 82 ? -8.094 -0.29 9.344 1 95.44 82 SER B CA 1
ATOM 2957 C C . SER B 1 82 ? -7.324 0.264 8.148 1 95.44 82 SER B C 1
ATOM 2959 O O . SER B 1 82 ? -7.43 -0.261 7.039 1 95.44 82 SER B O 1
ATOM 2961 N N . TYR B 1 83 ? -6.488 1.275 8.375 1 95.75 83 TYR B N 1
ATOM 2962 C CA . TYR B 1 83 ? -5.699 1.869 7.305 1 95.75 83 TYR B CA 1
ATOM 2963 C C . TYR B 1 83 ? -4.695 0.866 6.75 1 95.75 83 TYR B C 1
ATOM 2965 O O . TYR B 1 83 ? -4.613 0.666 5.535 1 95.75 83 TYR B O 1
ATOM 2973 N N . SER B 1 84 ? -4.008 0.235 7.609 1 97.62 84 SER B N 1
ATOM 2974 C CA . SER B 1 84 ? -3.027 -0.771 7.211 1 97.62 84 SER B CA 1
ATOM 2975 C C . SER B 1 84 ? -3.709 -2.031 6.688 1 97.62 84 SER B C 1
ATOM 2977 O O . SER B 1 84 ? -3.219 -2.668 5.754 1 97.62 84 SER B O 1
ATOM 2979 N N . SER B 1 85 ? -4.844 -2.361 7.328 1 97.81 85 SER B N 1
ATOM 2980 C CA . SER B 1 85 ? -5.57 -3.553 6.898 1 97.81 85 SER B CA 1
ATOM 2981 C C . SER B 1 85 ? -5.957 -3.463 5.426 1 97.81 85 SER B C 1
ATOM 2983 O O . SER B 1 85 ? -5.715 -4.395 4.66 1 97.81 85 SER B O 1
ATOM 2985 N N . LEU B 1 86 ? -6.508 -2.338 5.082 1 97.62 86 LEU B N 1
ATOM 2986 C CA . LEU B 1 86 ? -6.953 -2.164 3.705 1 97.62 86 LEU B CA 1
ATOM 2987 C C . LEU B 1 86 ? -5.762 -2.031 2.762 1 97.62 86 LEU B C 1
ATOM 2989 O O . LEU B 1 86 ? -5.793 -2.543 1.641 1 97.62 86 LEU B O 1
ATOM 2993 N N . SER B 1 87 ? -4.719 -1.401 3.197 1 98 87 SER B N 1
ATOM 2994 C CA . SER B 1 87 ? -3.508 -1.287 2.389 1 98 87 SER B CA 1
ATOM 2995 C C . SER B 1 87 ? -2.902 -2.656 2.102 1 98 87 SER B C 1
ATOM 2997 O O . SER B 1 87 ? -2.545 -2.957 0.961 1 98 87 SER B O 1
ATOM 2999 N N . ILE B 1 88 ? -2.785 -3.469 3.096 1 98.38 88 ILE B N 1
ATOM 3000 C CA . ILE B 1 88 ? -2.191 -4.793 2.955 1 98.38 88 ILE B CA 1
ATOM 3001 C C . ILE B 1 88 ? -3.117 -5.688 2.135 1 98.38 88 ILE B C 1
ATOM 3003 O O . ILE B 1 88 ? -2.654 -6.5 1.332 1 98.38 88 ILE B O 1
ATOM 3007 N N . SER B 1 89 ? -4.418 -5.543 2.373 1 98.38 89 SER B N 1
ATOM 3008 C CA . SER B 1 89 ? -5.363 -6.324 1.583 1 98.38 89 SER B CA 1
ATOM 3009 C C . SER B 1 89 ? -5.223 -6.023 0.094 1 98.38 89 SER B C 1
ATOM 3011 O O . SER B 1 89 ? -5.328 -6.926 -0.739 1 98.38 89 SER B O 1
ATOM 3013 N N . ARG B 1 90 ? -5.035 -4.773 -0.212 1 97.81 90 ARG B N 1
ATOM 3014 C CA . ARG B 1 90 ? -4.789 -4.398 -1.601 1 97.81 90 ARG B CA 1
ATOM 3015 C C . ARG B 1 90 ? -3.535 -5.078 -2.139 1 97.81 90 ARG B C 1
ATOM 3017 O O . ARG B 1 90 ? -3.523 -5.562 -3.273 1 97.81 90 ARG B O 1
ATOM 3024 N N . ALA B 1 91 ? -2.463 -5.059 -1.352 1 98.06 91 ALA B N 1
ATOM 3025 C CA . ALA B 1 91 ? -1.205 -5.688 -1.751 1 98.06 91 ALA B CA 1
ATOM 3026 C C . ALA B 1 91 ? -1.391 -7.184 -1.985 1 98.06 91 ALA B C 1
ATOM 3028 O O . ALA B 1 91 ? -0.829 -7.742 -2.93 1 98.06 91 ALA B O 1
ATOM 3029 N N . LEU B 1 92 ? -2.174 -7.824 -1.146 1 98.38 92 LEU B N 1
ATOM 3030 C CA . LEU B 1 92 ? -2.471 -9.242 -1.289 1 98.38 92 LEU B CA 1
ATOM 3031 C C . LEU B 1 92 ? -3.248 -9.508 -2.574 1 98.38 92 LEU B C 1
ATOM 3033 O O . LEU B 1 92 ? -2.947 -10.453 -3.303 1 98.38 92 LEU B O 1
ATOM 3037 N N . LEU B 1 93 ? -4.203 -8.672 -2.799 1 97.12 93 LEU B N 1
ATOM 3038 C CA . LEU B 1 93 ? -4.992 -8.805 -4.02 1 97.12 93 LEU B CA 1
ATOM 3039 C C . LEU B 1 93 ? -4.113 -8.648 -5.254 1 97.12 93 LEU B C 1
ATOM 3041 O O . LEU B 1 93 ? -4.242 -9.422 -6.211 1 97.12 93 LEU B O 1
ATOM 3045 N N . GLU B 1 94 ? -3.242 -7.691 -5.184 1 97 94 GLU B N 1
ATOM 3046 C CA . GLU B 1 94 ? -2.336 -7.461 -6.305 1 97 94 GLU B CA 1
ATOM 3047 C C . GLU B 1 94 ? -1.363 -8.625 -6.477 1 97 94 GLU B C 1
ATOM 3049 O O . GLU B 1 94 ? -1.026 -8.992 -7.602 1 97 94 GLU B O 1
ATOM 3054 N N . ASN B 1 95 ? -0.864 -9.094 -5.414 1 97.75 95 ASN B N 1
ATOM 3055 C CA . ASN B 1 95 ? -0.015 -10.281 -5.465 1 97.75 95 ASN B CA 1
ATOM 3056 C C . ASN B 1 95 ? -0.704 -11.438 -6.191 1 97.75 95 ASN B C 1
ATOM 3058 O O . ASN B 1 95 ? -0.125 -12.039 -7.098 1 97.75 95 ASN B O 1
ATOM 3062 N N . PHE B 1 96 ? -1.948 -11.703 -5.805 1 97.5 96 PHE B N 1
ATOM 3063 C CA . PHE B 1 96 ? -2.721 -12.773 -6.434 1 97.5 96 PHE B CA 1
ATOM 3064 C C . PHE B 1 96 ? -2.912 -12.492 -7.918 1 97.5 96 PHE B C 1
ATOM 3066 O O . PHE B 1 96 ? -2.721 -13.383 -8.75 1 97.5 96 PHE B O 1
ATOM 3073 N N . LEU B 1 97 ? -3.25 -11.266 -8.266 1 97.25 97 LEU B N 1
ATOM 3074 C CA . LEU B 1 97 ? -3.523 -10.93 -9.656 1 97.25 97 LEU B CA 1
ATOM 3075 C C . LEU B 1 97 ? -2.256 -11.031 -10.5 1 97.25 97 LEU B C 1
ATOM 3077 O O . LEU B 1 97 ? -2.305 -11.477 -11.648 1 97.25 97 LEU B O 1
ATOM 3081 N N . ASN B 1 98 ? -1.148 -10.578 -9.922 1 97 98 ASN B N 1
ATOM 3082 C CA . ASN B 1 98 ? 0.118 -10.727 -10.633 1 97 98 ASN B CA 1
ATOM 3083 C C . ASN B 1 98 ? 0.463 -12.195 -10.859 1 97 98 ASN B C 1
ATOM 3085 O O . ASN B 1 98 ? 0.903 -12.578 -11.945 1 97 98 ASN B O 1
ATOM 3089 N N . PHE B 1 99 ? 0.235 -12.984 -9.836 1 96.31 99 PHE B N 1
ATOM 3090 C CA . PHE B 1 99 ? 0.442 -14.422 -9.953 1 96.31 99 PHE B CA 1
ATOM 3091 C C . PHE B 1 99 ? -0.444 -15.008 -11.047 1 96.31 99 PHE B C 1
ATOM 3093 O O . PHE B 1 99 ? 0.032 -15.75 -11.906 1 96.31 99 PHE B O 1
ATOM 3100 N N . ALA B 1 100 ? -1.697 -14.672 -10.977 1 95.88 100 ALA B N 1
ATOM 3101 C CA . ALA B 1 100 ? -2.652 -15.188 -11.945 1 95.88 100 ALA B CA 1
ATOM 3102 C C . ALA B 1 100 ? -2.279 -14.766 -13.367 1 95.88 100 ALA B C 1
ATOM 3104 O O . ALA B 1 100 ? -2.35 -15.57 -14.297 1 95.88 100 ALA B O 1
ATOM 3105 N N . TYR B 1 101 ? -1.857 -13.594 -13.531 1 97.19 101 TYR B N 1
ATOM 3106 C CA . TYR B 1 101 ? -1.47 -13.062 -14.836 1 97.19 101 TYR B CA 1
ATOM 3107 C C . TYR B 1 101 ? -0.295 -13.844 -15.414 1 97.19 101 TYR B C 1
ATOM 3109 O O . TYR B 1 101 ? -0.281 -14.172 -16.609 1 97.19 101 TYR B O 1
ATOM 3117 N N . ILE B 1 102 ? 0.616 -14.172 -14.609 1 96.12 102 ILE B N 1
ATOM 3118 C CA . ILE B 1 102 ? 1.865 -14.758 -15.078 1 96.12 102 ILE B CA 1
ATOM 3119 C C . ILE B 1 102 ? 1.706 -16.266 -15.219 1 96.12 102 ILE B C 1
ATOM 3121 O O . ILE B 1 102 ? 2.197 -16.859 -16.188 1 96.12 102 ILE B O 1
ATOM 3125 N N . TYR B 1 103 ? 0.933 -16.875 -14.383 1 93.5 103 TYR B N 1
ATOM 3126 C CA . TYR B 1 103 ? 1.122 -18.312 -14.281 1 93.5 103 TYR B CA 1
ATOM 3127 C C . TYR B 1 103 ? -0.172 -19.047 -14.594 1 93.5 103 TYR B C 1
ATOM 3129 O O . TYR B 1 103 ? -0.145 -20.219 -15 1 93.5 103 TYR B O 1
ATOM 3137 N N . THR B 1 104 ? -1.29 -18.438 -14.367 1 93.5 104 THR B N 1
ATOM 3138 C CA . THR B 1 104 ? -2.473 -19.281 -14.438 1 93.5 104 THR B CA 1
ATOM 3139 C C . THR B 1 104 ? -3.363 -18.875 -15.609 1 93.5 104 THR B C 1
ATOM 3141 O O . THR B 1 104 ? -4.137 -19.688 -16.125 1 93.5 104 THR B O 1
ATOM 3144 N N . THR B 1 105 ? -3.256 -17.688 -16.062 1 94.88 105 THR B N 1
ATOM 3145 C CA . THR B 1 105 ? -4.191 -17.234 -17.094 1 94.88 105 THR B CA 1
ATOM 3146 C C . THR B 1 105 ? -3.572 -17.344 -18.484 1 94.88 105 THR B C 1
ATOM 3148 O O . THR B 1 105 ? -4.285 -17.312 -19.484 1 94.88 105 THR B O 1
ATOM 3151 N N . PRO B 1 106 ? -2.221 -17.484 -18.594 1 94.69 106 PRO B N 1
ATOM 3152 C CA . PRO B 1 106 ? -1.663 -17.688 -19.938 1 94.69 106 PRO B CA 1
ATOM 3153 C C . PRO B 1 106 ? -2.18 -18.969 -20.594 1 94.69 106 PRO B C 1
ATOM 3155 O O . PRO B 1 106 ? -2.461 -19.953 -19.906 1 94.69 106 PRO B O 1
ATOM 3158 N N . LYS B 1 107 ? -2.168 -18.938 -21.891 1 93.19 107 LYS B N 1
ATOM 3159 C CA . LYS B 1 107 ? -2.695 -20.062 -22.656 1 93.19 107 LYS B CA 1
ATOM 3160 C C . LYS B 1 107 ? -1.572 -21 -23.109 1 93.19 107 LYS B C 1
ATOM 3162 O O . LYS B 1 107 ? -1.831 -22.109 -23.578 1 93.19 107 LYS B O 1
ATOM 3167 N N . SER B 1 108 ? -0.352 -20.578 -23.047 1 93.19 108 SER B N 1
ATOM 3168 C CA . SER B 1 108 ? 0.794 -21.375 -23.484 1 93.19 108 SER B CA 1
ATOM 3169 C C . SER B 1 108 ? 2.033 -21.062 -22.656 1 93.19 108 SER B C 1
ATOM 3171 O O . SER B 1 108 ? 2.092 -20.016 -21.984 1 93.19 108 SER B O 1
ATOM 3173 N N . GLU B 1 109 ? 2.98 -21.922 -22.688 1 90.75 109 GLU B N 1
ATOM 3174 C CA . GLU B 1 109 ? 4.227 -21.734 -21.953 1 90.75 109 GLU B CA 1
ATOM 3175 C C . GLU B 1 109 ? 5.004 -20.531 -22.469 1 90.75 109 GLU B C 1
ATOM 3177 O O . GLU B 1 109 ? 5.512 -19.719 -21.688 1 90.75 109 GLU B O 1
ATOM 3182 N N . PRO B 1 110 ? 5.055 -20.344 -23.781 1 93.75 110 PRO B N 1
ATOM 3183 C CA . PRO B 1 110 ? 5.738 -19.141 -24.281 1 93.75 110 PRO B CA 1
ATOM 3184 C C . PRO B 1 110 ? 5.113 -17.844 -23.75 1 93.75 110 PRO B C 1
ATOM 3186 O O . PRO B 1 110 ? 5.828 -16.891 -23.453 1 93.75 110 PRO B O 1
ATOM 3189 N N . GLU B 1 111 ? 3.82 -17.859 -23.625 1 95.62 111 GLU B N 1
ATOM 3190 C CA . GLU B 1 111 ? 3.148 -16.688 -23.078 1 95.62 111 GLU B CA 1
ATOM 3191 C C . GLU B 1 111 ? 3.521 -16.453 -21.625 1 95.62 111 GLU B C 1
ATOM 3193 O O . GLU B 1 111 ? 3.709 -15.32 -21.188 1 95.62 111 GLU B O 1
ATOM 3198 N N . THR B 1 112 ? 3.596 -17.516 -20.906 1 94.31 112 THR B N 1
ATOM 3199 C CA . THR B 1 112 ? 4.023 -17.422 -19.5 1 94.31 112 THR B CA 1
ATOM 3200 C C . THR B 1 112 ? 5.414 -16.812 -19.406 1 94.31 112 THR B C 1
ATOM 3202 O O . THR B 1 112 ? 5.641 -15.898 -18.594 1 94.31 112 THR B O 1
ATOM 3205 N N . VAL B 1 113 ? 6.309 -17.266 -20.234 1 93.75 113 VAL B N 1
ATOM 3206 C CA . VAL B 1 113 ? 7.688 -16.781 -20.234 1 93.75 113 VAL B CA 1
ATOM 3207 C C . VAL B 1 113 ? 7.719 -15.312 -20.625 1 93.75 113 VAL B C 1
ATOM 3209 O O . VAL B 1 113 ? 8.43 -14.508 -20.016 1 93.75 113 VAL B O 1
ATOM 3212 N N . PHE B 1 114 ? 6.977 -14.977 -21.594 1 96.75 114 PHE B N 1
ATOM 3213 C CA . PHE B 1 114 ? 6.891 -13.594 -22.047 1 96.75 114 PHE B CA 1
ATOM 3214 C C . PHE B 1 114 ? 6.422 -12.68 -20.922 1 96.75 114 PHE B C 1
ATOM 3216 O O . PHE B 1 114 ? 7.051 -11.656 -20.641 1 96.75 114 PHE B O 1
ATOM 3223 N N . ARG B 1 115 ? 5.277 -13.078 -20.25 1 96.38 115 ARG B N 1
ATOM 3224 C CA . ARG B 1 115 ? 4.699 -12.273 -19.188 1 96.38 115 ARG B CA 1
ATOM 3225 C C . ARG B 1 115 ? 5.652 -12.164 -18 1 96.38 115 ARG B C 1
ATOM 3227 O O . ARG B 1 115 ? 5.805 -11.094 -17.406 1 96.38 115 ARG B O 1
ATOM 3234 N N . PHE B 1 116 ? 6.316 -13.211 -17.719 1 95.5 116 PHE B N 1
ATOM 3235 C CA . PHE B 1 116 ? 7.312 -13.211 -16.656 1 95.5 116 PHE B CA 1
ATOM 3236 C C . PHE B 1 116 ? 8.453 -12.258 -16.969 1 95.5 116 PHE B C 1
ATOM 3238 O O . PHE B 1 116 ? 8.891 -11.484 -16.125 1 95.5 116 PHE B O 1
ATOM 3245 N N . ASN B 1 117 ? 8.914 -12.352 -18.172 1 95.75 117 ASN B N 1
ATOM 3246 C CA . ASN B 1 117 ? 10.047 -11.523 -18.594 1 95.75 117 ASN B CA 1
ATOM 3247 C C . ASN B 1 117 ? 9.711 -10.039 -18.531 1 95.75 117 ASN B C 1
ATOM 3249 O O . ASN B 1 117 ? 10.555 -9.227 -18.141 1 95.75 117 ASN B O 1
ATOM 3253 N N . CYS B 1 118 ? 8.531 -9.68 -18.906 1 97.56 118 CYS B N 1
ATOM 3254 C CA . CYS B 1 118 ? 8.102 -8.289 -18.812 1 97.56 118 CYS B CA 1
ATOM 3255 C C . CYS B 1 118 ? 8.078 -7.824 -17.359 1 97.56 118 CYS B C 1
ATOM 3257 O O . CYS B 1 118 ? 8.555 -6.73 -17.047 1 97.56 118 CYS B O 1
ATOM 3259 N N . TRP B 1 119 ? 7.543 -8.664 -16.531 1 96.81 119 TRP B N 1
ATOM 3260 C CA . TRP B 1 119 ? 7.457 -8.375 -15.094 1 96.81 119 TRP B CA 1
ATOM 3261 C C . TRP B 1 119 ? 8.852 -8.234 -14.484 1 96.81 119 TRP B C 1
ATOM 3263 O O . TRP B 1 119 ? 9.109 -7.301 -13.727 1 96.81 119 TRP B O 1
ATOM 3273 N N . HIS B 1 120 ? 9.711 -9.117 -14.844 1 95 120 HIS B N 1
ATOM 3274 C CA . HIS B 1 120 ? 11.078 -9.125 -14.336 1 95 120 HIS B CA 1
ATOM 3275 C C . HIS B 1 120 ? 11.852 -7.906 -14.828 1 95 120 HIS B C 1
ATOM 3277 O O . HIS B 1 120 ? 12.586 -7.285 -14.055 1 95 120 HIS B O 1
ATOM 3283 N N . LEU B 1 121 ? 11.672 -7.543 -16.078 1 96.75 121 LEU B N 1
ATOM 3284 C CA . LEU B 1 121 ? 12.352 -6.387 -16.656 1 96.75 121 LEU B CA 1
ATOM 3285 C C . LEU B 1 121 ? 11.977 -5.109 -15.906 1 96.75 121 LEU B C 1
ATOM 3287 O O . LEU B 1 121 ? 12.852 -4.309 -15.57 1 96.75 121 LEU B O 1
ATOM 3291 N N . LYS B 1 122 ? 10.742 -4.938 -15.672 1 96.75 122 LYS B N 1
ATOM 3292 C CA . LYS B 1 122 ? 10.305 -3.748 -14.945 1 96.75 122 LYS B CA 1
ATOM 3293 C C . LYS B 1 122 ? 11.016 -3.639 -13.594 1 96.75 122 LYS B C 1
ATOM 3295 O O . LYS B 1 122 ? 11.484 -2.564 -13.227 1 96.75 122 LYS B O 1
ATOM 3300 N N . GLY B 1 123 ? 11.047 -4.773 -12.891 1 93.88 123 GLY B N 1
ATOM 3301 C CA . GLY B 1 123 ? 11.703 -4.777 -11.594 1 93.88 123 GLY B CA 1
ATOM 3302 C C . GLY B 1 123 ? 13.172 -4.398 -11.672 1 93.88 123 GLY B C 1
ATOM 3303 O O . GLY B 1 123 ? 13.664 -3.643 -10.836 1 93.88 123 GLY B O 1
ATOM 3304 N N . LEU B 1 124 ? 13.836 -4.863 -12.648 1 93.44 124 LEU B N 1
ATOM 3305 C CA . LEU B 1 124 ? 15.258 -4.586 -12.805 1 93.44 124 LEU B CA 1
ATOM 3306 C C . LEU B 1 124 ? 15.492 -3.119 -13.148 1 93.44 124 LEU B C 1
ATOM 3308 O O . LEU B 1 124 ? 16.438 -2.5 -12.648 1 93.44 124 LEU B O 1
ATOM 3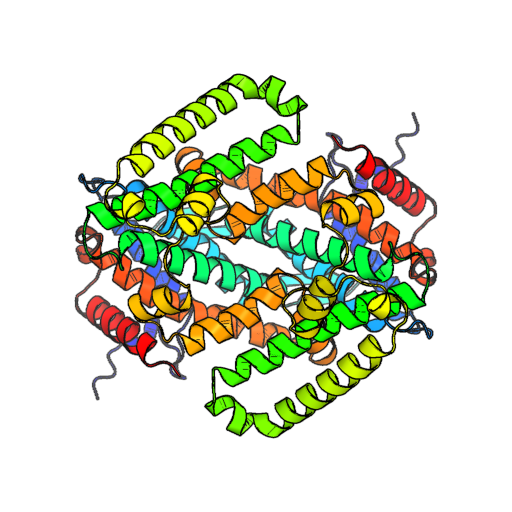312 N N . ILE B 1 125 ? 14.68 -2.588 -14 1 94.19 125 ILE B N 1
ATOM 3313 C CA . ILE B 1 125 ? 14.797 -1.185 -14.375 1 94.19 125 ILE B CA 1
ATOM 3314 C C . ILE B 1 125 ? 14.594 -0.3 -13.148 1 94.19 125 ILE B C 1
ATOM 3316 O O . ILE B 1 125 ? 15.336 0.659 -12.938 1 94.19 125 ILE B O 1
ATOM 3320 N N . GLU B 1 126 ? 13.617 -0.639 -12.375 1 90.56 126 GLU B N 1
ATOM 3321 C CA . GLU B 1 126 ? 13.367 0.106 -11.148 1 90.56 126 GLU B CA 1
ATOM 3322 C C . GLU B 1 126 ? 14.562 0.016 -10.195 1 90.56 126 GLU B C 1
ATOM 3324 O O . GLU B 1 126 ? 14.914 0.998 -9.547 1 90.56 126 GLU B O 1
ATOM 3329 N N . GLN B 1 127 ? 15.141 -1.111 -10.109 1 88.12 127 GLN B N 1
ATOM 3330 C CA . GLN B 1 127 ? 16.297 -1.304 -9.25 1 88.12 127 GLN B CA 1
ATOM 3331 C C . GLN B 1 127 ? 17.453 -0.388 -9.656 1 88.12 127 GLN B C 1
ATOM 3333 O O . GLN B 1 127 ? 18.078 0.248 -8.805 1 88.12 127 GLN B O 1
ATOM 3338 N N . VAL B 1 128 ? 17.703 -0.31 -10.906 1 88.5 128 VAL B N 1
ATOM 3339 C CA . VAL B 1 128 ? 18.781 0.52 -11.422 1 88.5 128 VAL B CA 1
ATOM 3340 C C . VAL B 1 128 ? 18.453 1.995 -11.211 1 88.5 128 VAL B C 1
ATOM 3342 O O . VAL B 1 128 ? 19.328 2.807 -10.938 1 88.5 128 VAL B O 1
ATOM 3345 N N . SER B 1 129 ? 17.203 2.312 -11.352 1 85.31 129 SER B N 1
ATOM 3346 C CA . SER B 1 129 ? 16.797 3.705 -11.219 1 85.31 129 SER B CA 1
ATOM 3347 C C . SER B 1 129 ? 17.016 4.219 -9.805 1 85.31 129 SER B C 1
ATOM 3349 O O . SER B 1 129 ? 17.188 5.418 -9.586 1 85.31 129 SER B O 1
ATOM 3351 N N . THR B 1 130 ? 17.016 3.361 -8.789 1 81.62 130 THR B N 1
ATOM 3352 C CA . THR B 1 130 ? 17.234 3.768 -7.406 1 81.62 130 THR B CA 1
ATOM 3353 C C . THR B 1 130 ? 18.688 4.211 -7.191 1 81.62 130 THR B C 1
ATOM 3355 O O . THR B 1 130 ? 18.953 5.043 -6.324 1 81.62 130 THR B O 1
ATOM 3358 N N . VAL B 1 131 ? 19.562 3.701 -7.91 1 71.94 131 VAL B N 1
ATOM 3359 C CA . VAL B 1 131 ? 20.969 4.016 -7.766 1 71.94 131 VAL B CA 1
ATOM 3360 C C . VAL B 1 131 ? 21.297 5.328 -8.477 1 71.94 131 VAL B C 1
ATOM 3362 O O . VAL B 1 131 ? 22.219 6.039 -8.094 1 71.94 131 VAL B O 1
ATOM 3365 N N . GLU B 1 132 ? 20.578 5.527 -9.461 1 67.25 132 GLU B N 1
ATOM 3366 C CA . GLU B 1 132 ? 20.781 6.773 -10.195 1 67.25 132 GLU B CA 1
ATOM 3367 C C . GLU B 1 132 ? 20.5 7.988 -9.312 1 67.25 132 GLU B C 1
ATOM 3369 O O . GLU B 1 132 ? 21.109 9.047 -9.484 1 67.25 132 GLU B O 1
ATOM 3374 N N . TYR B 1 133 ? 19.781 7.703 -8.328 1 62.34 133 TYR B N 1
ATOM 3375 C CA . TYR B 1 133 ? 19.375 8.82 -7.492 1 62.34 133 TYR B CA 1
ATOM 3376 C C . TYR B 1 133 ? 20.266 8.938 -6.262 1 62.34 133 TYR B C 1
ATOM 3378 O O . TYR B 1 133 ? 20.172 9.914 -5.512 1 62.34 133 TYR B O 1
ATOM 3386 N N . ARG B 1 134 ? 21.062 7.945 -6.113 1 64.62 134 ARG B N 1
ATOM 3387 C CA . ARG B 1 134 ? 22.031 7.988 -5.023 1 64.62 134 ARG B CA 1
ATOM 3388 C C . ARG B 1 134 ? 23.438 7.672 -5.527 1 64.62 134 ARG B C 1
ATOM 3390 O O . ARG B 1 134 ? 23.922 6.551 -5.359 1 64.62 134 ARG B O 1
ATOM 3397 N N . PRO B 1 135 ? 24 8.656 -6.055 1 57.75 135 PRO B N 1
ATOM 3398 C CA . PRO B 1 135 ? 25.297 8.414 -6.691 1 57.75 135 PRO B CA 1
ATOM 3399 C C . PRO B 1 135 ? 26.297 7.746 -5.754 1 57.75 135 PRO B C 1
ATOM 3401 O O . PRO B 1 135 ? 27.125 6.945 -6.199 1 57.75 135 PRO B O 1
ATOM 3404 N N . ASN B 1 136 ? 26.109 8.039 -4.59 1 58.03 136 ASN B N 1
ATOM 3405 C CA . ASN B 1 136 ? 27.047 7.434 -3.656 1 58.03 136 ASN B CA 1
ATOM 3406 C C . ASN B 1 136 ? 26.875 5.918 -3.582 1 58.03 136 ASN B C 1
ATOM 3408 O O . ASN B 1 136 ? 27.812 5.195 -3.26 1 58.03 136 ASN B O 1
ATOM 3412 N N . MET B 1 137 ? 25.75 5.562 -3.887 1 59.88 137 MET B N 1
ATOM 3413 C CA . MET B 1 137 ? 25.5 4.125 -3.865 1 59.88 137 MET B CA 1
ATOM 3414 C C . MET B 1 137 ? 26.156 3.441 -5.062 1 59.88 137 MET B C 1
ATOM 3416 O O . MET B 1 137 ? 26.516 2.264 -4.992 1 59.88 137 MET B O 1
ATOM 3420 N N . ARG B 1 138 ? 26.219 4.172 -6.055 1 56.78 138 ARG B N 1
ATOM 3421 C CA . ARG B 1 138 ? 26.875 3.605 -7.23 1 56.78 138 ARG B CA 1
ATOM 3422 C C . ARG B 1 138 ? 28.344 3.301 -6.941 1 56.78 138 ARG B C 1
ATOM 3424 O O . ARG B 1 138 ? 28.875 2.287 -7.402 1 56.78 138 ARG B O 1
ATOM 3431 N N . ASP B 1 139 ? 28.797 4.141 -6.273 1 57.88 139 ASP B N 1
ATOM 3432 C CA . ASP B 1 139 ? 30.219 3.951 -5.973 1 57.88 139 ASP B CA 1
ATOM 3433 C C . ASP B 1 139 ? 30.438 2.695 -5.133 1 57.88 139 ASP B C 1
ATOM 3435 O O . ASP B 1 139 ? 31.391 1.946 -5.363 1 57.88 139 ASP B O 1
ATOM 3439 N N . ASN B 1 140 ? 29.484 2.453 -4.32 1 59.34 140 ASN B N 1
ATOM 3440 C CA . ASN B 1 140 ? 29.641 1.343 -3.391 1 59.34 140 ASN B CA 1
ATOM 3441 C C . ASN B 1 140 ? 29.047 0.054 -3.941 1 59.34 140 ASN B C 1
ATOM 3443 O O . ASN B 1 140 ? 29.453 -1.043 -3.549 1 59.34 140 ASN B O 1
ATOM 3447 N N . HIS B 1 141 ? 28.172 0.313 -4.934 1 66.25 141 HIS B N 1
ATOM 3448 C CA . HIS B 1 141 ? 27.469 -0.86 -5.426 1 66.25 141 HIS B CA 1
ATOM 3449 C C . HIS B 1 141 ? 27.609 -1 -6.938 1 66.25 141 HIS B C 1
ATOM 3451 O O . HIS B 1 141 ? 26.734 -1.568 -7.602 1 66.25 141 HIS B O 1
ATOM 3457 N N . GLY B 1 142 ? 28.688 -0.441 -7.367 1 65.38 142 GLY B N 1
ATOM 3458 C CA . GLY B 1 142 ? 28.906 -0.373 -8.805 1 65.38 142 GLY B CA 1
ATOM 3459 C C . GLY B 1 142 ? 28.812 -1.723 -9.484 1 65.38 142 GLY B C 1
ATOM 3460 O O . GLY B 1 142 ? 28.156 -1.852 -10.523 1 65.38 142 GLY B O 1
ATOM 3461 N N . LYS B 1 143 ? 29.438 -2.652 -8.938 1 70 143 LYS B N 1
ATOM 3462 C CA . LYS B 1 143 ? 29.422 -3.979 -9.547 1 70 143 LYS B CA 1
ATOM 3463 C C . LYS B 1 143 ? 28.016 -4.551 -9.602 1 70 143 LYS B C 1
ATOM 3465 O O . LYS B 1 143 ? 27.625 -5.148 -10.609 1 70 143 LYS B O 1
ATOM 3470 N N . SER B 1 144 ? 27.328 -4.387 -8.602 1 79.56 144 SER B N 1
ATOM 3471 C CA . SER B 1 144 ? 25.953 -4.883 -8.547 1 79.56 144 SER B CA 1
ATOM 3472 C C . SER B 1 144 ? 25.062 -4.18 -9.57 1 79.56 144 SER B C 1
ATOM 3474 O O . SER B 1 144 ? 24.234 -4.812 -10.227 1 79.56 144 SER B O 1
ATOM 3476 N N . ILE B 1 145 ? 25.375 -3.014 -9.844 1 84.5 145 ILE B N 1
ATOM 3477 C CA . ILE B 1 145 ? 24.594 -2.24 -10.797 1 84.5 145 ILE B CA 1
ATOM 3478 C C . ILE B 1 145 ? 24.922 -2.682 -12.219 1 84.5 145 ILE B C 1
ATOM 3480 O O . ILE B 1 145 ? 24.031 -2.836 -13.055 1 84.5 145 ILE B O 1
ATOM 3484 N N . ALA B 1 146 ? 26.172 -2.84 -12.422 1 86.75 146 ALA B N 1
ATOM 3485 C CA . ALA B 1 146 ? 26.609 -3.301 -13.734 1 86.75 146 ALA B CA 1
ATOM 3486 C C . ALA B 1 146 ? 26.016 -4.664 -14.062 1 86.75 146 ALA B C 1
ATOM 3488 O O . ALA B 1 146 ? 25.609 -4.914 -15.211 1 86.75 146 ALA B O 1
ATOM 3489 N N . ALA B 1 147 ? 25.953 -5.473 -13.117 1 89.88 147 ALA B N 1
ATOM 3490 C CA . ALA B 1 147 ? 25.359 -6.793 -13.312 1 89.88 147 ALA B CA 1
ATOM 3491 C C . ALA B 1 147 ? 23.875 -6.684 -13.641 1 89.88 147 ALA B C 1
ATOM 3493 O O . ALA B 1 147 ? 23.359 -7.414 -14.484 1 89.88 147 ALA B O 1
ATOM 3494 N N . THR B 1 148 ? 23.203 -5.805 -12.961 1 91 148 THR B N 1
ATOM 3495 C CA . THR B 1 148 ? 21.781 -5.59 -13.203 1 91 148 THR B CA 1
ATOM 3496 C C . THR B 1 148 ? 21.562 -5.012 -14.602 1 91 148 THR B C 1
ATOM 3498 O O . THR B 1 148 ? 20.625 -5.402 -15.297 1 91 148 THR B O 1
ATOM 3501 N N . GLU B 1 149 ? 22.422 -4.168 -14.961 1 92.5 149 GLU B N 1
ATOM 3502 C CA . GLU B 1 149 ? 22.312 -3.572 -16.297 1 92.5 149 GLU B CA 1
ATOM 3503 C C . GLU B 1 149 ? 22.531 -4.617 -17.391 1 92.5 149 GLU B C 1
ATOM 3505 O O . GLU B 1 149 ? 21.875 -4.578 -18.422 1 92.5 149 GLU B O 1
ATOM 3510 N N . ALA B 1 150 ? 23.406 -5.473 -17.141 1 95.25 150 ALA B N 1
ATOM 3511 C CA . ALA B 1 150 ? 23.641 -6.559 -18.078 1 95.25 150 ALA B CA 1
ATOM 3512 C C . ALA B 1 150 ? 22.406 -7.457 -18.188 1 95.25 150 ALA B C 1
ATOM 3514 O O . ALA B 1 150 ? 22.047 -7.902 -19.281 1 95.25 150 ALA B O 1
ATOM 3515 N N . LYS B 1 151 ? 21.797 -7.746 -17.062 1 94.19 151 LYS B N 1
ATOM 3516 C CA . LYS B 1 151 ? 20.578 -8.539 -17.062 1 94.19 151 LYS B CA 1
ATOM 3517 C C . LYS B 1 151 ? 19.469 -7.836 -17.844 1 94.19 151 LYS B C 1
ATOM 3519 O O . LYS B 1 151 ? 18.703 -8.484 -18.562 1 94.19 151 LYS B O 1
ATOM 3524 N N . ILE B 1 152 ? 19.375 -6.574 -17.672 1 96.5 152 ILE B N 1
ATOM 3525 C CA . ILE B 1 152 ? 18.375 -5.777 -18.391 1 96.5 152 ILE B CA 1
ATOM 3526 C C . ILE B 1 152 ? 18.625 -5.887 -19.891 1 96.5 152 ILE B C 1
ATOM 3528 O O . ILE B 1 152 ? 17.688 -6.152 -20.656 1 96.5 152 ILE B O 1
ATOM 3532 N N . ALA B 1 153 ? 19.891 -5.699 -20.281 1 96.81 153 ALA B N 1
ATOM 3533 C CA . ALA B 1 153 ? 20.234 -5.77 -21.688 1 96.81 153 ALA B CA 1
ATOM 3534 C C . ALA B 1 153 ? 19.859 -7.129 -22.281 1 96.81 153 ALA B C 1
ATOM 3536 O O . ALA B 1 153 ? 19.328 -7.207 -23.391 1 96.81 153 ALA B O 1
ATOM 3537 N N . ASN B 1 154 ? 20.156 -8.117 -21.547 1 97 154 ASN B N 1
ATOM 3538 C CA . ASN B 1 154 ? 19.828 -9.469 -22 1 97 154 ASN B CA 1
ATOM 3539 C C . ASN B 1 154 ? 18.328 -9.672 -22.125 1 97 154 ASN B C 1
ATOM 3541 O O . ASN B 1 154 ? 17.859 -10.258 -23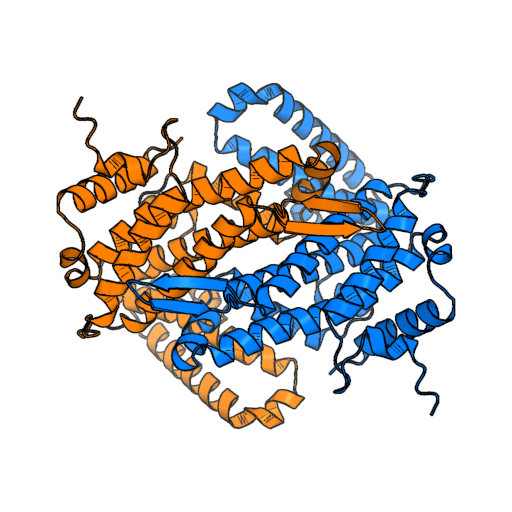.109 1 97 154 ASN B O 1
ATOM 3545 N N . LEU B 1 155 ? 17.578 -9.242 -21.156 1 96.69 155 LEU B N 1
ATOM 3546 C CA . LEU B 1 155 ? 16.125 -9.406 -21.156 1 96.69 155 LEU B CA 1
ATOM 3547 C C . LEU B 1 155 ? 15.484 -8.602 -22.281 1 96.69 155 LEU B C 1
ATOM 3549 O O . LEU B 1 155 ? 14.516 -9.039 -22.906 1 96.69 155 LEU B O 1
ATOM 3553 N N . VAL B 1 156 ? 16.016 -7.441 -22.5 1 97.56 156 VAL B N 1
ATOM 3554 C CA . VAL B 1 156 ? 15.531 -6.605 -23.594 1 97.56 156 VAL B CA 1
ATOM 3555 C C . VAL B 1 156 ? 15.758 -7.312 -24.922 1 97.56 156 VAL B C 1
ATOM 3557 O O . VAL B 1 156 ? 14.875 -7.316 -25.781 1 97.56 156 VAL B O 1
ATOM 3560 N N . ALA B 1 157 ? 16.938 -7.906 -25.062 1 97.25 157 ALA B N 1
ATOM 3561 C CA . ALA B 1 157 ? 17.234 -8.656 -26.281 1 97.25 157 ALA B CA 1
ATOM 3562 C C . ALA B 1 157 ? 16.281 -9.836 -26.453 1 97.25 157 ALA B C 1
ATOM 3564 O O . ALA B 1 157 ? 15.789 -10.094 -27.547 1 97.25 157 ALA B O 1
ATOM 3565 N N . GLU B 1 158 ? 16.047 -10.523 -25.406 1 97.06 158 GLU B N 1
ATOM 3566 C CA . GLU B 1 158 ? 15.148 -11.664 -25.422 1 97.06 158 GLU B CA 1
ATOM 3567 C C . GLU B 1 158 ? 13.727 -11.242 -25.797 1 97.06 158 GLU B C 1
ATOM 3569 O O . GLU B 1 158 ? 13.078 -11.891 -26.609 1 97.06 158 GLU B O 1
ATOM 3574 N N . LEU B 1 159 ? 13.25 -10.195 -25.172 1 97.38 159 LEU B N 1
ATOM 3575 C CA . LEU B 1 159 ? 11.898 -9.703 -25.438 1 97.38 159 LEU B CA 1
ATOM 3576 C C . LEU B 1 159 ? 11.773 -9.211 -26.875 1 97.38 159 LEU B C 1
ATOM 3578 O O . LEU B 1 159 ? 10.766 -9.461 -27.531 1 97.38 159 LEU B O 1
ATOM 3582 N N . SER B 1 160 ? 12.852 -8.594 -27.344 1 96.44 160 SER B N 1
ATOM 3583 C CA . SER B 1 160 ? 12.82 -8.047 -28.688 1 96.44 160 SER B CA 1
ATOM 3584 C C . SER B 1 160 ? 12.742 -9.156 -29.734 1 96.44 160 SER B C 1
ATOM 3586 O O . SER B 1 160 ? 12.258 -8.93 -30.844 1 96.44 160 SER B O 1
ATOM 3588 N N . ALA B 1 161 ? 13.188 -10.312 -29.359 1 96.88 161 ALA B N 1
ATOM 3589 C CA . ALA B 1 161 ? 13.148 -11.453 -30.281 1 96.88 161 ALA B CA 1
ATOM 3590 C C . ALA B 1 161 ? 11.867 -12.266 -30.078 1 96.88 161 ALA B C 1
ATOM 3592 O O . ALA B 1 161 ? 11.555 -13.141 -30.891 1 96.88 161 ALA B O 1
ATOM 3593 N N . ASP B 1 162 ? 11.094 -11.977 -29.078 1 97.31 162 ASP B N 1
ATOM 3594 C CA . ASP B 1 162 ? 9.883 -12.727 -28.734 1 97.31 162 ASP B CA 1
ATOM 3595 C C . ASP B 1 162 ? 8.742 -12.398 -29.688 1 97.31 162 ASP B C 1
ATOM 3597 O O . ASP B 1 162 ? 8.383 -11.227 -29.859 1 97.31 162 ASP B O 1
ATOM 3601 N N . PRO B 1 163 ? 8.164 -13.391 -30.312 1 97.5 163 PRO B N 1
ATOM 3602 C CA . PRO B 1 163 ? 7.09 -13.141 -31.281 1 97.5 163 PRO B CA 1
ATOM 3603 C C . PRO B 1 163 ? 5.891 -12.438 -30.656 1 97.5 163 PRO B C 1
ATOM 3605 O O . PRO B 1 163 ? 5.219 -11.641 -31.312 1 97.5 163 PRO B O 1
ATOM 3608 N N . ILE B 1 164 ? 5.57 -12.719 -29.438 1 97.62 164 ILE B N 1
ATOM 3609 C CA . ILE B 1 164 ? 4.453 -12.078 -28.766 1 97.62 164 ILE B CA 1
ATOM 3610 C C . ILE B 1 164 ? 4.734 -10.578 -28.609 1 97.62 164 ILE B C 1
ATOM 3612 O O . ILE B 1 164 ? 3.867 -9.75 -28.891 1 97.62 164 ILE B O 1
ATOM 3616 N N . PHE B 1 165 ? 5.902 -10.273 -28.219 1 97.81 165 PHE B N 1
ATOM 3617 C CA . PHE B 1 165 ? 6.32 -8.883 -28.062 1 97.81 165 PHE B CA 1
ATOM 3618 C C . PHE B 1 165 ? 6.289 -8.148 -29.391 1 97.81 165 PHE B C 1
ATOM 3620 O O . PHE B 1 165 ? 5.805 -7.02 -29.484 1 97.81 165 PHE B O 1
ATOM 3627 N N . LYS B 1 166 ? 6.773 -8.797 -30.375 1 97.56 166 LYS B N 1
ATOM 3628 C CA . LYS B 1 166 ? 6.836 -8.195 -31.703 1 97.56 166 LYS B CA 1
ATOM 3629 C C . LYS B 1 166 ? 5.441 -7.855 -32.219 1 97.56 166 LYS B C 1
ATOM 3631 O O . LYS B 1 166 ? 5.27 -6.898 -32.969 1 97.56 166 LYS B O 1
ATOM 3636 N N . ALA B 1 167 ? 4.52 -8.539 -31.781 1 97.31 167 ALA B N 1
ATOM 3637 C CA . ALA B 1 167 ? 3.156 -8.375 -32.281 1 97.31 167 ALA B CA 1
ATOM 3638 C C . ALA B 1 167 ? 2.43 -7.258 -31.531 1 97.31 167 ALA B C 1
ATOM 3640 O O . ALA B 1 167 ? 1.357 -6.816 -31.953 1 97.31 167 ALA B O 1
ATOM 3641 N N . LEU B 1 168 ? 2.99 -6.75 -30.469 1 97.19 168 LEU B N 1
ATOM 3642 C CA . LEU B 1 168 ? 2.344 -5.711 -29.688 1 97.19 168 LEU B CA 1
ATOM 3643 C C . LEU B 1 168 ? 2.402 -4.363 -30.391 1 97.19 168 LEU B C 1
ATOM 3645 O O . LEU B 1 168 ? 3.305 -4.121 -31.203 1 97.19 168 LEU B O 1
ATOM 3649 N N . PRO B 1 169 ? 1.42 -3.514 -30.062 1 96.94 169 PRO B N 1
ATOM 3650 C CA . PRO B 1 169 ? 1.518 -2.135 -30.547 1 96.94 169 PRO B CA 1
ATOM 3651 C C . PRO B 1 169 ? 2.773 -1.424 -30.047 1 96.94 169 PRO B C 1
ATOM 3653 O O . PRO B 1 169 ? 3.236 -1.685 -28.938 1 96.94 169 PRO B O 1
ATOM 3656 N N . GLU B 1 170 ? 3.285 -0.408 -30.812 1 96.75 170 GLU B N 1
ATOM 3657 C CA . GLU B 1 170 ? 4.551 0.27 -30.547 1 96.75 170 GLU B CA 1
ATOM 3658 C C . GLU B 1 170 ? 4.523 0.971 -29.188 1 96.75 170 GLU B C 1
ATOM 3660 O O . GLU B 1 170 ? 5.531 0.998 -28.469 1 96.75 170 GLU B O 1
ATOM 3665 N N . ASP B 1 171 ? 3.447 1.535 -28.844 1 95 171 ASP B N 1
ATOM 3666 C CA . ASP B 1 171 ? 3.34 2.238 -27.562 1 95 171 ASP B CA 1
ATOM 3667 C C . ASP B 1 171 ? 3.494 1.274 -26.391 1 95 171 ASP B C 1
ATOM 3669 O O . ASP B 1 171 ? 4.117 1.611 -25.391 1 95 171 ASP B O 1
ATOM 3673 N N . ARG B 1 172 ? 2.965 0.138 -26.516 1 95.94 172 ARG B N 1
ATOM 3674 C CA . ARG B 1 172 ? 3.074 -0.878 -25.484 1 95.94 172 ARG B CA 1
ATOM 3675 C C . ARG B 1 172 ? 4.504 -1.402 -25.375 1 95.94 172 ARG B C 1
ATOM 3677 O O . ARG B 1 172 ? 5.004 -1.635 -24.266 1 95.94 172 ARG B O 1
ATOM 3684 N N . LYS B 1 173 ? 5.094 -1.571 -26.516 1 97.38 173 LYS B N 1
ATOM 3685 C CA . LYS B 1 173 ? 6.488 -2.006 -26.531 1 97.38 173 LYS B CA 1
ATOM 3686 C C . LYS B 1 173 ? 7.379 -1.012 -25.797 1 97.38 173 LYS B C 1
ATOM 3688 O O . LYS B 1 173 ? 8.203 -1.404 -24.953 1 97.38 173 LYS B O 1
ATOM 3693 N N . LYS B 1 174 ? 7.168 0.181 -26.078 1 96.56 174 LYS B N 1
ATOM 3694 C CA . LYS B 1 174 ? 7.969 1.23 -25.453 1 96.56 174 LYS B CA 1
ATOM 3695 C C . LYS B 1 174 ? 7.746 1.265 -23.938 1 96.56 174 LYS B C 1
ATOM 3697 O O . LYS B 1 174 ? 8.695 1.427 -23.172 1 96.56 174 LYS B O 1
ATOM 3702 N N . ARG B 1 175 ? 6.551 1.125 -23.516 1 96.25 175 ARG B N 1
ATOM 3703 C CA . ARG B 1 175 ? 6.203 1.135 -22.109 1 96.25 175 ARG B CA 1
ATOM 3704 C C . ARG B 1 175 ? 6.879 -0.015 -21.375 1 96.25 175 ARG B C 1
ATOM 3706 O O . ARG B 1 175 ? 7.375 0.162 -20.25 1 96.25 175 ARG B O 1
ATOM 3713 N N . ILE B 1 176 ? 6.879 -1.122 -21.984 1 97.5 176 ILE B N 1
ATOM 3714 C CA . ILE B 1 176 ? 7.492 -2.305 -21.391 1 97.5 176 ILE B CA 1
ATOM 3715 C C . ILE B 1 176 ? 9.008 -2.127 -21.328 1 97.5 176 ILE B C 1
ATOM 3717 O O . ILE B 1 176 ? 9.625 -2.352 -20.281 1 97.5 176 ILE B O 1
ATOM 3721 N N . LEU B 1 177 ? 9.602 -1.631 -22.391 1 96.88 177 LEU B N 1
ATOM 3722 C CA . LEU B 1 177 ? 11.055 -1.537 -22.484 1 96.88 177 LEU B CA 1
ATOM 3723 C C . LEU B 1 177 ? 11.594 -0.441 -21.578 1 96.88 177 LEU B C 1
ATOM 3725 O O . LEU B 1 177 ? 12.75 -0.504 -21.141 1 96.88 177 LEU B O 1
ATOM 3729 N N . ASN B 1 178 ? 10.727 0.481 -21.25 1 93.25 178 ASN B N 1
ATOM 3730 C CA . ASN B 1 178 ? 11.18 1.564 -20.375 1 93.25 178 ASN B CA 1
ATOM 3731 C C . ASN B 1 178 ? 10.766 1.322 -18.938 1 93.25 178 ASN B C 1
ATOM 3733 O O . ASN B 1 178 ? 10.984 2.178 -18.078 1 93.25 178 ASN B O 1
ATOM 3737 N N . GLY B 1 179 ? 10.164 0.291 -18.656 1 92.5 179 GLY B N 1
ATOM 3738 C CA . GLY B 1 179 ? 9.812 -0.077 -17.297 1 92.5 179 GLY B CA 1
ATOM 3739 C C . GLY B 1 179 ? 8.602 0.673 -16.766 1 92.5 179 GLY B C 1
ATOM 3740 O O . GLY B 1 179 ? 8.398 0.763 -15.555 1 92.5 179 GLY B O 1
ATOM 3741 N N . LYS B 1 180 ? 7.816 1.239 -17.547 1 91.88 180 LYS B N 1
ATOM 3742 C CA . LYS B 1 180 ? 6.656 2.021 -17.141 1 91.88 180 LYS B CA 1
ATOM 3743 C C . LYS B 1 180 ? 5.406 1.149 -17.062 1 91.88 180 LYS B C 1
ATOM 3745 O O . LYS B 1 180 ? 4.363 1.593 -16.562 1 91.88 180 LYS B O 1
ATOM 3750 N N . GLY B 1 181 ? 5.52 -0.045 -17.484 1 93.25 181 GLY B N 1
ATOM 3751 C CA . GLY B 1 181 ? 4.461 -1.041 -17.438 1 93.25 181 GLY B CA 1
ATOM 3752 C C . GLY B 1 181 ? 4.918 -2.414 -17.891 1 93.25 181 GLY B C 1
ATOM 3753 O O . GLY B 1 181 ? 5.957 -2.545 -18.547 1 93.25 181 GLY B O 1
ATOM 3754 N N . TRP B 1 182 ? 4.164 -3.432 -17.562 1 96.44 182 TRP B N 1
ATOM 3755 C CA . TRP B 1 182 ? 4.613 -4.766 -17.953 1 96.44 182 TRP B CA 1
ATOM 3756 C C . TRP B 1 182 ? 3.428 -5.664 -18.297 1 96.44 182 TRP B C 1
ATOM 3758 O O . TRP B 1 182 ? 3.594 -6.707 -18.922 1 96.44 182 TRP B O 1
ATOM 3768 N N . GLN B 1 183 ? 2.279 -5.289 -17.922 1 95.69 183 GLN B N 1
ATOM 3769 C CA . GLN B 1 183 ? 1.085 -6.07 -18.234 1 95.69 183 GLN B CA 1
ATOM 3770 C C . GLN B 1 183 ? 0.465 -5.625 -19.562 1 95.69 183 GLN B C 1
ATOM 3772 O O . GLN B 1 183 ? 0.42 -4.434 -19.859 1 95.69 183 GLN B O 1
ATOM 3777 N N . VAL B 1 184 ? 0.01 -6.605 -20.328 1 93.81 184 VAL B N 1
ATOM 3778 C CA . VAL B 1 184 ? -0.623 -6.285 -21.609 1 93.81 184 VAL B CA 1
ATOM 3779 C C . VAL B 1 184 ? -2.137 -6.441 -21.484 1 93.81 184 VAL B C 1
ATOM 3781 O O . VAL B 1 184 ? -2.863 -6.285 -22.469 1 93.81 184 VAL B O 1
ATOM 3784 N N . MET B 1 185 ? -2.627 -6.801 -20.344 1 93.25 185 MET B N 1
ATOM 3785 C CA . MET B 1 185 ? -4.043 -6.898 -20 1 93.25 185 MET B CA 1
ATOM 3786 C C . MET B 1 185 ? -4.395 -5.934 -18.875 1 93.25 185 MET B C 1
ATOM 3788 O O . MET B 1 185 ? -3.562 -5.648 -18.016 1 93.25 185 MET B O 1
ATOM 3792 N N . LYS B 1 186 ? -5.652 -5.531 -18.953 1 92.69 186 LYS B N 1
ATOM 3793 C CA . LYS B 1 186 ? -6.137 -4.715 -17.844 1 92.69 186 LYS B CA 1
ATOM 3794 C C . LYS B 1 186 ? -6.402 -5.57 -16.609 1 92.69 186 LYS B C 1
ATOM 3796 O O . LYS B 1 186 ? -6.648 -6.773 -16.719 1 92.69 186 LYS B O 1
ATOM 3801 N N . ARG B 1 187 ? -6.312 -4.938 -15.516 1 92.81 187 ARG B N 1
ATOM 3802 C CA . ARG B 1 187 ? -6.516 -5.621 -14.242 1 92.81 187 ARG B CA 1
ATOM 3803 C C . ARG B 1 187 ? -7.871 -6.32 -14.211 1 92.81 187 ARG B C 1
ATOM 3805 O O . ARG B 1 187 ? -7.98 -7.441 -13.703 1 92.81 187 ARG B O 1
ATOM 3812 N N . THR B 1 188 ? -8.906 -5.645 -14.68 1 91.62 188 THR B N 1
ATOM 3813 C CA . THR B 1 188 ? -10.242 -6.223 -14.672 1 91.62 188 THR B CA 1
ATOM 3814 C C . THR B 1 188 ? -10.312 -7.445 -15.578 1 91.62 188 THR B C 1
ATOM 3816 O O . THR B 1 188 ? -11.016 -8.414 -15.281 1 91.62 188 THR B O 1
ATOM 3819 N N . GLU B 1 189 ? -9.562 -7.43 -16.625 1 95 189 GLU B N 1
ATOM 3820 C CA . GLU B 1 189 ? -9.492 -8.586 -17.516 1 95 189 GLU B CA 1
ATOM 3821 C C . GLU B 1 189 ? -8.766 -9.75 -16.859 1 95 189 GLU B C 1
ATOM 3823 O O . GLU B 1 189 ? -9.164 -10.906 -17 1 95 189 GLU B O 1
ATOM 3828 N N . ILE B 1 190 ? -7.703 -9.398 -16.172 1 95.94 190 ILE B N 1
ATOM 3829 C CA . ILE B 1 190 ? -6.953 -10.422 -15.445 1 95.94 190 ILE B CA 1
ATOM 3830 C C . ILE B 1 190 ? -7.848 -11.062 -14.391 1 95.94 190 ILE B C 1
ATOM 3832 O O . ILE B 1 190 ? -7.863 -12.289 -14.25 1 95.94 190 ILE B O 1
ATOM 3836 N N . ALA B 1 191 ? -8.586 -10.211 -13.688 1 93.75 191 ALA B N 1
ATOM 3837 C CA . ALA B 1 191 ? -9.5 -10.711 -12.664 1 93.75 191 ALA B CA 1
ATOM 3838 C C . ALA B 1 191 ? -10.523 -11.672 -13.258 1 93.75 191 ALA B C 1
ATOM 3840 O O . ALA B 1 191 ? -10.734 -12.766 -12.734 1 93.75 191 ALA B O 1
ATOM 3841 N N . GLN B 1 192 ? -11.086 -11.258 -14.32 1 92.5 192 GLN B N 1
ATOM 3842 C CA . GLN B 1 192 ? -12.086 -12.094 -14.977 1 92.5 192 GLN B CA 1
ATOM 3843 C C . GLN B 1 192 ? -11.477 -13.414 -15.438 1 92.5 192 GLN B C 1
ATOM 3845 O O . GLN B 1 192 ? -12.078 -14.477 -15.258 1 92.5 192 GLN B O 1
ATOM 3850 N N . ALA B 1 193 ? -10.344 -13.328 -16.016 1 94.31 193 ALA B N 1
ATOM 3851 C CA . ALA B 1 193 ? -9.664 -14.539 -16.484 1 94.31 193 ALA B CA 1
ATOM 3852 C C . ALA B 1 193 ? -9.312 -15.453 -15.312 1 94.31 193 ALA B C 1
ATOM 3854 O O . ALA B 1 193 ? -9.266 -16.672 -15.469 1 94.31 193 ALA B O 1
ATOM 3855 N N . ALA B 1 194 ? -9.047 -14.844 -14.188 1 94 194 ALA B N 1
ATOM 3856 C CA . ALA B 1 194 ? -8.688 -15.602 -12.992 1 94 194 ALA B CA 1
ATOM 3857 C C . ALA B 1 194 ? -9.922 -16.141 -12.281 1 94 194 ALA B C 1
ATOM 3859 O O . ALA B 1 194 ? -9.812 -16.828 -11.266 1 94 194 ALA B O 1
ATOM 3860 N N . GLY B 1 195 ? -11.078 -15.766 -12.797 1 90.94 195 GLY B N 1
ATOM 3861 C CA . GLY B 1 195 ? -12.312 -16.297 -12.242 1 90.94 195 GLY B CA 1
ATOM 3862 C C . GLY B 1 195 ? -12.883 -15.453 -11.117 1 90.94 195 GLY B C 1
ATOM 3863 O O . GLY B 1 195 ? -13.562 -15.969 -10.227 1 90.94 195 GLY B O 1
ATOM 3864 N N . ILE B 1 196 ? -12.516 -14.25 -11.062 1 91 196 ILE B N 1
ATOM 3865 C CA . ILE B 1 196 ? -13.055 -13.32 -10.078 1 91 196 ILE B CA 1
ATOM 3866 C C . ILE B 1 196 ? -13.961 -12.305 -10.766 1 91 196 ILE B C 1
ATOM 3868 O O . ILE B 1 196 ? -13.656 -11.844 -11.867 1 91 196 ILE B O 1
ATOM 3872 N N . ASN B 1 197 ? -15.055 -12.016 -10.133 1 88.56 197 ASN B N 1
ATOM 3873 C CA . ASN B 1 197 ? -15.922 -10.969 -10.664 1 88.56 197 ASN B CA 1
ATOM 3874 C C . ASN B 1 197 ? -15.188 -9.641 -10.797 1 88.56 197 ASN B C 1
ATOM 3876 O O . ASN B 1 197 ? -14.734 -9.07 -9.805 1 88.56 197 ASN B O 1
ATOM 3880 N N . ALA B 1 198 ? -15.211 -9.117 -11.938 1 87.88 198 ALA B N 1
ATOM 3881 C CA . ALA B 1 198 ? -14.406 -7.941 -12.258 1 87.88 198 ALA B CA 1
ATOM 3882 C C . ALA B 1 198 ? -14.914 -6.707 -11.523 1 87.88 198 ALA B C 1
ATOM 3884 O O . ALA B 1 198 ? -14.125 -5.887 -11.047 1 87.88 198 ALA B O 1
ATOM 3885 N N . SER B 1 199 ? -16.188 -6.574 -11.391 1 85.75 199 SER B N 1
ATOM 3886 C CA . SER B 1 199 ? -16.781 -5.406 -10.758 1 85.75 199 SER B CA 1
ATOM 3887 C C . SER B 1 199 ? -16.484 -5.383 -9.258 1 85.75 199 SER B C 1
ATOM 3889 O O . SER B 1 199 ? -16.203 -4.328 -8.695 1 85.75 199 SER B O 1
ATOM 3891 N N . VAL B 1 200 ? -16.547 -6.531 -8.672 1 86.19 200 VAL B N 1
ATOM 3892 C CA . VAL B 1 200 ? -16.266 -6.648 -7.242 1 86.19 200 VAL B CA 1
ATOM 3893 C C . VAL B 1 200 ? -14.805 -6.328 -6.973 1 86.19 200 VAL B C 1
ATOM 3895 O O . VAL B 1 200 ? -14.477 -5.582 -6.047 1 86.19 200 VAL B O 1
ATOM 3898 N N . LEU B 1 201 ? -14.023 -6.871 -7.816 1 90.31 201 LEU B N 1
ATOM 3899 C CA . LEU B 1 201 ? -12.594 -6.641 -7.652 1 90.31 201 LEU B CA 1
ATOM 3900 C C . LEU B 1 201 ? -12.25 -5.168 -7.84 1 90.31 201 LEU B C 1
ATOM 3902 O O . LEU B 1 201 ? -11.484 -4.598 -7.062 1 90.31 201 LEU B O 1
ATOM 3906 N N . LYS B 1 202 ? -12.812 -4.621 -8.852 1 91.25 202 LYS B N 1
ATOM 3907 C CA . LYS B 1 202 ? -12.539 -3.219 -9.148 1 91.25 202 LYS B CA 1
ATOM 3908 C C . LYS B 1 202 ? -12.977 -2.314 -7.996 1 91.25 202 LYS B C 1
ATOM 3910 O O . LYS B 1 202 ? -12.227 -1.428 -7.586 1 91.25 202 LYS B O 1
ATOM 3915 N N . THR B 1 203 ? -14.141 -2.531 -7.473 1 90.75 203 THR B N 1
ATOM 3916 C CA . THR B 1 203 ? -14.68 -1.728 -6.379 1 90.75 203 THR B CA 1
ATOM 3917 C C . THR B 1 203 ? -13.82 -1.881 -5.129 1 90.75 203 THR B C 1
ATOM 3919 O O . THR B 1 203 ? -13.492 -0.893 -4.469 1 90.75 203 THR B O 1
ATOM 3922 N N . TYR B 1 204 ? -13.484 -3.062 -4.867 1 92.88 204 TYR B N 1
ATOM 3923 C CA . TYR B 1 204 ? -12.656 -3.303 -3.691 1 92.88 204 TYR B CA 1
ATOM 3924 C C . TYR B 1 204 ? -11.289 -2.656 -3.848 1 92.88 204 TYR B C 1
ATOM 3926 O O . TYR B 1 204 ? -10.766 -2.059 -2.904 1 92.88 204 TYR B O 1
ATOM 3934 N N . PHE B 1 205 ? -10.789 -2.775 -5.02 1 93.81 205 PHE B N 1
ATOM 3935 C CA . PHE B 1 205 ? -9.445 -2.26 -5.273 1 93.81 205 PHE B CA 1
ATOM 3936 C C . PHE B 1 205 ? -9.422 -0.741 -5.141 1 93.81 205 PHE B C 1
ATOM 3938 O O . PHE B 1 205 ? -8.477 -0.18 -4.57 1 93.81 205 PHE B O 1
ATOM 3945 N N . ILE B 1 206 ? -10.406 -0.09 -5.637 1 92.94 206 ILE B N 1
ATOM 3946 C CA . ILE B 1 206 ? -10.516 1.36 -5.516 1 92.94 206 ILE B CA 1
ATOM 3947 C C . ILE B 1 206 ? -10.578 1.751 -4.043 1 92.94 206 ILE B C 1
ATOM 3949 O O . ILE B 1 206 ? -9.844 2.639 -3.596 1 92.94 206 ILE B O 1
ATOM 3953 N N . HIS B 1 207 ? -11.383 1.051 -3.342 1 93.12 207 HIS B N 1
ATOM 3954 C CA . HIS B 1 207 ? -11.562 1.332 -1.921 1 93.12 207 HIS B CA 1
ATOM 3955 C C . HIS B 1 207 ? -10.266 1.116 -1.15 1 93.12 207 HIS B C 1
ATOM 3957 O O . HIS B 1 207 ? -9.828 1.994 -0.403 1 93.12 207 HIS B O 1
ATOM 3963 N N . ALA B 1 208 ? -9.656 -0.014 -1.312 1 95.94 208 ALA B N 1
ATOM 3964 C CA . ALA B 1 208 ? -8.422 -0.344 -0.6 1 95.94 208 ALA B CA 1
ATOM 3965 C C . ALA B 1 208 ? -7.285 0.582 -1.018 1 95.94 208 ALA B C 1
ATOM 3967 O O . ALA B 1 208 ? -6.438 0.941 -0.198 1 95.94 208 ALA B O 1
ATOM 3968 N N . SER B 1 209 ? -7.266 1.005 -2.275 1 96 209 SER B N 1
ATOM 3969 C CA . SER B 1 209 ? -6.242 1.916 -2.775 1 96 209 SER B CA 1
ATOM 3970 C C . SER B 1 209 ? -6.352 3.285 -2.113 1 96 209 SER B C 1
ATOM 3972 O O . SER B 1 209 ? -5.336 3.949 -1.879 1 96 209 SER B O 1
ATOM 3974 N N . ALA B 1 210 ? -7.566 3.691 -1.813 1 94.06 210 ALA B N 1
ATOM 3975 C CA . ALA B 1 210 ? -7.77 4.973 -1.143 1 94.06 210 ALA B CA 1
ATOM 3976 C C . ALA B 1 210 ? -7.078 4.996 0.217 1 94.06 210 ALA B C 1
ATOM 3978 O O . ALA B 1 210 ? -6.562 6.035 0.64 1 94.06 210 ALA B O 1
ATOM 3979 N N . TYR B 1 211 ? -7.043 3.9 0.831 1 94.38 211 TYR B N 1
ATOM 3980 C CA . TYR B 1 211 ? -6.395 3.797 2.135 1 94.38 211 TYR B CA 1
ATOM 3981 C C . TYR B 1 211 ? -4.883 3.701 1.985 1 94.38 211 TYR B C 1
ATOM 3983 O O . TYR B 1 211 ? -4.137 4.262 2.793 1 94.38 211 TYR B O 1
ATOM 3991 N N . ALA B 1 212 ? -4.449 3.023 0.933 1 95.31 212 ALA B N 1
ATOM 3992 C CA . ALA B 1 212 ? -3.018 2.885 0.688 1 95.31 212 ALA B CA 1
ATOM 3993 C C . ALA B 1 212 ? -2.398 4.219 0.281 1 95.31 212 ALA B C 1
ATOM 3995 O O . ALA B 1 212 ? -1.249 4.508 0.624 1 95.31 212 ALA B O 1
ATOM 3996 N N . HIS B 1 213 ? -3.15 5.047 -0.42 1 94.25 213 HIS B N 1
ATOM 3997 C CA . HIS B 1 213 ? -2.619 6.289 -0.973 1 94.25 213 HIS B CA 1
ATOM 3998 C C . HIS B 1 213 ? -3.059 7.492 -0.145 1 94.25 213 HIS B C 1
ATOM 4000 O O . HIS B 1 213 ? -2.705 8.633 -0.461 1 94.25 213 HIS B O 1
ATOM 4006 N N . THR B 1 214 ? -3.75 7.359 0.858 1 94.19 214 THR B N 1
ATOM 4007 C CA . THR B 1 214 ? -4.266 8.414 1.725 1 94.19 214 THR B CA 1
ATOM 4008 C C . THR B 1 214 ? -5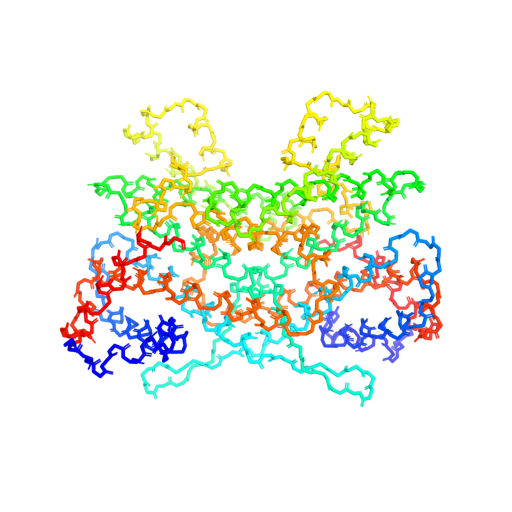.145 9.383 0.937 1 94.19 214 THR B C 1
ATOM 4010 O O . THR B 1 214 ? -4.977 10.594 1.034 1 94.19 214 THR B O 1
ATOM 4013 N N . ASP B 1 215 ? -6.031 8.805 0.234 1 93.06 215 ASP B N 1
ATOM 4014 C CA . ASP B 1 215 ? -7.043 9.617 -0.427 1 93.06 215 ASP B CA 1
ATOM 4015 C C . ASP B 1 215 ? -8.078 10.133 0.576 1 93.06 215 ASP B C 1
ATOM 4017 O O . ASP B 1 215 ? -8.18 9.609 1.688 1 93.06 215 ASP B O 1
ATOM 4021 N N . SER B 1 216 ? -8.828 11.109 0.185 1 91.31 216 SER B N 1
ATOM 4022 C CA . SER B 1 216 ? -9.695 11.82 1.122 1 91.31 216 SER B CA 1
ATOM 4023 C C . SER B 1 216 ? -10.75 10.891 1.708 1 91.31 216 SER B C 1
ATOM 4025 O O . SER B 1 216 ? -11.133 11.031 2.871 1 91.31 216 SER B O 1
ATOM 4027 N N . ILE B 1 217 ? -11.156 9.992 0.947 1 85.56 217 ILE B N 1
ATOM 4028 C CA . ILE B 1 217 ? -12.211 9.102 1.417 1 85.56 217 ILE B CA 1
ATOM 4029 C C . ILE B 1 217 ? -11.703 8.281 2.598 1 85.56 217 ILE B C 1
ATOM 4031 O O . ILE B 1 217 ? -12.461 7.957 3.514 1 85.56 217 ILE B O 1
ATOM 4035 N N . SER B 1 218 ? -10.469 7.875 2.609 1 89.88 218 SER B N 1
ATOM 4036 C CA . SER B 1 218 ? -9.906 7.066 3.684 1 89.88 218 SER B CA 1
ATOM 4037 C C . SER B 1 218 ? -9.844 7.848 4.992 1 89.88 218 SER B C 1
ATOM 4039 O O . SER B 1 218 ? -9.789 7.258 6.07 1 89.88 218 SER B O 1
ATOM 4041 N N . LEU B 1 219 ? -9.797 9.156 4.895 1 88.56 219 LEU B N 1
ATOM 4042 C CA . LEU B 1 219 ? -9.688 9.977 6.098 1 88.56 219 LEU B CA 1
ATOM 4043 C C . LEU B 1 219 ? -11.055 10.539 6.492 1 88.56 219 LEU B C 1
ATOM 4045 O O . LEU B 1 219 ? -11.438 10.477 7.664 1 88.56 219 LEU B O 1
ATOM 4049 N N . LEU B 1 220 ? -11.75 11.031 5.57 1 80.62 220 LEU B N 1
ATOM 4050 C CA . LEU B 1 220 ? -12.953 11.797 5.871 1 80.62 220 LEU B CA 1
ATOM 4051 C C . LEU B 1 220 ? -14.102 10.875 6.27 1 80.62 220 LEU B C 1
ATOM 4053 O O . LEU B 1 220 ? -14.938 11.242 7.094 1 80.62 220 LEU B O 1
ATOM 4057 N N . GLN B 1 221 ? -14.172 9.734 5.762 1 74.38 221 GLN B N 1
ATOM 4058 C CA . GLN B 1 221 ? -15.242 8.797 6.117 1 74.38 221 GLN B CA 1
ATOM 4059 C C . GLN B 1 221 ? -15 8.195 7.5 1 74.38 221 GLN B C 1
ATOM 4061 O O . GLN B 1 221 ? -15.953 7.793 8.18 1 74.38 221 GLN B O 1
ATOM 4066 N N . ASN B 1 222 ? -13.766 8.133 7.914 1 73.56 222 ASN B N 1
ATOM 4067 C CA . ASN B 1 222 ? -13.422 7.504 9.18 1 73.56 222 ASN B CA 1
ATOM 4068 C C . ASN B 1 222 ? -13.547 8.484 10.344 1 73.56 222 ASN B C 1
ATOM 4070 O O . ASN B 1 222 ? -13.727 8.07 11.492 1 73.56 222 ASN B O 1
ATOM 4074 N N . TYR B 1 223 ? -13.344 9.641 10.094 1 67.06 223 TYR B N 1
ATOM 4075 C CA . TYR B 1 223 ? -13.375 10.688 11.109 1 67.06 223 TYR B CA 1
ATOM 4076 C C . TYR B 1 223 ? -14.656 10.617 11.93 1 67.06 223 TYR B C 1
ATOM 4078 O O . TYR B 1 223 ? -14.617 10.672 13.164 1 67.06 223 TYR B O 1
ATOM 4086 N N . LYS B 1 224 ? -15.719 10.219 11.406 1 64.5 224 LYS B N 1
ATOM 4087 C CA . LYS B 1 224 ? -17 10.289 12.094 1 64.5 224 LYS B CA 1
ATOM 4088 C C . LYS B 1 224 ? -17.422 8.914 12.617 1 64.5 224 LYS B C 1
ATOM 4090 O O . LYS B 1 224 ? -18.25 8.82 13.531 1 64.5 224 LYS B O 1
ATOM 4095 N N . ALA B 1 225 ? -16.812 8 12.242 1 67.94 225 ALA B N 1
ATOM 4096 C CA . ALA B 1 225 ? -17.406 6.676 12.414 1 67.94 225 ALA B CA 1
ATOM 4097 C C . ALA B 1 225 ? -16.875 5.996 13.68 1 67.94 225 ALA B C 1
ATOM 4099 O O . ALA B 1 225 ? -17.5 5.07 14.203 1 67.94 225 ALA B O 1
ATOM 4100 N N . GLY B 1 226 ? -15.875 6.418 14.305 1 74.69 226 GLY B N 1
ATOM 4101 C CA . GLY B 1 226 ? -15.391 5.855 15.555 1 74.69 226 GLY B CA 1
ATOM 4102 C C . GLY B 1 226 ? -14.656 4.539 15.367 1 74.69 226 GLY B C 1
ATOM 4103 O O . GLY B 1 226 ? -14.359 4.141 14.242 1 74.69 226 GLY B O 1
ATOM 4104 N N . MET B 1 227 ? -14.461 3.773 16.469 1 82.25 227 MET B N 1
ATOM 4105 C CA . MET B 1 227 ? -13.609 2.588 16.5 1 82.25 227 MET B CA 1
ATOM 4106 C C . MET B 1 227 ? -14.328 1.381 15.914 1 82.25 227 MET B C 1
ATOM 4108 O O . MET B 1 227 ? -13.695 0.504 15.32 1 82.25 227 MET B O 1
ATOM 4112 N N . LYS B 1 228 ? -15.594 1.361 16.062 1 85.75 228 LYS B N 1
ATOM 4113 C CA . LYS B 1 228 ? -16.359 0.242 15.523 1 85.75 228 LYS B CA 1
ATOM 4114 C C . LYS B 1 228 ? -16.203 0.159 14.008 1 85.75 228 LYS B C 1
ATOM 4116 O O . LYS B 1 228 ? -16.062 -0.932 13.445 1 85.75 228 LYS B O 1
ATOM 4121 N N . ARG B 1 229 ? -16.25 1.244 13.367 1 89.38 229 ARG B N 1
ATOM 4122 C CA . ARG B 1 229 ? -16.094 1.275 11.914 1 89.38 229 ARG B CA 1
ATOM 4123 C C . ARG B 1 229 ? -14.734 0.738 11.492 1 89.38 229 ARG B C 1
ATOM 4125 O O . ARG B 1 229 ? -14.625 -0.007 10.523 1 89.38 229 ARG B O 1
ATOM 4132 N N . HIS B 1 230 ? -13.758 1.089 12.25 1 92.81 230 HIS B N 1
ATOM 4133 C CA . HIS B 1 230 ? -12.414 0.618 11.945 1 92.81 230 HIS B CA 1
ATOM 4134 C C . HIS B 1 230 ? -12.312 -0.895 12.109 1 92.81 230 HIS B C 1
ATOM 4136 O O . HIS B 1 230 ? -11.648 -1.563 11.312 1 92.81 230 HIS B O 1
ATOM 4142 N N . LYS B 1 231 ? -12.945 -1.385 13.125 1 94.06 231 LYS B N 1
ATOM 4143 C CA . LYS B 1 231 ? -12.969 -2.834 13.297 1 94.06 231 LYS B CA 1
ATOM 4144 C C . LYS B 1 231 ? -13.688 -3.514 12.133 1 94.06 231 LYS B C 1
ATOM 4146 O O . LYS B 1 231 ? -13.211 -4.52 11.609 1 94.06 231 LYS B O 1
ATOM 4151 N N . ASP B 1 232 ? -14.82 -2.949 11.773 1 93.31 232 ASP B N 1
ATOM 4152 C CA . ASP B 1 232 ? -15.609 -3.506 10.672 1 93.31 232 ASP B CA 1
ATOM 4153 C C . ASP B 1 232 ? -14.797 -3.545 9.383 1 93.31 232 ASP B C 1
ATOM 4155 O O . ASP B 1 232 ? -14.867 -4.52 8.625 1 93.31 232 ASP B O 1
ATOM 4159 N N . LEU B 1 233 ? -14.086 -2.516 9.164 1 94 233 LEU B N 1
ATOM 4160 C CA . LEU B 1 233 ? -13.266 -2.426 7.953 1 94 233 LEU B CA 1
ATOM 4161 C C . LEU B 1 233 ? -12.156 -3.471 7.969 1 94 233 LEU B C 1
ATOM 4163 O O . LEU B 1 233 ? -11.898 -4.117 6.949 1 94 233 LEU B O 1
ATOM 4167 N N . ALA B 1 234 ? -11.523 -3.631 9.102 1 96.12 234 ALA B N 1
ATOM 4168 C CA . ALA B 1 234 ? -10.477 -4.637 9.227 1 96.12 234 ALA B CA 1
ATOM 4169 C C . ALA B 1 234 ? -11.031 -6.043 9.008 1 96.12 234 ALA B C 1
ATOM 4171 O O . ALA B 1 234 ? -10.43 -6.852 8.297 1 96.12 234 ALA B O 1
ATOM 4172 N N . ASP B 1 235 ? -12.172 -6.262 9.555 1 95.19 235 ASP B N 1
ATOM 4173 C CA . ASP B 1 235 ? -12.82 -7.562 9.398 1 95.19 235 ASP B CA 1
ATOM 4174 C C . ASP B 1 235 ? -13.211 -7.809 7.945 1 95.19 235 ASP B C 1
ATOM 4176 O O . ASP B 1 235 ? -13.039 -8.914 7.43 1 95.19 235 ASP B O 1
ATOM 4180 N N . HIS B 1 236 ? -13.719 -6.801 7.383 1 94.12 236 HIS B N 1
ATOM 4181 C CA . HIS B 1 236 ? -14.117 -6.906 5.988 1 94.12 236 HIS B CA 1
ATOM 4182 C C . HIS B 1 236 ? -12.93 -7.223 5.09 1 94.12 236 HIS B C 1
ATOM 4184 O O . HIS B 1 236 ? -13.016 -8.086 4.211 1 94.12 236 HIS B O 1
ATOM 4190 N N . ALA B 1 237 ? -11.859 -6.562 5.301 1 96.81 237 ALA B N 1
ATOM 4191 C CA . ALA B 1 237 ? -10.648 -6.797 4.523 1 96.81 237 ALA B CA 1
ATOM 4192 C C . ALA B 1 237 ? -10.164 -8.234 4.668 1 96.81 237 ALA B C 1
ATOM 4194 O O . ALA B 1 237 ? -9.867 -8.906 3.674 1 96.81 237 ALA B O 1
ATOM 4195 N N . SER B 1 238 ? -10.156 -8.711 5.879 1 97.25 238 SER B N 1
ATOM 4196 C CA . SER B 1 238 ? -9.672 -10.062 6.148 1 97.25 238 SER B CA 1
ATOM 4197 C C . SER B 1 238 ? -10.586 -11.117 5.527 1 97.25 238 SER B C 1
ATOM 4199 O O . SER B 1 238 ? -10.109 -12.102 4.961 1 97.25 238 SER B O 1
ATOM 4201 N N . THR B 1 239 ? -11.852 -10.859 5.613 1 94.56 239 THR B N 1
ATOM 4202 C CA . THR B 1 239 ? -12.828 -11.805 5.074 1 94.56 239 THR B CA 1
ATOM 4203 C C . THR B 1 239 ? -12.758 -11.836 3.549 1 94.56 239 THR B C 1
ATOM 4205 O O . THR B 1 239 ? -12.789 -12.914 2.945 1 94.56 239 THR B O 1
ATOM 4208 N N . PHE B 1 240 ? -12.695 -10.695 2.977 1 93.56 240 PHE B N 1
ATOM 4209 C CA . PHE B 1 240 ? -12.594 -10.633 1.523 1 93.56 240 PHE B CA 1
ATOM 4210 C C . PHE B 1 240 ? -11.344 -11.336 1.03 1 93.56 240 PHE B C 1
ATOM 4212 O O . PHE B 1 240 ? -11.398 -12.125 0.084 1 93.56 240 PHE B O 1
ATOM 4219 N N . ILE B 1 241 ? -10.211 -11.102 1.653 1 97.12 241 ILE B N 1
ATOM 4220 C CA . ILE B 1 241 ? -8.945 -11.695 1.236 1 97.12 241 ILE B CA 1
ATOM 4221 C C . ILE B 1 241 ? -8.969 -13.195 1.507 1 97.12 241 ILE B C 1
ATOM 4223 O O . ILE B 1 241 ? -8.359 -13.977 0.768 1 97.12 241 ILE B O 1
ATOM 4227 N N . ALA B 1 242 ? -9.672 -13.586 2.566 1 95.62 242 ALA B N 1
ATOM 4228 C CA . ALA B 1 242 ? -9.836 -15.023 2.801 1 95.62 242 ALA B CA 1
ATOM 4229 C C . ALA B 1 242 ? -10.492 -15.703 1.601 1 95.62 242 ALA B C 1
ATOM 4231 O O . ALA B 1 242 ? -10.07 -16.781 1.187 1 95.62 242 ALA B O 1
ATOM 4232 N N . MET B 1 243 ? -11.414 -15.039 1.078 1 92.69 243 MET B N 1
ATOM 4233 C CA . MET B 1 243 ? -12.07 -15.57 -0.11 1 92.69 243 MET B CA 1
ATOM 4234 C C . MET B 1 243 ? -11.094 -15.68 -1.276 1 92.69 243 MET B C 1
ATOM 4236 O O . MET B 1 243 ? -11.047 -16.703 -1.96 1 92.69 243 MET B O 1
ATOM 4240 N N . ILE B 1 244 ? -10.336 -14.664 -1.507 1 95.12 244 ILE B N 1
ATOM 4241 C CA . ILE B 1 244 ? -9.336 -14.641 -2.568 1 95.12 244 ILE B CA 1
ATOM 4242 C C . ILE B 1 244 ? -8.297 -15.727 -2.318 1 95.12 244 ILE B C 1
ATOM 4244 O O . ILE B 1 244 ? -7.789 -16.344 -3.262 1 95.12 244 ILE B O 1
ATOM 4248 N N . THR B 1 245 ? -7.996 -15.945 -1.05 1 96.25 245 THR B N 1
ATOM 4249 C CA . THR B 1 245 ? -6.98 -16.922 -0.653 1 96.25 245 THR B CA 1
ATOM 4250 C C . THR B 1 245 ? -7.387 -18.328 -1.075 1 96.25 245 THR B C 1
ATOM 4252 O O . THR B 1 245 ? -6.547 -19.109 -1.513 1 96.25 245 THR B O 1
ATOM 4255 N N . VAL B 1 246 ? -8.617 -18.609 -0.953 1 93.25 246 VAL B N 1
ATOM 4256 C CA . VAL B 1 246 ? -9.086 -19.938 -1.36 1 93.25 246 VAL B CA 1
ATOM 4257 C C . VAL B 1 246 ? -8.883 -20.109 -2.863 1 93.25 246 VAL B C 1
ATOM 4259 O O . VAL B 1 246 ? -8.43 -21.172 -3.311 1 93.25 246 VAL B O 1
ATOM 4262 N N . LYS B 1 247 ? -9.227 -19.125 -3.572 1 93.88 247 LYS B N 1
ATOM 4263 C CA . LYS B 1 247 ? -9 -19.156 -5.016 1 93.88 247 LYS B CA 1
ATOM 4264 C C . LYS B 1 247 ? -7.512 -19.312 -5.332 1 93.88 247 LYS B C 1
ATOM 4266 O O . LYS B 1 247 ? -7.141 -20.078 -6.227 1 93.88 247 LYS B O 1
ATOM 4271 N N . PHE B 1 248 ? -6.688 -18.578 -4.656 1 95.62 248 PHE B N 1
ATOM 4272 C CA . PHE B 1 248 ? -5.242 -18.672 -4.848 1 95.62 248 PHE B CA 1
ATOM 4273 C C . PHE B 1 248 ? -4.738 -20.078 -4.559 1 95.62 248 PHE B C 1
ATOM 4275 O O . PHE B 1 248 ? -3.934 -20.625 -5.316 1 95.62 248 PHE B O 1
ATOM 4282 N N . LEU B 1 249 ? -5.246 -20.625 -3.51 1 93.19 249 LEU B N 1
ATOM 4283 C CA . LEU B 1 249 ? -4.863 -21.984 -3.139 1 93.19 249 LEU B CA 1
ATOM 4284 C C . LEU B 1 249 ? -5.238 -22.969 -4.234 1 93.19 249 LEU B C 1
ATOM 4286 O O . LEU B 1 249 ? -4.445 -23.844 -4.59 1 93.19 249 LEU B O 1
ATOM 4290 N N . TRP B 1 250 ? -6.406 -22.812 -4.746 1 92.19 250 TRP B N 1
ATOM 4291 C CA . TRP B 1 250 ? -6.863 -23.672 -5.836 1 92.19 250 TRP B CA 1
ATOM 4292 C C . TRP B 1 250 ? -5.922 -23.578 -7.031 1 92.19 250 TRP B C 1
ATOM 4294 O O . TRP B 1 250 ? -5.555 -24.594 -7.617 1 92.19 250 TRP B O 1
ATOM 4304 N N . ASP B 1 251 ? -5.551 -22.391 -7.395 1 91.75 251 ASP B N 1
ATOM 4305 C CA . ASP B 1 251 ? -4.645 -22.172 -8.523 1 91.75 251 ASP B CA 1
ATOM 4306 C C . ASP B 1 251 ? -3.271 -22.781 -8.25 1 91.75 251 ASP B C 1
ATOM 4308 O O . ASP B 1 251 ? -2.662 -23.359 -9.141 1 91.75 251 ASP B O 1
ATOM 4312 N N . LEU B 1 252 ? -2.799 -22.609 -7.047 1 90.81 252 LEU B N 1
ATOM 4313 C CA . LEU B 1 252 ? -1.498 -23.156 -6.664 1 90.81 252 LEU B CA 1
ATOM 4314 C C . LEU B 1 252 ? -1.495 -24.672 -6.758 1 90.81 252 LEU B C 1
ATOM 4316 O O . LEU B 1 252 ? -0.553 -25.266 -7.289 1 90.81 252 LEU B O 1
ATOM 4320 N N . ILE B 1 253 ? -2.502 -25.25 -6.246 1 88.31 253 ILE B N 1
ATOM 4321 C CA . ILE B 1 253 ? -2.605 -26.703 -6.281 1 88.31 253 ILE B CA 1
ATOM 4322 C C . ILE B 1 253 ? -2.625 -27.188 -7.727 1 88.31 253 ILE B C 1
ATOM 4324 O O . ILE B 1 253 ? -2.045 -28.234 -8.047 1 88.31 253 ILE B O 1
ATOM 4328 N N . GLY B 1 254 ? -3.287 -26.422 -8.578 1 86.31 254 GLY B N 1
ATOM 4329 C CA . GLY B 1 254 ? -3.312 -26.766 -9.992 1 86.31 254 GLY B CA 1
ATOM 4330 C C . GLY B 1 254 ? -1.947 -26.688 -10.648 1 86.31 254 GLY B C 1
ATOM 4331 O O . GLY B 1 254 ? -1.646 -27.484 -11.547 1 86.31 254 GLY B O 1
ATOM 4332 N N . LEU B 1 255 ? -1.137 -25.844 -10.188 1 85.19 255 LEU B N 1
ATOM 4333 C CA . LEU B 1 255 ? 0.187 -25.641 -10.766 1 85.19 255 LEU B CA 1
ATOM 4334 C C . LEU B 1 255 ? 1.193 -26.625 -10.18 1 85.19 255 LEU B C 1
ATOM 4336 O O . LEU B 1 255 ? 2.195 -26.938 -10.82 1 85.19 255 LEU B O 1
ATOM 4340 N N . PHE B 1 256 ? 0.899 -27.016 -8.992 1 82.88 256 PHE B N 1
ATOM 4341 C CA . PHE B 1 256 ? 1.787 -27.938 -8.297 1 82.88 256 PHE B CA 1
ATOM 4342 C C . PHE B 1 256 ? 1.047 -29.203 -7.91 1 82.88 256 PHE B C 1
ATOM 4344 O O . PHE B 1 256 ? 0.71 -29.406 -6.738 1 82.88 256 PHE B O 1
ATOM 4351 N N . PRO B 1 257 ? 0.984 -30.109 -8.805 1 75.69 257 PRO B N 1
ATOM 4352 C CA . PRO B 1 257 ? 0.16 -31.297 -8.57 1 75.69 257 PRO B CA 1
ATOM 4353 C C . PRO B 1 257 ? 0.657 -32.125 -7.391 1 75.69 257 PRO B C 1
ATOM 4355 O O . PRO B 1 257 ? -0.13 -32.844 -6.754 1 75.69 257 PRO B O 1
ATOM 4358 N N . THR B 1 258 ? 1.919 -31.984 -7.09 1 76.06 258 THR B N 1
ATOM 4359 C CA . THR B 1 258 ? 2.451 -32.75 -5.957 1 76.06 258 THR B CA 1
ATOM 4360 C C . THR B 1 258 ? 1.863 -32.219 -4.645 1 76.06 258 THR B C 1
ATOM 4362 O O . THR B 1 258 ? 1.846 -32.969 -3.646 1 76.06 258 THR B O 1
ATOM 4365 N N . ALA B 1 259 ? 1.416 -31.047 -4.719 1 79.81 259 ALA B N 1
ATOM 4366 C CA . ALA B 1 259 ? 0.808 -30.469 -3.52 1 79.81 259 ALA B CA 1
ATOM 4367 C C . ALA B 1 259 ? -0.567 -31.078 -3.26 1 79.81 259 ALA B C 1
ATOM 4369 O O . ALA B 1 259 ? -1.044 -31.094 -2.121 1 79.81 259 ALA B O 1
ATOM 4370 N N . LYS B 1 260 ? -1.139 -31.641 -4.285 1 81.12 260 LYS B N 1
ATOM 4371 C CA . LYS B 1 260 ? -2.486 -32.188 -4.199 1 81.12 260 LYS B CA 1
ATOM 4372 C C . LYS B 1 260 ? -2.549 -33.344 -3.182 1 81.12 260 LYS B C 1
ATOM 4374 O O . LYS B 1 260 ? -3.58 -33.531 -2.541 1 81.12 260 LYS B O 1
ATOM 4379 N N . MET B 1 261 ? -1.481 -33.938 -3.074 1 80.5 261 MET B N 1
ATOM 4380 C CA . MET B 1 261 ? -1.435 -35.125 -2.229 1 80.5 261 MET B CA 1
ATOM 4381 C C . MET B 1 261 ? -1.623 -34.75 -0.76 1 80.5 261 MET B C 1
ATOM 4383 O O . MET B 1 261 ? -1.993 -35.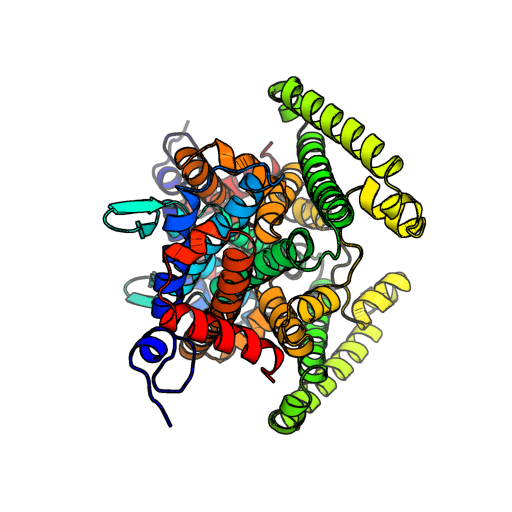594 0.053 1 80.5 261 MET B O 1
ATOM 4387 N N . HIS B 1 262 ? -1.474 -33.531 -0.477 1 81.75 262 HIS B N 1
ATOM 4388 C CA . HIS B 1 262 ? -1.553 -33.125 0.917 1 81.75 262 HIS B CA 1
ATOM 4389 C C . HIS B 1 262 ? -2.959 -32.656 1.271 1 81.75 262 HIS B C 1
ATOM 4391 O O . HIS B 1 262 ? -3.227 -32.281 2.42 1 81.75 262 HIS B O 1
ATOM 4397 N N . PHE B 1 263 ? -3.826 -32.75 0.267 1 86.69 263 PHE B N 1
ATOM 4398 C CA . PHE B 1 263 ? -5.211 -32.344 0.49 1 86.69 263 PHE B CA 1
ATOM 4399 C C . PHE B 1 263 ? -6.156 -33.531 0.245 1 86.69 263 PHE B C 1
ATOM 4401 O O . PHE B 1 263 ? -6.199 -34.062 -0.858 1 86.69 263 PHE B O 1
ATOM 4408 N N . PRO B 1 264 ? -6.871 -33.875 1.343 1 86.5 264 PRO B N 1
ATOM 4409 C CA . PRO B 1 264 ? -7.906 -34.875 1.122 1 86.5 264 PRO B CA 1
ATOM 4410 C C . PRO B 1 264 ? -8.906 -34.469 0.041 1 86.5 264 PRO B C 1
ATOM 4412 O O . PRO B 1 264 ? -9.156 -33.281 -0.159 1 86.5 264 PRO B O 1
ATOM 4415 N N . ASP B 1 265 ? -9.539 -35.469 -0.532 1 87.25 265 ASP B N 1
ATOM 4416 C CA . ASP B 1 265 ? -10.469 -35.219 -1.63 1 87.25 265 ASP B CA 1
ATOM 4417 C C . ASP B 1 265 ? -11.609 -34.312 -1.193 1 87.25 265 ASP B C 1
ATOM 4419 O O . ASP B 1 265 ? -12.078 -33.469 -1.97 1 87.25 265 ASP B O 1
ATOM 4423 N N . THR B 1 266 ? -11.984 -34.469 -0.018 1 83.69 266 THR B N 1
ATOM 4424 C CA . THR B 1 266 ? -13.078 -33.656 0.494 1 83.69 266 THR B CA 1
ATOM 4425 C C . THR B 1 266 ? -12.672 -32.188 0.576 1 83.69 266 THR B C 1
ATOM 4427 O O . THR B 1 266 ? -13.453 -31.312 0.239 1 83.69 266 THR B O 1
ATOM 4430 N N . GLU B 1 267 ? -11.453 -31.984 0.999 1 85.31 267 GLU B N 1
ATOM 4431 C CA . GLU B 1 267 ? -10.938 -30.609 1.081 1 85.31 267 GLU B CA 1
ATOM 4432 C C . GLU B 1 267 ? -10.758 -30 -0.307 1 85.31 267 GLU B C 1
ATOM 4434 O O . GLU B 1 267 ? -11.102 -28.844 -0.527 1 85.31 267 GLU B O 1
ATOM 4439 N N . LEU B 1 268 ? -10.328 -30.797 -1.146 1 87.38 268 LEU B N 1
ATOM 4440 C CA . LEU B 1 268 ? -10.125 -30.344 -2.514 1 87.38 268 LEU B CA 1
ATOM 4441 C C . LEU B 1 268 ? -11.445 -29.938 -3.156 1 87.38 268 LEU B C 1
ATOM 4443 O O . LEU B 1 268 ? -11.508 -28.938 -3.881 1 87.38 268 LEU B O 1
ATOM 4447 N N . ALA B 1 269 ? -12.453 -30.719 -2.902 1 86.5 269 ALA B N 1
ATOM 4448 C CA . ALA B 1 269 ? -13.773 -30.422 -3.443 1 86.5 269 ALA B CA 1
ATOM 4449 C C . ALA B 1 269 ? -14.297 -29.094 -2.904 1 86.5 269 ALA B C 1
ATOM 4451 O O . ALA B 1 269 ? -14.883 -28.297 -3.646 1 86.5 269 ALA B O 1
ATOM 4452 N N . HIS B 1 270 ? -14.008 -28.844 -1.702 1 82.94 270 HIS B N 1
ATOM 4453 C CA . HIS B 1 270 ? -14.453 -27.594 -1.081 1 82.94 270 HIS B CA 1
ATOM 4454 C C . HIS B 1 270 ? -13.688 -26.406 -1.64 1 82.94 270 HIS B C 1
ATOM 4456 O O . HIS B 1 270 ? -14.273 -25.344 -1.864 1 82.94 270 HIS B O 1
ATOM 4462 N N . ILE B 1 271 ? -12.414 -26.609 -1.727 1 87.38 271 ILE B N 1
ATOM 4463 C CA . ILE B 1 271 ? -11.578 -25.562 -2.293 1 87.38 271 ILE B CA 1
ATOM 4464 C C . ILE B 1 271 ? -12.055 -25.219 -3.701 1 87.38 271 ILE B C 1
ATOM 4466 O O . ILE B 1 271 ? -12.219 -24.047 -4.039 1 87.38 271 ILE B O 1
ATOM 4470 N N . ARG B 1 272 ? -12.406 -26.25 -4.414 1 87.38 272 ARG B N 1
ATOM 4471 C CA . ARG B 1 272 ? -12.867 -26.062 -5.785 1 87.38 272 ARG B CA 1
ATOM 4472 C C . ARG B 1 272 ? -14.188 -25.297 -5.82 1 87.38 272 ARG B C 1
ATOM 4474 O O . ARG B 1 272 ? -14.32 -24.312 -6.555 1 87.38 272 ARG B O 1
ATOM 4481 N N . VAL B 1 273 ? -15.102 -25.688 -5.047 1 84.31 273 VAL B N 1
ATOM 4482 C CA . VAL B 1 273 ? -16.422 -25.078 -5.039 1 84.31 273 VAL B CA 1
ATOM 4483 C C . VAL B 1 273 ? -16.328 -23.625 -4.598 1 84.31 273 VAL B C 1
ATOM 4485 O O . VAL B 1 273 ? -16.953 -22.75 -5.191 1 84.31 273 VAL B O 1
ATOM 4488 N N . SER B 1 274 ? -15.523 -23.406 -3.635 1 82 274 SER B N 1
ATOM 4489 C CA . SER B 1 274 ? -15.336 -22.047 -3.129 1 82 274 SER B CA 1
ATOM 4490 C C . SER B 1 274 ? -14.688 -21.156 -4.18 1 82 274 SER B C 1
ATOM 4492 O O . SER B 1 274 ? -15.078 -20 -4.344 1 82 274 SER B O 1
ATOM 4494 N N . ALA B 1 275 ? -13.719 -21.688 -4.832 1 83.94 275 ALA B N 1
ATOM 4495 C CA . ALA B 1 275 ? -13.023 -20.938 -5.871 1 83.94 275 ALA B CA 1
ATOM 4496 C C . ALA B 1 275 ? -13.969 -20.578 -7.02 1 83.94 275 ALA B C 1
ATOM 4498 O O . ALA B 1 275 ? -13.898 -19.484 -7.566 1 83.94 275 ALA B O 1
ATOM 4499 N N . GLU B 1 276 ? -14.859 -21.469 -7.305 1 83.19 276 GLU B N 1
ATOM 4500 C CA . GLU B 1 276 ? -15.789 -21.25 -8.406 1 83.19 276 GLU B CA 1
ATOM 4501 C C . GLU B 1 276 ? -16.875 -20.25 -8.031 1 83.19 276 GLU B C 1
ATOM 4503 O O . GLU B 1 276 ? -17.406 -19.547 -8.898 1 83.19 276 GLU B O 1
ATOM 4508 N N . GLN B 1 277 ? -17.141 -20.156 -6.785 1 78.75 277 GLN B N 1
ATOM 4509 C CA . GLN B 1 277 ? -18.172 -19.234 -6.309 1 78.75 277 GLN B CA 1
ATOM 4510 C C . GLN B 1 277 ? -17.703 -17.797 -6.391 1 78.75 277 GLN B C 1
ATOM 4512 O O . GLN B 1 277 ? -18.516 -16.875 -6.453 1 78.75 277 GLN B O 1
ATOM 4517 N N . LEU B 1 278 ? -16.422 -17.625 -6.367 1 77.5 278 LEU B N 1
ATOM 4518 C CA . LEU B 1 278 ? -15.867 -16.281 -6.402 1 77.5 278 LEU B CA 1
ATOM 4519 C C . LEU B 1 278 ? -16.281 -15.555 -7.676 1 77.5 278 LEU B C 1
ATOM 4521 O O . LEU B 1 278 ? -16.484 -14.336 -7.664 1 77.5 278 LEU B O 1
ATOM 4525 N N . ALA B 1 279 ? -16.359 -16.281 -8.727 1 72.88 279 ALA B N 1
ATOM 4526 C CA . ALA B 1 279 ? -16.766 -15.703 -10.008 1 72.88 279 ALA B CA 1
ATOM 4527 C C . ALA B 1 279 ? -18.203 -15.211 -9.945 1 72.88 279 ALA B C 1
ATOM 4529 O O . ALA B 1 279 ? -18.625 -14.383 -10.766 1 72.88 279 ALA B O 1
ATOM 4530 N N . ARG B 1 280 ? -18.938 -15.641 -8.891 1 72.12 280 ARG B N 1
ATOM 4531 C CA . ARG B 1 280 ? -20.359 -15.344 -8.82 1 72.12 280 ARG B CA 1
ATOM 4532 C C . ARG B 1 280 ? -20.641 -14.305 -7.734 1 72.12 280 ARG B C 1
ATOM 4534 O O . ARG B 1 280 ? -21.781 -13.844 -7.594 1 72.12 280 ARG B O 1
ATOM 4541 N N . VAL B 1 281 ? -19.578 -14.039 -7.027 1 68.38 281 VAL B N 1
ATOM 4542 C CA . VAL B 1 281 ? -19.781 -13.055 -5.969 1 68.38 281 VAL B CA 1
ATOM 4543 C C . VAL B 1 281 ? -20.172 -11.711 -6.578 1 68.38 281 VAL B C 1
ATOM 4545 O O . VAL B 1 281 ? -19.594 -11.281 -7.582 1 68.38 281 VAL B O 1
ATOM 4548 N N . ARG B 1 282 ? -21.438 -11.148 -6.039 1 64.12 282 ARG B N 1
ATOM 4549 C CA . ARG B 1 282 ? -21.938 -9.852 -6.48 1 64.12 282 ARG B CA 1
ATOM 4550 C C . ARG B 1 282 ? -21.828 -8.82 -5.367 1 64.12 282 ARG B C 1
ATOM 4552 O O . ARG B 1 282 ? -21.953 -9.156 -4.188 1 64.12 282 ARG B O 1
#